Protein AF-0000000074213704 (afdb_homodimer)

InterPro domains:
  IPR000304 Pyrroline-5-carboxylate reductase-like [MF_01925] (1-265)
  IPR000304 Pyrroline-5-carboxylate reductase-like [PIRSF000193] (1-265)
  IPR000304 Pyrroline-5-carboxylate reductase-like [TIGR00112] (3-263)
  IPR008927 6-phosphogluconate dehydrogenase-like, C-terminal domain superfamily [SSF48179] (160-263)
  IPR028939 Pyrroline-5-carboxylate reductase, catalytic, N-terminal [PF03807] (3-98)
  IPR029036 Pyrroline-5-carboxylate reductase, dimerisation domain [PF14748] (161-263)
  IPR036291 NAD(P)-binding domain superfamily [SSF51735] (1-157)

Organism: Dermatophagoides pteronyssinus (NCBI:txid6956)

Secondary structure (DSSP, 8-state):
--EEEE--SHHHHHHHHHHHHHTSS-GGGEEEE--TT-HHHHHHHHHHT-EEES-HHHHHHT-SEEEE-S-GGGHHHHHHHHGGG--TT-EEEE--TT--HHHHHHTS-TT-EEEEEE--GGGGGT-EEEEEEE-TT--HHHHHHHHHHHHTTEEEEE--GGGHHHHIIIIISHHHHHHHHHHHHHHHHHHTT--HHHHHHHHHHHHHHHHHHHHHH---HHHHHHHH--TT-HHHHHHHHHHHTTHHHHHHHHHHHHHHHHHHTT-/--EEEE--SHHHHHHHHHHHHHTSS-GGGEEEE--TT-HHHHHHHHHHT-EEES-HHHHHHT-SEEEE-S-GGGHHHHHHHHGGG--TT-EEEE--TT--HHHHHHTS-TT-EEEEEE--GGGGGT-EEEEEEE-TT--HHHHHHHHHHHHTTEEEEE--GGGHHHHIIIIISHHHHHHHHHHHHHHHHHHTT--HHHHHHHHHHHHHHHHHHHHHH---HHHHHHHHPPTT-HHHHHHHHHHHTTHHHHHHHHHHHHHHHHHHTT-

Solvent-accessible surface area (backbone atoms only — not comparable to full-atom values): 25514 Å² total; per-residue (Å²): 126,31,39,12,27,40,26,40,44,71,64,38,45,23,45,52,49,9,37,41,73,55,62,79,37,58,51,87,37,31,34,32,13,38,56,78,87,44,48,67,38,52,48,54,43,41,70,75,57,32,47,71,42,65,45,62,58,59,30,60,74,65,26,42,34,38,34,39,36,42,58,52,88,50,44,66,59,52,38,65,69,36,26,90,71,60,46,77,73,32,40,37,34,35,55,30,69,32,60,51,43,67,64,52,48,71,52,36,47,89,64,44,24,30,32,37,36,44,55,26,68,28,16,44,74,43,29,14,30,29,38,32,19,72,22,92,51,35,49,72,68,54,49,51,52,51,39,54,61,43,42,54,14,22,49,52,44,81,46,63,69,88,49,49,37,40,43,34,25,45,26,35,29,25,34,35,58,42,26,50,51,43,48,23,46,16,50,28,26,35,74,60,70,41,53,65,67,59,18,44,52,34,37,34,41,18,43,32,16,35,32,46,44,37,70,73,68,66,48,55,41,69,59,58,29,51,71,62,38,48,92,93,30,27,39,43,53,16,50,47,49,35,60,75,68,41,49,47,59,51,49,24,49,21,34,49,50,8,22,53,44,26,52,47,63,56,111,125,31,38,12,27,40,25,41,42,71,65,37,45,23,46,52,50,9,37,42,73,56,64,80,37,59,49,87,36,31,33,31,14,38,54,79,88,43,50,67,38,52,48,56,41,40,71,77,56,32,47,71,44,66,44,61,57,59,31,59,78,64,25,41,33,37,34,39,38,42,58,54,88,49,46,66,59,52,36,66,70,36,26,90,70,61,46,76,73,33,40,38,34,35,55,29,68,31,60,52,43,67,64,53,47,70,55,35,49,86,66,42,23,29,32,36,37,44,55,26,69,30,17,44,75,43,28,13,30,28,36,32,23,73,22,93,50,35,50,71,68,55,50,50,52,52,41,54,60,43,42,56,14,22,47,53,44,82,47,63,69,88,48,49,38,39,44,36,23,44,26,35,29,25,33,35,59,42,26,52,52,44,48,22,48,15,50,27,27,34,75,59,69,41,51,64,68,59,17,44,53,35,36,34,40,18,42,32,15,37,34,45,45,36,70,73,68,67,48,55,42,70,59,57,29,50,72,62,39,45,92,93,31,29,39,44,53,16,49,47,49,35,59,75,69,40,49,49,60,50,50,24,48,23,34,49,50,10,22,52,44,26,51,46,65,57,109

pLDDT: mean 96.34, std 5.52, range [41.22, 98.88]

Sequence (534 aa):
MLIGFIGSGKIAQALIKGFISAGICRVESILASAPKDDYTNHYKTRDIGCRTTYENKDVLKHSDIVILAVKPPIVPYVLNDISNLVTPKHLMISIAAGITSKSIEKSLPEQSKVVRVMPNTPVLIKQGASVFALGRNAQKSDGDVVKKLFESVGICDQVPENLIDACTALSGSGPAYTYMFLEALADAGVLQGLSRELSYNLAAHTLIGAAKMVLETKKHPAGLKDDVCSPSGCTINAMYHLEKNGFRSLLMDAVGVATNVARKDEQMLIGFIGSGKIAQALIKGFISAGICRVESILASAPKDDYTNHYKTRDIGCRTTYENKDVLKHSDIVILAVKPPIVPYVLNDISNLVTPKHLMISIAAGITSKSIEKSLPEQSKVVRVMPNTPVLIKQGASVFALGRNAQKSDGDVVKKLFESVGICDQVPENLIDACTALSGSGPAYTYMFLEALADAGVLQGLSRELSYNLAAHTLIGAAKMVLETKKHPAGLKDDVCSPSGCTINAMYHLEKNGFRSLLMDAVGVATNVARKDEQ

Structure (mmCIF, N/CA/C/O backbone):
data_AF-0000000074213704-model_v1
#
loop_
_entity.id
_entity.type
_entity.pdbx_description
1 polymer 'Pyrroline-5-carboxylate reductase'
#
loop_
_atom_site.group_PDB
_atom_site.id
_atom_site.type_symbol
_atom_site.label_atom_id
_atom_site.label_alt_id
_atom_site.label_comp_id
_atom_site.label_asym_id
_atom_site.label_entity_id
_atom_site.label_seq_id
_atom_site.pdbx_PDB_ins_code
_atom_site.Cartn_x
_atom_site.Cartn_y
_atom_site.Cartn_z
_atom_site.occupancy
_atom_site.B_iso_or_equiv
_atom_site.auth_seq_id
_atom_site.auth_comp_id
_atom_site.auth_asym_id
_atom_site.auth_atom_id
_atom_site.pdbx_PDB_model_num
ATOM 1 N N . MET A 1 1 ? -2.771 15.148 29.281 1 84.75 1 MET A N 1
ATOM 2 C CA . MET A 1 1 ? -2.535 16.016 28.141 1 84.75 1 MET A CA 1
ATOM 3 C C . MET A 1 1 ? -3.854 16.5 27.531 1 84.75 1 MET A C 1
ATOM 5 O O . MET A 1 1 ? -4.734 15.688 27.234 1 84.75 1 MET A O 1
ATOM 9 N N . LEU A 1 2 ? -4.066 17.844 27.594 1 95.06 2 LEU A N 1
ATOM 10 C CA . LEU A 1 2 ? -5.289 18.438 27.062 1 95.06 2 LEU A CA 1
ATOM 11 C C . LEU A 1 2 ? -5.059 19.016 25.672 1 95.06 2 LEU A C 1
ATOM 13 O O . LEU A 1 2 ? -4.199 19.875 25.484 1 95.06 2 LEU A O 1
ATOM 17 N N . ILE A 1 3 ? -5.848 18.469 24.734 1 97.81 3 ILE A N 1
ATOM 18 C CA . ILE A 1 3 ? -5.652 18.859 23.328 1 97.81 3 ILE A CA 1
ATOM 19 C C . ILE A 1 3 ? -6.887 19.609 22.828 1 97.81 3 ILE A C 1
ATOM 21 O O . ILE A 1 3 ? -8.016 19.156 23.047 1 97.81 3 ILE A O 1
ATOM 25 N N . GLY A 1 4 ? -6.676 20.719 22.344 1 98.25 4 GLY A N 1
ATOM 26 C CA . GLY A 1 4 ? -7.727 21.5 21.703 1 98.25 4 GLY A CA 1
ATOM 27 C C . GLY A 1 4 ? -7.57 21.562 20.188 1 98.25 4 GLY A C 1
ATOM 28 O O . GLY A 1 4 ? -6.457 21.688 19.688 1 98.25 4 GLY A O 1
ATOM 29 N N . PHE A 1 5 ? -8.68 21.438 19.453 1 98.5 5 PHE A N 1
ATOM 30 C CA . PHE A 1 5 ? -8.703 21.609 18.016 1 98.5 5 PHE A CA 1
ATOM 31 C C . PHE A 1 5 ? -9.484 22.859 17.625 1 98.5 5 PHE A C 1
ATOM 33 O O . PHE A 1 5 ? -10.633 23.031 18.047 1 98.5 5 PHE A O 1
ATOM 40 N N . ILE A 1 6 ? -8.828 23.719 16.969 1 98.19 6 ILE A N 1
ATOM 41 C CA . ILE A 1 6 ? -9.555 24.781 16.297 1 98.19 6 ILE A CA 1
ATOM 42 C C . ILE A 1 6 ? -9.836 24.406 14.852 1 98.19 6 ILE A C 1
ATOM 44 O O . ILE A 1 6 ? -8.93 24.391 14.016 1 98.19 6 ILE A O 1
ATOM 48 N N . GLY A 1 7 ? -11.055 24.188 14.539 1 96.06 7 GLY A N 1
ATOM 49 C CA . GLY A 1 7 ? -11.469 23.5 13.328 1 96.06 7 GLY A CA 1
ATOM 50 C C . GLY A 1 7 ? -11.812 22.047 13.547 1 96.06 7 GLY A C 1
ATOM 51 O O . GLY A 1 7 ? -11.07 21.312 14.219 1 96.06 7 GLY A O 1
ATOM 52 N N . SER A 1 8 ? -12.961 21.641 13.047 1 94.75 8 SER A N 1
ATOM 53 C CA . SER A 1 8 ? -13.422 20.266 13.25 1 94.75 8 SER A CA 1
ATOM 54 C C . SER A 1 8 ? -13.711 19.578 11.922 1 94.75 8 SER A C 1
ATOM 56 O O . SER A 1 8 ? -14.664 18.812 11.812 1 94.75 8 SER A O 1
ATOM 58 N N . GLY A 1 9 ? -12.906 19.938 10.961 1 92.06 9 GLY A N 1
ATOM 59 C CA . GLY A 1 9 ? -13.094 19.328 9.648 1 92.06 9 GLY A CA 1
ATOM 60 C C . GLY A 1 9 ? -12.625 17.891 9.586 1 92.06 9 GLY A C 1
ATOM 61 O O . GLY A 1 9 ? -12.414 17.25 10.617 1 92.06 9 GLY A O 1
ATOM 62 N N . LYS A 1 10 ? -12.5 17.375 8.398 1 90.81 10 LYS A N 1
ATOM 63 C CA . LYS A 1 10 ? -12.227 15.953 8.156 1 90.81 10 LYS A CA 1
ATOM 64 C C . LYS A 1 10 ? -10.891 15.539 8.773 1 90.81 10 LYS A C 1
ATOM 66 O O . LYS A 1 10 ? -10.797 14.484 9.414 1 90.81 10 LYS A O 1
ATOM 71 N N . ILE A 1 11 ? -9.844 16.344 8.539 1 94.5 11 ILE A N 1
ATOM 72 C CA . ILE A 1 11 ? -8.531 15.984 9.047 1 94.5 11 ILE A CA 1
ATOM 73 C C . ILE A 1 11 ? -8.539 16.047 10.578 1 94.5 11 ILE A C 1
ATOM 75 O O . ILE A 1 11 ? -7.898 15.219 11.242 1 94.5 11 ILE A O 1
ATOM 79 N N . ALA A 1 12 ? -9.195 17.047 11.133 1 96.38 12 ALA A N 1
ATOM 80 C CA . ALA A 1 12 ? -9.32 17.125 12.586 1 96.38 12 ALA A CA 1
ATOM 81 C C . ALA A 1 12 ? -10.016 15.891 13.148 1 96.38 12 ALA A C 1
ATOM 83 O O . ALA A 1 12 ? -9.555 15.305 14.133 1 96.38 12 ALA A O 1
ATOM 84 N N . GLN A 1 13 ? -11.094 15.531 12.508 1 96.25 13 GLN A N 1
ATOM 85 C CA . GLN A 1 13 ? -11.828 14.344 12.938 1 96.25 13 GLN A CA 1
ATOM 86 C C . GLN A 1 13 ? -10.961 13.094 12.844 1 96.25 13 GLN A C 1
ATOM 88 O O . GLN A 1 13 ? -10.977 12.25 13.75 1 96.25 13 GLN A O 1
ATOM 93 N N . ALA A 1 14 ? -10.219 12.969 11.781 1 96.56 14 ALA A N 1
ATOM 94 C CA . ALA A 1 14 ? -9.328 11.828 11.594 1 96.56 14 ALA A CA 1
ATOM 95 C C . ALA A 1 14 ? -8.281 11.758 12.703 1 96.56 14 ALA A C 1
ATOM 97 O O . ALA A 1 14 ? -8 10.688 13.242 1 96.56 14 ALA A O 1
ATOM 98 N N . LEU A 1 15 ? -7.73 12.891 12.992 1 97.88 15 LEU A N 1
ATOM 99 C CA . LEU A 1 15 ? -6.719 12.953 14.039 1 97.88 15 LEU A CA 1
ATOM 100 C C . LEU A 1 15 ? -7.312 12.594 15.398 1 97.88 15 LEU A C 1
ATOM 102 O O . LEU A 1 15 ? -6.723 11.828 16.156 1 97.88 15 LEU A O 1
ATOM 106 N N . ILE A 1 16 ? -8.461 13.148 15.695 1 97.38 16 ILE A N 1
ATOM 107 C CA . ILE A 1 16 ? -9.133 12.883 16.953 1 97.38 16 ILE A CA 1
ATOM 108 C C . ILE A 1 16 ? -9.391 11.383 17.109 1 97.38 16 ILE A C 1
ATOM 110 O O . ILE A 1 16 ? -8.992 10.773 18.094 1 97.38 16 ILE A O 1
ATOM 114 N N . LYS A 1 17 ? -9.969 10.797 16.078 1 97.31 17 LYS A N 1
ATOM 115 C CA . LYS A 1 17 ? -10.25 9.367 16.109 1 97.31 17 LYS A CA 1
ATOM 116 C C . LYS A 1 17 ? -8.961 8.555 16.234 1 97.31 17 LYS A C 1
ATOM 118 O O . LYS A 1 17 ? -8.906 7.582 16.984 1 97.31 17 LYS A O 1
ATOM 123 N N . GLY A 1 18 ? -7.965 8.992 15.484 1 97.5 18 GLY A N 1
ATOM 124 C CA . GLY A 1 18 ? -6.676 8.32 15.547 1 97.5 18 GLY A CA 1
ATOM 125 C C . GLY A 1 18 ? -6.051 8.367 16.938 1 97.5 18 GLY A C 1
ATOM 126 O O . GLY A 1 18 ? -5.625 7.336 17.453 1 97.5 18 GLY A O 1
ATOM 127 N N . PHE A 1 19 ? -6.031 9.547 17.5 1 97.56 19 PHE A N 1
ATOM 128 C CA . PHE A 1 19 ? -5.414 9.734 18.812 1 97.56 19 PHE A CA 1
ATOM 129 C C . PHE A 1 19 ? -6.148 8.922 19.875 1 97.56 19 PHE A C 1
ATOM 131 O O . PHE A 1 19 ? -5.516 8.312 20.734 1 97.56 19 PHE A O 1
ATOM 138 N N . ILE A 1 20 ? -7.461 8.898 19.797 1 96.81 20 ILE A N 1
ATOM 139 C CA . ILE A 1 20 ? -8.258 8.141 20.75 1 96.81 20 ILE A CA 1
ATOM 140 C C . ILE A 1 20 ? -8 6.648 20.578 1 96.81 20 ILE A C 1
ATOM 142 O O . ILE A 1 20 ? -7.773 5.934 21.547 1 96.81 20 ILE A O 1
ATOM 146 N N . SER A 1 21 ? -8 6.215 19.375 1 96.69 21 SER A N 1
ATOM 147 C CA . SER A 1 21 ? -7.809 4.801 19.078 1 96.69 21 SER A CA 1
ATOM 148 C C . SER A 1 21 ? -6.41 4.336 19.469 1 96.69 21 SER A C 1
ATOM 150 O O . SER A 1 21 ? -6.223 3.184 19.875 1 96.69 21 SER A O 1
ATOM 152 N N . ALA A 1 22 ? -5.488 5.191 19.312 1 97.12 22 ALA A N 1
ATOM 153 C CA . ALA A 1 22 ? -4.105 4.863 19.656 1 97.12 22 ALA A CA 1
ATOM 154 C C . ALA A 1 22 ? -3.898 4.875 21.172 1 97.12 22 ALA A C 1
ATOM 156 O O . ALA A 1 22 ? -2.875 4.395 21.656 1 97.12 22 ALA A O 1
ATOM 157 N N . GLY A 1 23 ? -4.816 5.508 21.953 1 96.06 23 GLY A N 1
ATOM 158 C CA . GLY A 1 23 ? -4.746 5.543 23.406 1 96.06 23 GLY A CA 1
ATOM 159 C C . GLY A 1 23 ? -3.861 6.656 23.938 1 96.06 23 GLY A C 1
ATOM 160 O O . GLY A 1 23 ? -3.514 6.668 25.109 1 96.06 23 GLY A O 1
ATOM 161 N N . ILE A 1 24 ? -3.49 7.547 23.078 1 95.19 24 ILE A N 1
ATOM 162 C CA . ILE A 1 24 ? -2.555 8.586 23.484 1 95.19 24 ILE A CA 1
ATOM 163 C C . ILE A 1 24 ? -3.318 9.742 24.125 1 95.19 24 ILE A C 1
ATOM 165 O O . ILE A 1 24 ? -2.73 10.562 24.844 1 95.19 24 ILE A O 1
ATOM 169 N N . CYS A 1 25 ? -4.633 9.742 23.828 1 92.5 25 CYS A N 1
ATOM 170 C CA . CYS A 1 25 ? -5.492 10.766 24.422 1 92.5 25 CYS A CA 1
ATOM 171 C C . CYS A 1 25 ? -6.867 10.195 24.75 1 92.5 25 CYS A C 1
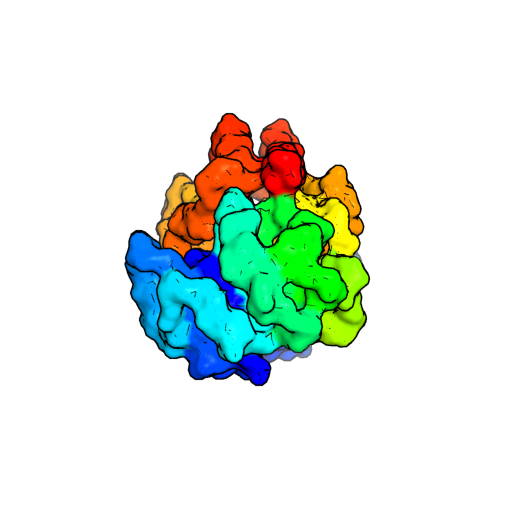ATOM 173 O O . CYS A 1 25 ? -7.348 9.281 24.078 1 92.5 25 CYS A O 1
ATOM 175 N N . ARG A 1 26 ? -7.414 10.695 25.875 1 94.88 26 ARG A N 1
ATOM 176 C CA . ARG A 1 26 ? -8.797 10.359 26.188 1 94.88 26 ARG A CA 1
ATOM 177 C C . ARG A 1 26 ? -9.766 11.352 25.547 1 94.88 26 ARG A C 1
ATOM 179 O O . ARG A 1 26 ? -9.438 12.531 25.391 1 94.88 26 ARG A O 1
ATOM 186 N N . VAL A 1 27 ? -10.898 10.953 25.172 1 95.44 27 VAL A N 1
ATOM 187 C CA . VAL A 1 27 ? -11.891 11.758 24.469 1 95.44 27 VAL A CA 1
ATOM 188 C C . VAL A 1 27 ? -12.258 12.984 25.297 1 95.44 27 VAL A C 1
ATOM 190 O O . VAL A 1 27 ? -12.508 14.062 24.766 1 95.44 27 VAL A O 1
ATOM 193 N N . GLU A 1 28 ? -12.25 12.875 26.641 1 94.75 28 GLU A N 1
ATOM 194 C CA . GLU A 1 28 ? -12.625 13.953 27.547 1 94.75 28 GLU A CA 1
ATOM 195 C C . GLU A 1 28 ? -11.578 15.062 27.562 1 94.75 28 GLU A C 1
ATOM 197 O O . GLU A 1 28 ? -11.859 16.188 27.969 1 94.75 28 GLU A O 1
ATOM 202 N N . SER A 1 29 ? -10.438 14.648 27.109 1 96 29 SER A N 1
ATOM 203 C CA . SER A 1 29 ? -9.336 15.602 27.141 1 96 29 SER A CA 1
ATOM 204 C C . SER A 1 29 ? -9.266 16.422 25.859 1 96 29 SER A C 1
ATOM 206 O O . SER A 1 29 ? -8.336 17.203 25.672 1 96 29 SER A O 1
ATOM 208 N N . ILE A 1 30 ? -10.258 16.266 24.969 1 97.5 30 ILE A N 1
ATOM 209 C CA . ILE A 1 30 ? -10.234 16.938 23.688 1 97.5 30 ILE A CA 1
ATOM 210 C C . ILE A 1 30 ? -11.398 17.922 23.594 1 97.5 30 ILE A C 1
ATOM 212 O O . ILE A 1 30 ? -12.531 17.594 23.953 1 97.5 30 ILE A O 1
ATOM 216 N N . LEU A 1 31 ? -11.133 19.109 23.281 1 97.94 31 LEU A N 1
ATOM 217 C CA . LEU A 1 31 ? -12.125 20.125 22.953 1 97.94 31 LEU A CA 1
ATOM 218 C C . LEU A 1 31 ? -11.914 20.672 21.547 1 97.94 31 LEU A C 1
ATOM 220 O O . LEU A 1 31 ? -10.805 21.062 21.188 1 97.94 31 LEU A O 1
ATOM 224 N N . ALA A 1 32 ? -12.961 20.641 20.766 1 98 32 ALA A N 1
ATOM 225 C CA . ALA A 1 32 ? -12.859 21.109 19.391 1 98 32 ALA A CA 1
ATOM 226 C C . ALA A 1 32 ? -13.836 22.25 19.125 1 98 32 ALA A C 1
ATOM 228 O O . ALA A 1 32 ? -14.969 22.234 19.609 1 98 32 ALA A O 1
ATOM 229 N N . SER A 1 33 ? -13.352 23.203 18.375 1 97.56 33 SER A N 1
ATOM 230 C CA . SER A 1 33 ? -14.227 24.328 18.031 1 97.56 33 SER A CA 1
ATOM 231 C C . SER A 1 33 ? -14.531 24.359 16.547 1 97.56 33 SER A C 1
ATOM 233 O O . SER A 1 33 ? -13.719 23.922 15.734 1 97.56 33 SER A O 1
ATOM 235 N N . ALA A 1 34 ? -15.719 24.844 16.172 1 94.94 34 ALA A N 1
ATOM 236 C CA . ALA A 1 34 ? -16.172 25.203 14.828 1 94.94 34 ALA A CA 1
ATOM 237 C C . ALA A 1 34 ? -17.234 26.297 14.875 1 94.94 34 ALA A C 1
ATOM 239 O O . ALA A 1 34 ? -17.891 26.484 15.906 1 94.94 34 ALA A O 1
ATOM 240 N N . PRO A 1 35 ? -17.297 27.047 13.758 1 93.25 35 PRO A N 1
ATOM 241 C CA . PRO A 1 35 ? -18.328 28.078 13.766 1 93.25 35 PRO A CA 1
ATOM 242 C C . PRO A 1 35 ? -19.75 27.484 13.797 1 93.25 35 PRO A C 1
ATOM 244 O O . PRO A 1 35 ? -19.938 26.328 13.43 1 93.25 35 PRO A O 1
ATOM 247 N N . LYS A 1 36 ? -20.703 28.281 14.156 1 91.69 36 LYS A N 1
ATOM 248 C CA . LYS A 1 36 ? -22.094 27.844 14.32 1 91.69 36 LYS A CA 1
ATOM 249 C C . LYS A 1 36 ? -22.656 27.328 13 1 91.69 36 LYS A C 1
ATOM 251 O O . LYS A 1 36 ? -23.469 26.406 12.992 1 91.69 36 LYS A O 1
ATOM 256 N N . ASP A 1 37 ? -22.219 27.875 11.938 1 91.69 37 ASP A N 1
ATOM 257 C CA . ASP A 1 37 ? -22.781 27.5 10.648 1 91.69 37 ASP A CA 1
ATOM 258 C C . ASP A 1 37 ? -22.203 26.156 10.172 1 91.69 37 ASP A C 1
ATOM 260 O O . ASP A 1 37 ? -22.75 25.547 9.25 1 91.69 37 ASP A O 1
ATOM 264 N N . ASP A 1 38 ? -21.203 25.703 10.82 1 91.88 38 ASP A N 1
ATOM 265 C CA . ASP A 1 38 ? -20.641 24.391 10.484 1 91.88 38 ASP A CA 1
ATOM 266 C C . ASP A 1 38 ? -21.234 23.297 11.352 1 91.88 38 ASP A C 1
ATOM 268 O O . ASP A 1 38 ? -20.516 22.531 11.992 1 91.88 38 ASP A O 1
ATOM 272 N N . TYR A 1 39 ? -22.469 23.125 11.273 1 89.75 39 TYR A N 1
ATOM 273 C CA . TYR A 1 39 ? -23.234 22.219 12.109 1 89.75 39 TYR A CA 1
ATOM 274 C C . TYR A 1 39 ? -22.828 20.766 11.852 1 89.75 39 TYR A C 1
ATOM 276 O O . TYR A 1 39 ? -22.734 19.969 12.781 1 89.75 39 TYR A O 1
ATOM 284 N N . THR A 1 40 ? -22.594 20.484 10.68 1 92.06 40 THR A N 1
ATOM 285 C CA . THR A 1 40 ? -22.25 19.109 10.289 1 92.06 40 THR A CA 1
ATOM 286 C C . THR A 1 40 ? -20.969 18.656 10.977 1 92.06 40 THR A C 1
ATOM 288 O O . THR A 1 40 ? -20.922 17.562 11.547 1 92.06 40 THR A O 1
ATOM 291 N N . ASN A 1 41 ? -19.969 19.438 10.969 1 91.94 41 ASN A N 1
ATOM 292 C CA . ASN A 1 41 ? -18.688 19.047 11.57 1 91.94 41 ASN A CA 1
ATOM 293 C C . ASN A 1 41 ? -18.781 19.016 13.094 1 91.94 41 ASN A C 1
ATOM 295 O O . ASN A 1 41 ? -18.141 18.203 13.742 1 91.94 41 ASN A O 1
ATOM 299 N N . HIS A 1 42 ? -19.562 19.984 13.633 1 92.31 42 HIS A N 1
ATOM 300 C CA . HIS A 1 42 ? -19.812 19.922 15.07 1 92.31 42 HIS A CA 1
ATOM 301 C C . HIS A 1 42 ? -20.453 18.594 15.469 1 92.31 42 HIS A C 1
ATOM 303 O O . HIS A 1 42 ? -20.031 17.953 16.422 1 92.31 42 HIS A O 1
ATOM 309 N N . TYR A 1 43 ? -21.422 18.266 14.703 1 93 43 TYR A N 1
ATOM 310 C CA . TYR A 1 43 ? -22.141 17.047 14.992 1 93 43 TYR A CA 1
ATOM 311 C C . TYR A 1 43 ? -21.234 15.828 14.875 1 93 43 TYR A C 1
ATOM 313 O O . TYR A 1 43 ? -21.219 14.969 15.766 1 93 43 TYR A O 1
ATOM 321 N N . LYS A 1 44 ? -20.531 15.719 13.852 1 94.19 44 LYS A N 1
ATOM 322 C CA . LYS A 1 44 ? -19.641 14.586 13.625 1 94.19 44 LYS A CA 1
ATOM 323 C C . LYS A 1 44 ? -18.609 14.469 14.734 1 94.19 44 LYS A C 1
ATOM 325 O O . LYS A 1 44 ? -18.266 13.367 15.172 1 94.19 44 LYS A O 1
ATOM 330 N N . THR A 1 45 ? -18.109 15.57 15.156 1 95.38 45 THR A N 1
ATOM 331 C CA . THR A 1 45 ? -17.109 15.586 16.219 1 95.38 45 THR A CA 1
ATOM 332 C C . THR A 1 45 ? -17.719 15.148 17.547 1 95.38 45 THR A C 1
ATOM 334 O O . THR A 1 45 ? -17.094 14.391 18.297 1 95.38 45 THR A O 1
ATOM 337 N N . ARG A 1 46 ? -18.891 15.594 17.781 1 93.94 46 ARG A N 1
ATOM 338 C CA . ARG A 1 46 ? -19.609 15.172 18.969 1 93.94 46 ARG A CA 1
ATOM 339 C C . ARG A 1 46 ? -19.922 13.68 18.938 1 93.94 46 ARG A C 1
ATOM 341 O O . ARG A 1 46 ? -19.906 13.016 19.969 1 93.94 46 ARG A O 1
ATOM 348 N N . ASP A 1 47 ? -20.156 13.234 17.781 1 94.75 47 ASP A N 1
ATOM 349 C CA . ASP A 1 47 ? -20.469 11.82 17.594 1 94.75 47 ASP A CA 1
ATOM 350 C C . ASP A 1 47 ? -19.266 10.945 17.938 1 94.75 47 ASP A C 1
ATOM 352 O O . ASP A 1 47 ? -19.422 9.773 18.281 1 94.75 47 ASP A O 1
ATOM 356 N N . ILE A 1 48 ? -18.078 11.477 17.75 1 94.81 48 ILE A N 1
ATOM 357 C CA . ILE A 1 48 ? -16.875 10.766 18.156 1 94.81 48 ILE A CA 1
ATOM 358 C C . ILE A 1 48 ? -16.812 10.672 19.688 1 94.81 48 ILE A C 1
ATOM 360 O O . ILE A 1 48 ? -16.188 9.766 20.234 1 94.81 48 ILE A O 1
ATOM 364 N N . GLY A 1 49 ? -17.469 11.648 20.359 1 94.12 49 GLY A N 1
ATOM 365 C CA . GLY A 1 49 ? -17.516 11.688 21.812 1 94.12 49 GLY A CA 1
ATOM 366 C C . GLY A 1 49 ? -16.797 12.891 22.406 1 94.12 49 GLY A C 1
ATOM 367 O O . GLY A 1 49 ? -16.703 13.023 23.625 1 94.12 49 GLY A O 1
ATOM 368 N N . CYS A 1 50 ? -16.281 13.75 21.594 1 94 50 CYS A N 1
ATOM 369 C CA . CYS A 1 50 ? -15.5 14.891 22.062 1 94 50 CYS A CA 1
ATOM 370 C C . CYS A 1 50 ? -16.406 16.047 22.438 1 94 50 CYS A C 1
ATOM 372 O O . CYS A 1 50 ? -17.547 16.141 21.953 1 94 50 CYS A O 1
ATOM 374 N N . ARG A 1 51 ? -15.875 16.891 23.297 1 95.38 51 ARG A N 1
ATOM 375 C CA . ARG A 1 51 ? -16.547 18.172 23.562 1 95.38 51 ARG A CA 1
ATOM 376 C C . ARG A 1 51 ? -16.328 19.156 22.422 1 95.38 51 ARG A C 1
ATOM 378 O O . ARG A 1 51 ? -15.266 19.172 21.797 1 95.38 51 ARG A O 1
ATOM 385 N N . THR A 1 52 ? -17.422 19.875 22.219 1 97.06 52 THR A N 1
ATOM 386 C CA . THR A 1 52 ? -17.328 20.875 21.156 1 97.06 52 THR A CA 1
ATOM 387 C C . THR A 1 52 ? -17.734 22.25 21.672 1 97.06 52 THR A C 1
ATOM 389 O O . THR A 1 52 ? -18.359 22.375 22.719 1 97.06 52 THR A O 1
ATOM 392 N N . THR A 1 53 ? -17.312 23.25 21.078 1 97.25 53 THR A N 1
ATOM 393 C CA . THR A 1 53 ? -17.641 24.641 21.375 1 97.25 53 THR A CA 1
ATOM 394 C C . THR A 1 53 ? -17.734 25.469 20.094 1 97.25 53 THR A C 1
ATOM 396 O O . THR A 1 53 ? -17.297 25.016 19.031 1 97.25 53 THR A O 1
ATOM 399 N N . TYR A 1 54 ? -18.391 26.625 20.188 1 96.38 54 TYR A N 1
ATOM 400 C CA . TYR A 1 54 ? -18.484 27.516 19.031 1 96.38 54 TYR A CA 1
ATOM 401 C C . TYR A 1 54 ? -17.438 28.625 19.125 1 96.38 54 TYR A C 1
ATOM 403 O O . TYR A 1 54 ? -17.297 29.422 18.188 1 96.38 54 TYR A O 1
ATOM 411 N N . GLU A 1 55 ? -16.734 28.594 20.203 1 96.12 55 GLU A N 1
ATOM 412 C CA . GLU A 1 55 ? -15.789 29.688 20.469 1 96.12 55 GLU A CA 1
ATOM 413 C C . GLU A 1 55 ? -14.359 29.172 20.5 1 96.12 55 GLU A C 1
ATOM 415 O O . GLU A 1 55 ? -14 28.359 21.359 1 96.12 55 GLU A O 1
ATOM 420 N N . ASN A 1 56 ? -13.516 29.734 19.641 1 97.75 56 ASN A N 1
ATOM 421 C CA . ASN A 1 56 ? -12.109 29.344 19.594 1 97.75 56 ASN A CA 1
ATOM 422 C C . ASN A 1 56 ? -11.414 29.609 20.922 1 97.75 56 ASN A C 1
ATOM 424 O O . ASN A 1 56 ? -10.547 28.844 21.344 1 97.75 56 ASN A O 1
ATOM 428 N N . LYS A 1 57 ? -11.797 30.688 21.578 1 97.75 57 LYS A N 1
ATOM 429 C CA . LYS A 1 57 ? -11.141 31.109 22.812 1 97.75 57 LYS A CA 1
ATOM 430 C C . LYS A 1 57 ? -11.305 30.062 23.906 1 97.75 57 LYS A C 1
ATOM 432 O O . LYS A 1 57 ? -10.43 29.906 24.75 1 97.75 57 LYS A O 1
ATOM 437 N N . ASP A 1 58 ? -12.414 29.359 23.859 1 97.31 58 ASP A N 1
ATOM 438 C CA . ASP A 1 58 ? -12.656 28.312 24.828 1 97.31 58 ASP A CA 1
ATOM 439 C C . ASP A 1 58 ? -11.602 27.203 24.719 1 97.31 58 ASP A C 1
ATOM 441 O O . ASP A 1 58 ? -11.203 26.625 25.734 1 97.31 58 ASP A O 1
ATOM 445 N N . VAL A 1 59 ? -11.164 26.922 23.531 1 97.81 59 VAL A N 1
ATOM 446 C CA . VAL A 1 59 ? -10.172 25.875 23.266 1 97.81 59 VAL A CA 1
ATOM 447 C C . VAL A 1 59 ? -8.852 26.234 23.938 1 97.81 59 VAL A C 1
ATOM 449 O O . VAL A 1 59 ? -8.219 25.391 24.562 1 97.81 59 VAL A O 1
ATOM 452 N N . LEU A 1 60 ? -8.461 27.469 23.891 1 97.12 60 LEU A N 1
ATOM 453 C CA . LEU A 1 60 ? -7.203 27.906 24.484 1 97.12 60 LEU A CA 1
ATOM 454 C C . LEU A 1 60 ? -7.25 27.812 26.016 1 97.12 60 LEU A C 1
ATOM 456 O O . LEU A 1 60 ? -6.246 27.484 26.641 1 97.12 60 LEU A O 1
ATOM 460 N N . LYS A 1 61 ? -8.414 28.094 26.531 1 95.81 61 LYS A N 1
ATOM 461 C CA . LYS A 1 61 ? -8.562 28.125 27.984 1 95.81 61 LYS A CA 1
ATOM 462 C C . LYS A 1 61 ? -8.469 26.719 28.562 1 95.81 61 LYS A C 1
ATOM 464 O O . LYS A 1 61 ? -8.086 26.547 29.719 1 95.81 61 LYS A O 1
ATOM 469 N N . HIS A 1 62 ? -8.656 25.734 27.719 1 93.94 62 HIS A N 1
ATOM 470 C CA . HIS A 1 62 ? -8.812 24.391 28.266 1 93.94 62 HIS A CA 1
ATOM 471 C C . HIS A 1 62 ? -7.758 23.453 27.719 1 93.94 62 HIS A C 1
ATOM 473 O O . HIS A 1 62 ? -7.859 22.234 27.891 1 93.94 62 HIS A O 1
ATOM 479 N N . SER A 1 63 ? -6.789 23.969 27.016 1 96.81 63 SER A N 1
ATOM 480 C CA . SER A 1 63 ? -5.859 23.062 26.344 1 96.81 63 SER A CA 1
ATOM 481 C C . SER A 1 63 ? -4.414 23.5 26.562 1 96.81 63 SER A C 1
ATOM 483 O O . SER A 1 63 ? -4.137 24.688 26.719 1 96.81 63 SER A O 1
ATOM 485 N N . ASP A 1 64 ? -3.555 22.516 26.594 1 96.69 64 ASP A N 1
ATOM 486 C CA . ASP A 1 64 ? -2.113 22.75 26.594 1 96.69 64 ASP A CA 1
ATOM 487 C C . ASP A 1 64 ? -1.561 22.719 25.156 1 96.69 64 ASP A C 1
ATOM 489 O O . ASP A 1 64 ? -0.616 23.438 24.844 1 96.69 64 ASP A O 1
ATOM 493 N N . ILE A 1 65 ? -2.104 21.859 24.406 1 98.25 65 ILE A N 1
ATOM 494 C CA . ILE A 1 65 ? -1.778 21.719 22.984 1 98.25 65 ILE A CA 1
ATOM 495 C C . ILE A 1 65 ? -2.965 22.172 22.141 1 98.25 65 ILE A C 1
ATOM 497 O O . ILE A 1 65 ? -4.094 21.719 22.344 1 98.25 65 ILE A O 1
ATOM 501 N N . VAL A 1 66 ? -2.717 23.078 21.297 1 98.62 66 VAL A N 1
ATOM 502 C CA . VAL A 1 66 ? -3.764 23.594 20.422 1 98.62 66 VAL A CA 1
ATOM 503 C C . VAL A 1 66 ? -3.412 23.312 18.953 1 98.62 66 VAL A C 1
ATOM 505 O O . VAL A 1 66 ? -2.393 23.781 18.453 1 98.62 66 VAL A O 1
ATOM 508 N N . ILE A 1 67 ? -4.277 22.562 18.281 1 98.69 67 ILE A N 1
ATOM 509 C CA . ILE A 1 67 ? -4.07 22.203 16.875 1 98.69 67 ILE A CA 1
ATOM 510 C C . ILE A 1 67 ? -4.941 23.094 15.992 1 98.69 67 ILE A C 1
ATOM 512 O O . ILE A 1 67 ? -6.172 23.062 16.078 1 98.69 67 ILE A O 1
ATOM 516 N N . LEU A 1 68 ? -4.297 23.891 15.219 1 98.31 68 LEU A N 1
ATOM 517 C CA . LEU A 1 68 ? -4.977 24.688 14.211 1 98.31 68 LEU A CA 1
ATOM 518 C C . LEU A 1 68 ? -5.32 23.844 12.992 1 98.31 68 LEU A C 1
ATOM 520 O O . LEU A 1 68 ? -4.477 23.641 12.117 1 98.31 68 LEU A O 1
ATOM 524 N N . ALA A 1 69 ? -6.547 23.438 12.883 1 97.19 69 ALA A N 1
ATOM 525 C CA . ALA A 1 69 ? -7.016 22.547 11.828 1 97.19 69 ALA A CA 1
ATOM 526 C C . ALA A 1 69 ? -8.07 23.219 10.961 1 97.19 69 ALA A C 1
ATOM 528 O O . ALA A 1 69 ? -9.133 22.641 10.695 1 97.19 69 ALA A O 1
ATOM 529 N N . VAL A 1 70 ? -7.828 24.438 10.547 1 95.06 70 VAL A N 1
ATOM 530 C CA . VAL A 1 70 ? -8.719 25.188 9.68 1 95.06 70 VAL A CA 1
ATOM 531 C C . VAL A 1 70 ? -8.07 25.391 8.312 1 95.06 70 VAL A C 1
ATOM 533 O O . VAL A 1 70 ? -6.859 25.219 8.164 1 95.06 70 VAL A O 1
ATOM 536 N N . LYS A 1 71 ? -8.898 25.75 7.367 1 90.75 71 LYS A N 1
ATOM 537 C CA . LYS A 1 71 ? -8.391 26.031 6.027 1 90.75 71 LYS A CA 1
ATOM 538 C C . LYS A 1 71 ? -7.434 27.219 6.031 1 90.75 71 LYS A C 1
ATOM 540 O O . LYS A 1 71 ? -7.602 28.156 6.824 1 90.75 71 LYS A O 1
ATOM 545 N N . PRO A 1 72 ? -6.516 27.203 5.113 1 92.88 72 PRO A N 1
ATOM 546 C CA . PRO A 1 72 ? -5.461 28.219 5.117 1 92.88 72 PRO A CA 1
ATOM 547 C C . PRO A 1 72 ? -6.008 29.656 5.09 1 92.88 72 PRO A C 1
ATOM 549 O O . PRO A 1 72 ? -5.574 30.5 5.871 1 92.88 72 PRO A O 1
ATOM 552 N N . PRO A 1 73 ? -7.027 29.984 4.324 1 91.44 73 PRO A N 1
ATOM 553 C CA . PRO A 1 73 ? -7.508 31.375 4.289 1 91.44 73 PRO A CA 1
ATOM 554 C C . PRO A 1 73 ? -8.141 31.812 5.609 1 91.44 73 PRO A C 1
ATOM 556 O O . PRO A 1 73 ? -8.258 33 5.875 1 91.44 73 PRO A O 1
ATOM 559 N N . ILE A 1 74 ? -8.484 30.875 6.445 1 93.69 74 ILE A N 1
ATOM 560 C CA . ILE A 1 74 ? -9.188 31.156 7.691 1 93.69 74 ILE A CA 1
ATOM 561 C C . ILE A 1 74 ? -8.18 31.375 8.82 1 93.69 74 ILE A C 1
ATOM 563 O O . ILE A 1 74 ? -8.508 32 9.836 1 93.69 74 ILE A O 1
ATOM 567 N N . VAL A 1 75 ? -6.945 30.969 8.648 1 96.31 75 VAL A N 1
ATOM 568 C CA . VAL A 1 75 ? -5.934 30.922 9.695 1 96.31 75 VAL A CA 1
ATOM 569 C C . VAL A 1 75 ? -5.691 32.312 10.258 1 96.31 75 VAL A C 1
ATOM 571 O O . VAL A 1 75 ? -5.699 32.531 11.469 1 96.31 75 VAL A O 1
ATOM 574 N N . PRO A 1 76 ? -5.574 33.375 9.391 1 95.81 76 PRO A N 1
ATOM 575 C CA . PRO A 1 76 ? -5.328 34.688 9.945 1 95.81 76 PRO A CA 1
ATOM 576 C C . PRO A 1 76 ? -6.473 35.188 10.828 1 95.81 76 PRO A C 1
ATOM 578 O O . PRO A 1 76 ? -6.234 35.844 11.852 1 95.81 76 PRO A O 1
ATOM 581 N N . TYR A 1 77 ? -7.648 34.844 10.477 1 96.19 77 TYR A N 1
ATOM 582 C CA . TYR A 1 77 ? -8.805 35.281 11.258 1 96.19 77 TYR A CA 1
ATOM 583 C C . TYR A 1 77 ? -8.836 34.594 12.609 1 96.19 77 TYR A C 1
ATOM 585 O O . TYR A 1 77 ? -9.133 35.219 13.633 1 96.19 77 TYR A O 1
ATOM 593 N N . VAL A 1 78 ? -8.523 33.312 12.617 1 97.62 78 VAL A N 1
ATOM 594 C CA . VAL A 1 78 ? -8.492 32.531 13.844 1 97.62 78 VAL A CA 1
ATOM 595 C C . VAL A 1 78 ? -7.391 33.031 14.766 1 97.62 78 VAL A C 1
ATOM 597 O O . VAL A 1 78 ? -7.605 33.188 15.969 1 97.62 78 VAL A O 1
ATOM 600 N N . LEU A 1 79 ? -6.234 33.25 14.188 1 98.06 79 LEU A N 1
ATOM 601 C CA . LEU A 1 79 ? -5.105 33.719 14.984 1 98.06 79 LEU A CA 1
ATOM 602 C C . LEU A 1 79 ? -5.418 35.094 15.625 1 98.06 79 LEU A C 1
ATOM 604 O O . LEU A 1 79 ? -5.074 35.312 16.781 1 98.06 79 LEU A O 1
ATOM 608 N N . ASN A 1 80 ? -6.062 35.938 14.852 1 97.12 80 ASN A N 1
ATOM 609 C CA . ASN A 1 80 ? -6.465 37.25 15.391 1 97.12 80 ASN A CA 1
ATOM 610 C C . ASN A 1 80 ? -7.457 37.094 16.547 1 97.12 80 ASN A C 1
ATOM 612 O O . ASN A 1 80 ? -7.441 37.875 17.5 1 97.12 80 ASN A O 1
ATOM 616 N N . ASP A 1 81 ? -8.258 36.156 16.391 1 97.25 81 ASP A N 1
ATOM 617 C CA . ASP A 1 81 ? -9.312 35.906 17.359 1 97.25 81 ASP A CA 1
ATOM 618 C C . ASP A 1 81 ? -8.727 35.406 18.688 1 97.25 81 ASP A C 1
ATOM 620 O O . ASP A 1 81 ? -9.273 35.656 19.75 1 97.25 81 ASP A O 1
ATOM 624 N N . ILE A 1 82 ? -7.625 34.656 18.672 1 97.88 82 ILE A N 1
ATOM 625 C CA . ILE A 1 82 ? -7.203 33.938 19.875 1 97.88 82 ILE A CA 1
ATOM 626 C C . ILE A 1 82 ? -5.902 34.531 20.406 1 97.88 82 ILE A C 1
ATOM 628 O O . ILE A 1 82 ? -5.445 34.188 21.5 1 97.88 82 ILE A O 1
ATOM 632 N N . SER A 1 83 ? -5.301 35.406 19.688 1 97.75 83 SER A N 1
ATOM 633 C CA . SER A 1 83 ? -3.932 35.875 19.938 1 97.75 83 SER A CA 1
ATOM 634 C C . SER A 1 83 ? -3.75 36.312 21.375 1 97.75 83 SER A C 1
ATOM 636 O O . SER A 1 83 ? -2.727 36.031 22 1 97.75 83 SER A O 1
ATOM 638 N N . ASN A 1 84 ? -4.715 37 21.953 1 96.19 84 ASN A N 1
ATOM 639 C CA . ASN A 1 84 ? -4.594 37.625 23.266 1 96.19 84 ASN A CA 1
ATOM 640 C C . ASN A 1 84 ? -4.617 36.562 24.375 1 96.19 84 ASN A C 1
ATOM 642 O O . ASN A 1 84 ? -4.262 36.875 25.516 1 96.19 84 ASN A O 1
ATOM 646 N N . LEU A 1 85 ? -4.957 35.375 24.047 1 97.38 85 LEU A N 1
ATOM 647 C CA . LEU A 1 85 ? -5.09 34.344 25.047 1 97.38 85 LEU A CA 1
ATOM 648 C C . LEU A 1 85 ? -3.936 33.344 24.969 1 97.38 85 LEU A C 1
ATOM 650 O O . LEU A 1 85 ? -3.754 32.5 25.859 1 97.38 85 LEU A O 1
ATOM 654 N N . VAL A 1 86 ? -3.145 33.406 23.953 1 97.94 86 VAL A N 1
ATOM 655 C CA . VAL A 1 86 ? -2.025 32.5 23.781 1 97.94 86 VAL A CA 1
ATOM 656 C C . VAL A 1 86 ? -0.924 32.844 24.781 1 97.94 86 VAL A C 1
ATOM 658 O O . VAL A 1 86 ? -0.541 34 24.922 1 97.94 86 VAL A O 1
ATOM 661 N N . THR A 1 87 ? -0.456 31.859 25.5 1 95.31 87 THR A N 1
ATOM 662 C CA . THR A 1 87 ? 0.627 32 26.469 1 95.31 87 THR A CA 1
ATOM 663 C C . THR A 1 87 ? 1.734 31 26.203 1 95.31 87 THR A C 1
ATOM 665 O O . THR A 1 87 ? 1.56 30.062 25.406 1 95.31 87 THR A O 1
ATOM 668 N N . PRO A 1 88 ? 2.871 31.094 26.875 1 93 88 PRO A N 1
ATOM 669 C CA . PRO A 1 88 ? 3.979 30.156 26.672 1 93 88 PRO A CA 1
ATOM 670 C C . PRO A 1 88 ? 3.639 28.734 27.109 1 93 88 PRO A C 1
ATOM 672 O O . PRO A 1 88 ? 4.379 27.797 26.812 1 93 88 PRO A O 1
ATOM 675 N N . LYS A 1 89 ? 2.545 28.656 27.781 1 92.88 89 LYS A N 1
ATOM 676 C CA . LYS A 1 89 ? 2.111 27.312 28.188 1 92.88 89 LYS A CA 1
ATOM 677 C C . LYS A 1 89 ? 1.527 26.547 27.016 1 92.88 89 LYS A C 1
ATOM 679 O O . LYS A 1 89 ? 1.478 25.312 27.047 1 92.88 89 LYS A O 1
ATOM 684 N N . HIS A 1 90 ? 1.065 27.234 26.062 1 97.75 90 HIS A N 1
ATOM 685 C CA . HIS A 1 90 ? 0.421 26.609 24.922 1 97.75 90 HIS A CA 1
ATOM 686 C C . HIS A 1 90 ? 1.45 26.156 23.891 1 97.75 90 HIS A C 1
ATOM 688 O O . HIS A 1 90 ? 2.389 26.891 23.578 1 97.75 90 HIS A O 1
ATOM 694 N N . LEU A 1 91 ? 1.381 24.984 23.438 1 98.56 91 LEU A N 1
ATOM 695 C CA . LEU A 1 91 ? 2.031 24.531 22.219 1 98.56 91 LEU A CA 1
ATOM 696 C C . LEU A 1 91 ? 1.071 24.609 21.031 1 98.56 91 LEU A C 1
ATOM 698 O O . LEU A 1 91 ? 0.079 23.875 20.984 1 98.56 91 LEU A O 1
ATOM 702 N N . MET A 1 92 ? 1.355 25.5 20.078 1 98.69 92 MET A N 1
ATOM 703 C CA . MET A 1 92 ? 0.525 25.688 18.891 1 98.69 92 MET A CA 1
ATOM 704 C C . MET A 1 92 ? 0.991 24.781 17.75 1 98.69 92 MET A C 1
ATOM 706 O O . MET A 1 92 ? 2.117 24.906 17.266 1 98.69 92 MET A O 1
ATOM 710 N N . ILE A 1 93 ? 0.137 23.844 17.359 1 98.81 93 ILE A N 1
ATOM 711 C CA . ILE A 1 93 ? 0.422 22.953 16.234 1 98.81 93 ILE A CA 1
ATOM 712 C C . ILE A 1 93 ? -0.447 23.344 15.039 1 98.81 93 ILE A C 1
ATOM 714 O O . ILE A 1 93 ? -1.676 23.359 15.141 1 98.81 93 ILE A O 1
ATOM 718 N N . SER A 1 94 ? 0.136 23.672 13.977 1 98.5 94 SER A N 1
ATOM 719 C CA . SER A 1 94 ? -0.63 23.984 12.773 1 98.5 94 SER A CA 1
ATOM 720 C C . SER A 1 94 ? -0.56 22.844 11.758 1 98.5 94 SER A C 1
ATOM 722 O O . SER A 1 94 ? 0.524 22.344 11.453 1 98.5 94 SER A O 1
ATOM 724 N N . ILE A 1 95 ? -1.693 22.469 11.242 1 97.38 95 ILE A N 1
ATOM 725 C CA . ILE A 1 95 ? -1.722 21.5 10.164 1 97.38 95 ILE A CA 1
ATOM 726 C C . ILE A 1 95 ? -2.32 22.125 8.906 1 97.38 95 ILE A C 1
ATOM 728 O O . ILE A 1 95 ? -2.828 21.422 8.031 1 97.38 95 ILE A O 1
ATOM 732 N N . ALA A 1 96 ? -2.371 23.484 8.883 1 94.12 96 ALA A N 1
ATOM 733 C CA . ALA A 1 96 ? -2.871 24.203 7.723 1 94.12 96 ALA A CA 1
ATOM 734 C C . ALA A 1 96 ? -1.827 24.25 6.609 1 94.12 96 ALA A C 1
ATOM 736 O O . ALA A 1 96 ? -0.728 24.766 6.797 1 94.12 96 ALA A O 1
ATOM 737 N N . ALA A 1 97 ? -2.248 23.766 5.449 1 91.38 97 ALA A N 1
ATOM 738 C CA . ALA A 1 97 ? -1.333 23.672 4.316 1 91.38 97 ALA A CA 1
ATOM 739 C C . ALA A 1 97 ? -0.923 25.062 3.838 1 91.38 97 ALA A C 1
ATOM 741 O O . ALA A 1 97 ? -1.757 25.969 3.754 1 91.38 97 ALA A O 1
ATOM 742 N N . GLY A 1 98 ? 0.387 25.266 3.645 1 91.69 98 GLY A N 1
ATOM 743 C CA . GLY A 1 98 ? 0.891 26.469 2.994 1 91.69 98 GLY A CA 1
ATOM 744 C C . GLY A 1 98 ? 1.084 27.641 3.951 1 91.69 98 GLY A C 1
ATOM 745 O O . GLY A 1 98 ? 1.507 28.719 3.545 1 91.69 98 GLY A O 1
ATOM 746 N N . ILE A 1 99 ? 0.754 27.5 5.203 1 94.75 99 ILE A N 1
ATOM 747 C CA . ILE A 1 99 ? 0.944 28.562 6.188 1 94.75 99 ILE A CA 1
ATOM 748 C C . ILE A 1 99 ? 2.203 28.297 7.008 1 94.75 99 ILE A C 1
ATOM 750 O O . ILE A 1 99 ? 2.268 27.312 7.746 1 94.75 99 ILE A O 1
ATOM 754 N N . THR A 1 100 ? 3.146 29.125 6.926 1 96 100 THR A N 1
ATOM 755 C CA . THR A 1 100 ? 4.438 28.906 7.566 1 96 100 THR A CA 1
ATOM 756 C C . THR A 1 100 ? 4.359 29.188 9.062 1 96 100 THR A C 1
ATOM 758 O O . THR A 1 100 ? 3.469 29.906 9.516 1 96 100 THR A O 1
ATOM 761 N N . SER A 1 101 ? 5.266 28.609 9.766 1 97.19 101 SER A N 1
ATOM 762 C CA . SER A 1 101 ? 5.352 28.891 11.195 1 97.19 101 SER A CA 1
ATOM 763 C C . SER A 1 101 ? 5.613 30.359 11.453 1 97.19 101 SER A C 1
ATOM 765 O O . SER A 1 101 ? 5.074 30.938 12.398 1 97.19 101 SER A O 1
ATOM 767 N N . LYS A 1 102 ? 6.445 30.938 10.617 1 96.25 102 LYS A N 1
ATOM 768 C CA . LYS A 1 102 ? 6.77 32.344 10.75 1 96.25 102 LYS A CA 1
ATOM 769 C C . LYS A 1 102 ? 5.512 33.219 10.648 1 96.25 102 LYS A C 1
ATOM 771 O O . LYS A 1 102 ? 5.332 34.156 11.43 1 96.25 102 LYS A O 1
ATOM 776 N N . SER A 1 103 ? 4.699 32.906 9.68 1 95.5 103 SER A N 1
ATOM 777 C CA . SER A 1 103 ? 3.453 33.625 9.5 1 95.5 103 SER A CA 1
ATOM 778 C C . SER A 1 103 ? 2.562 33.531 10.734 1 95.5 103 SER A C 1
ATOM 780 O O . SER A 1 103 ? 1.942 34.5 11.148 1 95.5 103 SER A O 1
ATOM 782 N N . ILE A 1 104 ? 2.504 32.375 11.336 1 97.62 104 ILE A N 1
ATOM 783 C CA . ILE A 1 104 ? 1.688 32.156 12.523 1 97.62 104 ILE A CA 1
ATOM 784 C C . ILE A 1 104 ? 2.275 32.906 13.711 1 97.62 104 ILE A C 1
ATOM 786 O O . ILE A 1 104 ? 1.552 33.594 14.445 1 97.62 104 ILE A O 1
ATOM 790 N N . GLU A 1 105 ? 3.543 32.844 13.828 1 97.25 105 GLU A N 1
ATOM 791 C CA . GLU A 1 105 ? 4.238 33.469 14.938 1 97.25 105 GLU A CA 1
ATOM 792 C C . GLU A 1 105 ? 4.074 35 14.891 1 97.25 105 GLU A C 1
ATOM 794 O O . GLU A 1 105 ? 4 35.656 15.938 1 97.25 105 GLU A O 1
ATOM 799 N N . LYS A 1 106 ? 3.98 35.531 13.727 1 96.44 106 LYS A N 1
ATOM 800 C CA . LYS A 1 106 ? 3.816 36.969 13.562 1 96.44 106 LYS A CA 1
ATOM 801 C C . LYS A 1 106 ? 2.49 37.438 14.148 1 96.44 106 LYS A C 1
ATOM 803 O O . LYS A 1 106 ? 2.373 38.594 14.594 1 96.44 106 LYS A O 1
ATOM 808 N N . SER A 1 107 ? 1.539 36.562 14.148 1 97 107 SER A N 1
ATOM 809 C CA . SER A 1 107 ? 0.194 36.938 14.586 1 97 107 SER A CA 1
ATOM 810 C C . SER A 1 107 ? -0.027 36.594 16.047 1 97 107 SER A C 1
ATOM 812 O O . SER A 1 107 ? -1.118 36.781 16.594 1 97 107 SER A O 1
ATOM 814 N N . LEU A 1 108 ? 0.963 36 16.688 1 97.88 108 LEU A N 1
ATOM 815 C CA . LEU A 1 108 ? 0.851 35.562 18.078 1 97.88 108 LEU A CA 1
ATOM 816 C C . LEU A 1 108 ? 1.831 36.312 18.969 1 97.88 108 LEU A C 1
ATOM 818 O O . LEU A 1 108 ? 2.729 37 18.484 1 97.88 108 LEU A O 1
ATOM 822 N N . PRO A 1 109 ? 1.566 36.281 20.297 1 96.88 109 PRO A N 1
ATOM 823 C CA . PRO A 1 109 ? 2.521 36.938 21.203 1 96.88 109 PRO A CA 1
ATOM 824 C C . PRO A 1 109 ? 3.951 36.438 21 1 96.88 109 PRO A C 1
ATOM 826 O O . PRO A 1 109 ? 4.16 35.312 20.547 1 96.88 109 PRO A O 1
ATOM 829 N N . GLU A 1 110 ? 4.828 37.25 21.516 1 93 110 GLU A N 1
ATOM 830 C CA . GLU A 1 110 ? 6.246 36.938 21.391 1 93 110 GLU A CA 1
ATOM 831 C C . GLU A 1 110 ? 6.574 35.625 22.125 1 93 110 GLU A C 1
ATOM 833 O O . GLU A 1 110 ? 6.02 35.344 23.188 1 93 110 GLU A O 1
ATOM 838 N N . GLN A 1 111 ? 7.277 34.781 21.594 1 92.81 111 GLN A N 1
ATOM 839 C CA . GLN A 1 111 ? 7.82 33.562 22.188 1 92.81 111 GLN A CA 1
ATOM 840 C C . GLN A 1 111 ? 6.828 32.406 22.062 1 92.81 111 GLN A C 1
ATOM 842 O O . GLN A 1 111 ? 6.992 31.375 22.703 1 92.81 111 GLN A O 1
ATOM 847 N N . SER A 1 112 ? 5.625 32.719 21.406 1 97.44 112 SER A N 1
ATOM 848 C CA . SER A 1 112 ? 4.691 31.625 21.172 1 97.44 112 SER A CA 1
ATOM 849 C C . SER A 1 112 ? 5.391 30.422 20.547 1 97.44 112 SER A C 1
ATOM 851 O O . SER A 1 112 ? 6.215 30.578 19.641 1 97.44 112 SER A O 1
ATOM 853 N N . LYS A 1 113 ? 5.16 29.234 21.109 1 98.31 113 LYS A N 1
ATOM 854 C CA . LYS A 1 113 ? 5.711 27.984 20.578 1 98.31 113 LYS A CA 1
ATOM 855 C C . LYS A 1 113 ? 4.832 27.438 19.453 1 98.31 113 LYS A C 1
ATOM 857 O O . LYS A 1 113 ? 3.699 27.016 19.688 1 98.31 113 LYS A O 1
ATOM 862 N N . VAL A 1 114 ? 5.398 27.438 18.234 1 98.62 114 VAL A N 1
ATOM 863 C CA . VAL A 1 114 ? 4.656 26.984 17.047 1 98.62 114 VAL A CA 1
ATOM 864 C C . VAL A 1 114 ? 5.375 25.812 16.406 1 98.62 114 VAL A C 1
ATOM 866 O O . VAL A 1 114 ? 6.598 25.812 16.266 1 98.62 114 VAL A O 1
ATOM 869 N N . VAL A 1 115 ? 4.664 24.75 16.125 1 98.81 115 VAL A N 1
ATOM 870 C CA . VAL A 1 115 ? 5.141 23.609 15.336 1 98.81 115 VAL A CA 1
ATOM 871 C C . VAL A 1 115 ? 4.215 23.391 14.141 1 98.81 115 VAL A C 1
ATOM 873 O O . VAL A 1 115 ? 2.992 23.359 14.297 1 98.81 115 VAL A O 1
ATOM 876 N N . ARG A 1 116 ? 4.785 23.312 12.977 1 98.5 116 ARG A N 1
ATOM 877 C CA . ARG A 1 116 ? 4.023 23 11.773 1 98.5 116 ARG A CA 1
ATOM 878 C C . ARG A 1 116 ? 4.066 21.5 11.469 1 98.5 116 ARG A C 1
ATOM 880 O O . ARG A 1 116 ? 5.141 20.906 11.461 1 98.5 116 ARG A O 1
ATOM 887 N N . VAL A 1 117 ? 2.891 20.891 11.289 1 98.69 117 VAL A N 1
ATOM 888 C CA . VAL A 1 117 ? 2.785 19.469 11.008 1 98.69 117 VAL A CA 1
ATOM 889 C C . VAL A 1 117 ? 1.984 19.25 9.727 1 98.69 117 VAL A C 1
ATOM 891 O O . VAL A 1 117 ? 0.993 19.953 9.484 1 98.69 117 VAL A O 1
ATOM 894 N N . MET A 1 118 ? 2.455 18.359 8.922 1 98.38 118 MET A N 1
ATOM 895 C CA . MET A 1 118 ? 1.681 17.922 7.762 1 98.38 118 MET A CA 1
ATOM 896 C C . MET A 1 118 ? 1.349 16.438 7.855 1 98.38 118 MET A C 1
ATOM 898 O O . MET A 1 118 ? 2.168 15.586 7.496 1 98.38 118 MET A O 1
ATOM 902 N N . PRO A 1 119 ? 0.18 16.125 8.289 1 98.38 119 PRO A N 1
ATOM 903 C CA . PRO A 1 119 ? -0.279 14.734 8.305 1 98.38 119 PRO A CA 1
ATOM 904 C C . PRO A 1 119 ? -1.042 14.352 7.035 1 98.38 119 PRO A C 1
ATOM 906 O O . PRO A 1 119 ? -1.063 15.117 6.07 1 98.38 119 PRO A O 1
ATOM 909 N N . ASN A 1 120 ? -1.503 13.117 6.996 1 98.06 120 ASN A N 1
ATOM 910 C CA . ASN A 1 120 ? -2.428 12.695 5.949 1 98.06 120 ASN A CA 1
ATOM 911 C C . ASN A 1 120 ? -3.568 11.852 6.512 1 98.06 120 ASN A C 1
ATOM 913 O O . ASN A 1 120 ? -3.541 11.469 7.68 1 98.06 120 ASN A O 1
ATOM 917 N N . THR A 1 121 ? -4.613 11.617 5.824 1 97.81 121 THR A N 1
ATOM 918 C CA . THR A 1 121 ? -5.902 11.141 6.305 1 97.81 121 THR A CA 1
ATOM 919 C C . THR A 1 121 ? -5.773 9.727 6.879 1 97.81 121 THR A C 1
ATOM 921 O O . THR A 1 121 ? -6.523 9.352 7.785 1 97.81 121 THR A O 1
ATOM 924 N N . PRO A 1 122 ? -4.836 8.93 6.512 1 98.81 122 PRO A N 1
ATOM 925 C CA . PRO A 1 122 ? -4.75 7.582 7.074 1 98.81 122 PRO A CA 1
ATOM 926 C C . PRO A 1 122 ? -4.395 7.582 8.562 1 98.81 122 PRO A C 1
ATOM 928 O O . PRO A 1 122 ? -4.395 6.527 9.195 1 98.81 122 PRO A O 1
ATOM 931 N N . VAL A 1 123 ? -4.137 8.758 9.141 1 98.56 123 VAL A N 1
ATOM 932 C CA . VAL A 1 123 ? -4.016 8.852 10.586 1 98.56 123 VAL A CA 1
ATOM 933 C C . VAL A 1 123 ? -5.27 8.289 11.25 1 98.56 123 VAL A C 1
ATOM 935 O O . VAL A 1 123 ? -5.219 7.809 12.383 1 98.56 123 VAL A O 1
ATOM 938 N N . LEU A 1 124 ? -6.348 8.289 10.531 1 97.69 124 LEU A N 1
ATOM 939 C CA . LEU A 1 124 ? -7.629 7.777 11 1 97.69 124 LEU A CA 1
ATOM 940 C C . LEU A 1 124 ? -7.5 6.336 11.484 1 97.69 124 LEU A C 1
ATOM 942 O O . LEU A 1 124 ? -8.141 5.945 12.461 1 97.69 124 LEU A O 1
ATOM 946 N N . ILE A 1 125 ? -6.617 5.543 10.797 1 98.31 125 ILE A N 1
ATOM 947 C CA . ILE A 1 125 ? -6.484 4.129 11.117 1 98.31 125 ILE A CA 1
ATOM 948 C C . ILE A 1 125 ? -5.055 3.83 11.562 1 98.31 125 ILE A C 1
ATOM 950 O O . ILE A 1 125 ? -4.535 2.74 11.312 1 98.31 125 ILE A O 1
ATOM 954 N N . LYS A 1 126 ? -4.402 4.844 12.07 1 98.31 126 LYS A N 1
ATOM 955 C CA . LYS A 1 126 ? -3.072 4.762 12.664 1 98.31 126 LYS A CA 1
ATOM 956 C C . LYS A 1 126 ? -2.031 4.344 11.625 1 98.31 126 LYS A C 1
ATOM 958 O O . LYS A 1 126 ? -1.111 3.584 11.938 1 98.31 126 LYS A O 1
ATOM 963 N N . GLN A 1 127 ? -2.277 4.715 10.383 1 98.75 127 GLN A N 1
ATOM 964 C CA . GLN A 1 127 ? -1.338 4.473 9.289 1 98.75 127 GLN A CA 1
ATOM 965 C C . GLN A 1 127 ? -0.954 5.773 8.594 1 98.75 127 GLN A C 1
ATOM 967 O O . GLN A 1 127 ? -0.838 5.82 7.371 1 98.75 127 GLN A O 1
ATOM 972 N N . GLY A 1 128 ? -0.874 6.785 9.344 1 98.69 128 GLY A N 1
ATOM 973 C CA . GLY A 1 128 ? -0.559 8.094 8.797 1 98.69 128 GLY A CA 1
ATOM 974 C C . GLY A 1 128 ? 0.911 8.258 8.461 1 98.69 128 GLY A C 1
ATOM 975 O O . GLY A 1 128 ? 1.759 7.527 8.969 1 98.69 128 GLY A O 1
ATOM 976 N N . ALA A 1 129 ? 1.202 9.125 7.559 1 98.81 129 ALA A N 1
ATOM 977 C CA . ALA A 1 129 ? 2.533 9.648 7.258 1 98.81 129 ALA A CA 1
ATOM 978 C C . ALA A 1 129 ? 2.596 11.156 7.5 1 98.81 129 ALA A C 1
ATOM 980 O O . ALA A 1 129 ? 1.995 11.938 6.754 1 98.81 129 ALA A O 1
ATOM 981 N N . SER A 1 130 ? 3.322 11.547 8.562 1 98.81 130 SER A N 1
ATOM 982 C CA . SER A 1 130 ? 3.367 12.945 8.953 1 98.81 130 SER A CA 1
ATOM 983 C C . SER A 1 130 ? 4.801 13.469 9 1 98.81 130 SER A C 1
ATOM 985 O O . SER A 1 130 ? 5.742 12.688 9.188 1 98.81 130 SER A O 1
ATOM 987 N N . VAL A 1 131 ? 4.965 14.719 8.773 1 98.88 131 VAL A N 1
ATOM 988 C CA . VAL A 1 131 ? 6.219 15.422 9.031 1 98.88 131 VAL A CA 1
ATOM 989 C C . VAL A 1 131 ? 5.945 16.672 9.867 1 98.88 131 VAL A C 1
ATOM 991 O O . VAL A 1 131 ? 4.816 17.156 9.922 1 98.88 131 VAL A O 1
ATOM 994 N N . PHE A 1 132 ? 7 17.156 10.547 1 98.81 132 PHE A N 1
ATOM 995 C CA . PHE A 1 132 ? 6.812 18.391 11.305 1 98.81 132 PHE A CA 1
ATOM 996 C C . PHE A 1 132 ? 8.086 19.234 11.312 1 98.81 132 PHE A C 1
ATOM 998 O O . PHE A 1 132 ? 9.18 18.703 11.078 1 98.81 132 PHE A O 1
ATOM 1005 N N . ALA A 1 133 ? 7.938 20.453 11.492 1 98.75 133 ALA A N 1
ATOM 1006 C CA . ALA A 1 133 ? 9.023 21.422 11.617 1 98.75 133 ALA A CA 1
ATOM 1007 C C . ALA A 1 133 ? 8.812 22.328 12.82 1 98.75 133 ALA A C 1
ATOM 1009 O O . ALA A 1 133 ? 7.688 22.75 13.102 1 98.75 133 ALA A O 1
ATOM 1010 N N . LEU A 1 134 ? 9.883 22.672 13.492 1 98.69 134 LEU A N 1
ATOM 1011 C CA . LEU A 1 134 ? 9.82 23.547 14.656 1 98.69 134 LEU A CA 1
ATOM 1012 C C . LEU A 1 134 ? 9.828 25.016 14.234 1 98.69 134 LEU A C 1
ATOM 1014 O O . LEU A 1 134 ? 10.602 25.406 13.352 1 98.69 134 LEU A O 1
ATOM 1018 N N . GLY A 1 135 ? 8.906 25.797 14.82 1 98 135 GLY A N 1
ATOM 1019 C CA . GLY A 1 135 ? 9.016 27.234 14.688 1 98 135 GLY A CA 1
ATOM 1020 C C . GLY A 1 135 ? 10.188 27.828 15.445 1 98 135 GLY A C 1
ATOM 1021 O O . GLY A 1 135 ? 10.977 27.094 16.047 1 98 135 GLY A O 1
ATOM 1022 N N . ARG A 1 136 ? 10.266 29.109 15.391 1 96.62 136 ARG A N 1
ATOM 1023 C CA . ARG A 1 136 ? 11.422 29.828 15.93 1 96.62 136 ARG A CA 1
ATOM 1024 C C . ARG A 1 136 ? 11.516 29.656 17.438 1 96.62 136 ARG A C 1
ATOM 1026 O O . ARG A 1 136 ? 12.609 29.562 18 1 96.62 136 ARG A O 1
ATOM 1033 N N . ASN A 1 137 ? 10.406 29.594 18.109 1 96.81 137 ASN A N 1
ATOM 1034 C CA . ASN A 1 137 ? 10.406 29.609 19.578 1 96.81 137 ASN A CA 1
ATOM 1035 C C . ASN A 1 137 ? 10.141 28.219 20.156 1 96.81 137 ASN A C 1
ATOM 1037 O O . ASN A 1 137 ? 10.102 28.047 21.375 1 96.81 137 ASN A O 1
ATOM 1041 N N . ALA A 1 138 ? 9.891 27.234 19.328 1 97.88 138 ALA A N 1
ATOM 1042 C CA . ALA A 1 138 ? 9.672 25.875 19.797 1 97.88 138 ALA A CA 1
ATOM 1043 C C . ALA A 1 138 ? 11 25.203 20.141 1 97.88 138 ALA A C 1
ATOM 1045 O O . ALA A 1 138 ? 11.992 25.375 19.438 1 97.88 138 ALA A O 1
ATOM 1046 N N . GLN A 1 139 ? 10.992 24.453 21.219 1 97.19 139 GLN A N 1
ATOM 1047 C CA . GLN A 1 139 ? 12.172 23.75 21.672 1 97.19 139 GLN A CA 1
ATOM 1048 C C . GLN A 1 139 ? 12.125 22.281 21.266 1 97.19 139 GLN A C 1
ATOM 1050 O O . GLN A 1 139 ? 11.086 21.781 20.812 1 97.19 139 GLN A O 1
ATOM 1055 N N . LYS A 1 140 ? 13.273 21.656 21.469 1 97.94 140 LYS A N 1
ATOM 1056 C CA . LYS A 1 140 ? 13.367 20.234 21.172 1 97.94 140 LYS A CA 1
ATOM 1057 C C . LYS A 1 140 ? 12.312 19.438 21.938 1 97.94 140 LYS A C 1
ATOM 1059 O O . LYS A 1 140 ? 11.734 18.484 21.406 1 97.94 140 LYS A O 1
ATOM 1064 N N . SER A 1 141 ? 12.078 19.844 23.109 1 98 141 SER A N 1
ATOM 1065 C CA . SER A 1 141 ? 11.094 19.156 23.922 1 98 141 SER A CA 1
ATOM 1066 C C . SER A 1 141 ? 9.703 19.266 23.328 1 98 141 SER A C 1
ATOM 1068 O O . SER A 1 141 ? 8.898 18.328 23.438 1 98 141 SER A O 1
ATOM 1070 N N . ASP A 1 142 ? 9.375 20.406 22.734 1 98 142 ASP A N 1
ATOM 1071 C CA . ASP A 1 142 ? 8.094 20.547 22.031 1 98 142 ASP A CA 1
ATOM 1072 C C . ASP A 1 142 ? 7.988 19.594 20.859 1 98 142 ASP A C 1
ATOM 1074 O O . ASP A 1 142 ? 6.945 18.984 20.641 1 98 142 ASP A O 1
ATOM 1078 N N . GLY A 1 143 ? 9.117 19.5 20.125 1 98.5 143 GLY A N 1
ATOM 1079 C CA . GLY A 1 143 ? 9.18 18.562 19.016 1 98.5 143 GLY A CA 1
ATOM 1080 C C . GLY A 1 143 ? 8.984 17.125 19.438 1 98.5 143 GLY A C 1
ATOM 1081 O O . GLY A 1 143 ? 8.32 16.344 18.734 1 98.5 143 GLY A O 1
ATOM 1082 N N . ASP A 1 144 ? 9.539 16.781 20.531 1 98.56 144 ASP A N 1
ATOM 1083 C CA . ASP A 1 144 ? 9.398 15.43 21.062 1 98.56 144 ASP A CA 1
ATOM 1084 C C . ASP A 1 144 ? 7.934 15.117 21.359 1 98.56 144 ASP A C 1
ATOM 1086 O O . ASP A 1 144 ? 7.477 13.992 21.141 1 98.56 144 ASP A O 1
ATOM 1090 N N . VAL A 1 145 ? 7.254 16.094 21.875 1 97.81 145 VAL A N 1
ATOM 1091 C CA . VAL A 1 145 ? 5.832 15.922 22.172 1 97.81 145 VAL A CA 1
ATOM 1092 C C . VAL A 1 145 ? 5.059 15.695 20.875 1 97.81 145 VAL A C 1
ATOM 1094 O O . VAL A 1 145 ? 4.227 14.789 20.797 1 97.81 145 VAL A O 1
ATOM 1097 N N . VAL A 1 146 ? 5.344 16.5 19.875 1 98.62 146 VAL A N 1
ATOM 1098 C CA . VAL A 1 146 ? 4.664 16.406 18.578 1 98.62 146 VAL A CA 1
ATOM 1099 C C . VAL A 1 146 ? 4.969 15.055 17.938 1 98.62 146 VAL A C 1
ATOM 1101 O O . VAL A 1 146 ? 4.07 14.383 17.438 1 98.62 146 VAL A O 1
ATOM 1104 N N . LYS A 1 147 ? 6.223 14.688 17.984 1 98.62 147 LYS A N 1
ATOM 1105 C CA . LYS A 1 147 ? 6.641 13.406 17.422 1 98.62 147 LYS A CA 1
ATOM 1106 C C . LYS A 1 147 ? 5.922 12.242 18.094 1 98.62 147 LYS A C 1
ATOM 1108 O O . LYS A 1 147 ? 5.43 11.336 17.422 1 98.62 147 LYS A O 1
ATOM 1113 N N . LYS A 1 148 ? 5.848 12.273 19.375 1 98 148 LYS A N 1
ATOM 1114 C CA . LYS A 1 148 ? 5.16 11.227 20.109 1 98 148 LYS A CA 1
ATOM 1115 C C . LYS A 1 148 ? 3.682 11.164 19.734 1 98 148 LYS A C 1
ATOM 1117 O O . LYS A 1 148 ? 3.131 10.078 19.531 1 98 148 LYS A O 1
ATOM 1122 N N . LEU A 1 149 ? 3.064 12.289 19.641 1 97.88 149 LEU A N 1
ATOM 1123 C CA . LEU A 1 149 ? 1.646 12.383 19.297 1 97.88 149 LEU A CA 1
ATOM 1124 C C . LEU A 1 149 ? 1.366 11.781 17.938 1 97.88 149 LEU A C 1
ATOM 1126 O O . LEU A 1 149 ? 0.496 10.922 17.797 1 97.88 149 LEU A O 1
ATOM 1130 N N . PHE A 1 150 ? 2.178 12.133 16.953 1 98.69 150 PHE A N 1
ATOM 1131 C CA . PHE A 1 150 ? 1.861 11.75 15.586 1 98.69 150 PHE A CA 1
ATOM 1132 C C . PHE A 1 150 ? 2.438 10.375 15.266 1 98.69 150 PHE A C 1
ATOM 1134 O O . PHE A 1 150 ? 1.94 9.688 14.375 1 98.69 150 PHE A O 1
ATOM 1141 N N . GLU A 1 151 ? 3.469 9.914 15.977 1 98.62 151 GLU A N 1
ATOM 1142 C CA . GLU A 1 151 ? 3.965 8.547 15.828 1 98.62 151 GLU A CA 1
ATOM 1143 C C . GLU A 1 151 ? 2.957 7.535 16.359 1 98.62 151 GLU A C 1
ATOM 1145 O O . GLU A 1 151 ? 2.998 6.359 15.984 1 98.62 151 GLU A O 1
ATOM 1150 N N . SER A 1 152 ? 2.066 8.039 17.234 1 98.38 152 SER A N 1
ATOM 1151 C CA . SER A 1 152 ? 1.037 7.148 17.75 1 98.38 152 SER A CA 1
ATOM 1152 C C . SER A 1 152 ? 0.04 6.762 16.672 1 98.38 152 SER A C 1
ATOM 1154 O O . SER A 1 152 ? -0.672 5.762 16.812 1 98.38 152 SER A O 1
ATOM 1156 N N . VAL A 1 153 ? -0.019 7.535 15.57 1 98.56 153 VAL A N 1
ATOM 1157 C CA . VAL A 1 153 ? -1.013 7.266 14.539 1 98.56 153 VAL A CA 1
ATOM 1158 C C . VAL A 1 153 ? -0.321 7.105 13.188 1 98.56 153 VAL A C 1
ATOM 1160 O O . VAL A 1 153 ? -0.931 7.336 12.133 1 98.56 153 VAL A O 1
ATOM 1163 N N . GLY A 1 154 ? 0.893 6.734 13.086 1 98.62 154 GLY A N 1
ATOM 1164 C CA . GLY A 1 154 ? 1.685 6.516 11.891 1 98.62 154 GLY A CA 1
ATOM 1165 C C . GLY A 1 154 ? 3.141 6.91 12.055 1 98.62 154 GLY A C 1
ATOM 1166 O O . GLY A 1 154 ? 3.654 6.953 13.172 1 98.62 154 GLY A O 1
ATOM 1167 N N . ILE A 1 155 ? 3.787 7.164 10.945 1 98.81 155 ILE A N 1
ATOM 1168 C CA . ILE A 1 155 ? 5.168 7.629 11.031 1 98.81 155 ILE A CA 1
ATOM 1169 C C . ILE A 1 155 ? 5.195 9.148 11.133 1 98.81 155 ILE A C 1
ATOM 1171 O O . ILE A 1 155 ? 4.246 9.828 10.719 1 98.81 155 ILE A O 1
ATOM 1175 N N . CYS A 1 156 ? 6.227 9.672 11.68 1 98.81 156 CYS A N 1
ATOM 1176 C CA . CYS A 1 156 ? 6.367 11.117 11.82 1 98.81 156 CYS A CA 1
ATOM 1177 C C . CYS A 1 156 ? 7.836 11.523 11.812 1 98.81 156 CYS A C 1
ATOM 1179 O O . CYS A 1 156 ? 8.594 11.125 12.703 1 98.81 156 CYS A O 1
ATOM 1181 N N . ASP A 1 157 ? 8.219 12.344 10.852 1 98.69 157 ASP A N 1
ATOM 1182 C CA . ASP A 1 157 ? 9.609 12.773 10.727 1 98.69 157 ASP A CA 1
ATOM 1183 C C . ASP A 1 157 ? 9.734 14.289 10.883 1 98.69 157 ASP A C 1
ATOM 1185 O O . ASP A 1 157 ? 8.883 15.039 10.406 1 98.69 157 ASP A O 1
ATOM 1189 N N . GLN A 1 158 ? 10.805 14.727 11.547 1 98.75 158 GLN A N 1
ATOM 1190 C CA . GLN A 1 158 ? 11.109 16.156 11.586 1 98.75 158 GLN A CA 1
ATOM 1191 C C . GLN A 1 158 ? 11.836 16.594 10.32 1 98.75 158 GLN A C 1
ATOM 1193 O O . GLN A 1 158 ? 12.734 15.898 9.844 1 98.75 158 GLN A O 1
ATOM 1198 N N . VAL A 1 159 ? 11.438 17.656 9.773 1 98.69 159 VAL A N 1
ATOM 1199 C CA . VAL A 1 159 ? 12.062 18.203 8.57 1 98.69 159 VAL A CA 1
ATOM 1200 C C . VAL A 1 159 ? 12.242 19.703 8.719 1 98.69 159 VAL A C 1
ATOM 1202 O O . VAL A 1 159 ? 11.617 20.328 9.57 1 98.69 159 VAL A O 1
ATOM 1205 N N . PRO A 1 160 ? 13.156 20.266 7.895 1 98.06 160 PRO A N 1
ATOM 1206 C CA . PRO A 1 160 ? 13.188 21.719 7.836 1 98.06 160 PRO A CA 1
ATOM 1207 C C . PRO A 1 160 ? 11.883 22.328 7.32 1 98.06 160 PRO A C 1
ATOM 1209 O O . PRO A 1 160 ? 11.219 21.719 6.473 1 98.06 160 PRO A O 1
ATOM 1212 N N . GLU A 1 161 ? 11.578 23.531 7.766 1 97.62 161 GLU A N 1
ATOM 1213 C CA . GLU A 1 161 ? 10.336 24.234 7.438 1 97.62 161 GLU A CA 1
ATOM 1214 C C . GLU A 1 161 ? 10.148 24.328 5.926 1 97.62 161 GLU A C 1
ATOM 1216 O O . GLU A 1 161 ? 9.023 24.203 5.43 1 97.62 161 GLU A O 1
ATOM 1221 N N . ASN A 1 162 ? 11.188 24.516 5.191 1 96.56 162 ASN A N 1
ATOM 1222 C CA . ASN A 1 162 ? 11.078 24.781 3.762 1 96.56 162 ASN A CA 1
ATOM 1223 C C . ASN A 1 162 ? 10.75 23.516 2.977 1 96.56 162 ASN A C 1
ATOM 1225 O O . ASN A 1 162 ? 10.5 23.578 1.771 1 96.56 162 ASN A O 1
ATOM 1229 N N . LEU A 1 163 ? 10.727 22.328 3.623 1 97.88 163 LEU A N 1
ATOM 1230 C CA . LEU A 1 163 ? 10.445 21.078 2.941 1 97.88 163 LEU A CA 1
ATOM 1231 C C . LEU A 1 163 ? 9.008 20.641 3.176 1 97.88 163 LEU A C 1
ATOM 1233 O O . LEU A 1 163 ? 8.539 19.672 2.568 1 97.88 163 LEU A O 1
ATOM 1237 N N . ILE A 1 164 ? 8.242 21.344 4 1 97.81 164 ILE A N 1
ATOM 1238 C CA . ILE A 1 164 ? 6.906 20.922 4.395 1 97.81 164 ILE A CA 1
ATOM 1239 C C . ILE A 1 164 ? 5.984 20.922 3.178 1 97.81 164 ILE A C 1
ATOM 1241 O O . ILE A 1 164 ? 5.141 20.031 3.027 1 97.81 164 ILE A O 1
ATOM 1245 N N . ASP A 1 165 ? 6.16 21.875 2.287 1 97.12 165 ASP A N 1
ATOM 1246 C CA . ASP A 1 165 ? 5.273 21.953 1.129 1 97.12 165 ASP A CA 1
ATOM 1247 C C . ASP A 1 165 ? 5.496 20.766 0.188 1 97.12 165 ASP A C 1
ATOM 1249 O O . ASP A 1 165 ? 4.539 20.219 -0.363 1 97.12 165 ASP A O 1
ATOM 1253 N N . ALA A 1 166 ? 6.766 20.422 -0.015 1 98.06 166 ALA A N 1
ATOM 1254 C CA . ALA A 1 166 ? 7.07 19.234 -0.816 1 98.06 166 ALA A CA 1
ATOM 1255 C C . ALA A 1 166 ? 6.484 17.984 -0.182 1 98.06 166 ALA A C 1
ATOM 1257 O O . ALA A 1 166 ? 5.961 17.109 -0.882 1 98.06 166 ALA A O 1
ATOM 1258 N N . CYS A 1 167 ? 6.52 17.891 1.146 1 98.62 167 CYS A N 1
ATOM 1259 C CA . CYS A 1 167 ? 5.938 16.75 1.86 1 98.62 167 CYS A CA 1
ATOM 1260 C C . CYS A 1 167 ? 4.418 16.75 1.734 1 98.62 167 CYS A C 1
ATOM 1262 O O . CYS A 1 167 ? 3.805 15.688 1.618 1 98.62 167 CYS A O 1
ATOM 1264 N N . THR A 1 168 ? 3.826 17.938 1.801 1 97.75 168 THR A N 1
ATOM 1265 C CA . THR A 1 168 ? 2.387 18.078 1.611 1 97.75 168 THR A CA 1
ATOM 1266 C C . THR A 1 168 ? 1.962 17.484 0.269 1 97.75 168 THR A C 1
ATOM 1268 O O . THR A 1 168 ? 0.998 16.719 0.197 1 97.75 168 THR A O 1
ATOM 1271 N N . ALA A 1 169 ? 2.74 17.797 -0.741 1 98.31 169 ALA A N 1
ATOM 1272 C CA . ALA A 1 169 ? 2.438 17.312 -2.086 1 98.31 169 ALA A CA 1
ATOM 1273 C C . ALA A 1 169 ? 2.643 15.805 -2.186 1 98.31 169 ALA A C 1
ATOM 1275 O O . ALA A 1 169 ? 1.88 15.109 -2.863 1 98.31 169 ALA A O 1
ATOM 1276 N N . LEU A 1 170 ? 3.648 15.273 -1.561 1 98.69 170 LEU A N 1
ATOM 1277 C CA . LEU A 1 170 ? 4.016 13.867 -1.695 1 98.69 170 LEU A CA 1
ATOM 1278 C C . LEU A 1 170 ? 3.133 12.992 -0.812 1 98.69 170 LEU A C 1
ATOM 1280 O O . LEU A 1 170 ? 2.453 12.094 -1.309 1 98.69 170 LEU A O 1
ATOM 1284 N N . SER A 1 171 ? 3.076 13.297 0.486 1 98.69 171 SER A N 1
ATOM 1285 C CA . SER A 1 171 ? 2.406 12.391 1.415 1 98.69 171 SER A CA 1
ATOM 1286 C C . SER A 1 171 ? 1.075 12.969 1.884 1 98.69 171 SER A C 1
ATOM 1288 O O . SER A 1 171 ? 0.169 12.219 2.264 1 98.69 171 SER A O 1
ATOM 1290 N N . GLY A 1 172 ? 0.964 14.266 1.915 1 97.94 172 GLY A N 1
ATOM 1291 C CA . GLY A 1 172 ? -0.332 14.852 2.215 1 97.94 172 GLY A CA 1
ATOM 1292 C C . GLY A 1 172 ? -1.384 14.547 1.166 1 97.94 172 GLY A C 1
ATOM 1293 O O . GLY A 1 172 ? -2.486 14.102 1.495 1 97.94 172 GLY A O 1
ATOM 1294 N N . SER A 1 173 ? -0.997 14.758 -0.077 1 98.19 173 SER A N 1
ATOM 1295 C CA . SER A 1 173 ? -1.878 14.492 -1.209 1 98.19 173 SER A CA 1
ATOM 1296 C C . SER A 1 173 ? -1.767 13.039 -1.665 1 98.19 173 SER A C 1
ATOM 1298 O O . SER A 1 173 ? -2.623 12.547 -2.402 1 98.19 173 SER A O 1
ATOM 1300 N N . GLY A 1 174 ? -0.729 12.359 -1.227 1 98.69 174 GLY A N 1
ATOM 1301 C CA . GLY A 1 174 ? -0.333 11.039 -1.673 1 98.69 174 GLY A CA 1
ATOM 1302 C C . GLY A 1 174 ? -1.463 10.023 -1.616 1 98.69 174 GLY A C 1
ATOM 1303 O O . GLY A 1 174 ? -1.629 9.219 -2.535 1 98.69 174 GLY A O 1
ATOM 1304 N N . PRO A 1 175 ? -2.236 10.031 -0.52 1 98.88 175 PRO A N 1
ATOM 1305 C CA . PRO A 1 175 ? -3.365 9.094 -0.468 1 98.88 175 PRO A CA 1
ATOM 1306 C C . PRO A 1 175 ? -4.293 9.227 -1.672 1 98.88 175 PRO A C 1
ATOM 1308 O O . PRO A 1 175 ? -4.785 8.227 -2.191 1 98.88 175 PRO A O 1
ATOM 1311 N N . ALA A 1 176 ? -4.516 10.422 -2.129 1 98.81 176 ALA A N 1
ATOM 1312 C CA . ALA A 1 176 ? -5.41 10.633 -3.266 1 98.81 176 ALA A CA 1
ATOM 1313 C C . ALA A 1 176 ? -4.852 9.992 -4.531 1 98.81 176 ALA A C 1
ATOM 1315 O O . ALA A 1 176 ? -5.59 9.367 -5.297 1 98.81 176 ALA A O 1
ATOM 1316 N N . TYR A 1 177 ? -3.461 10.164 -4.785 1 98.75 177 TYR A N 1
ATOM 1317 C CA . TYR A 1 177 ? -2.826 9.469 -5.898 1 98.75 177 TYR A CA 1
ATOM 1318 C C . TYR A 1 177 ? -3.072 7.965 -5.812 1 98.75 177 TYR A C 1
ATOM 1320 O O . TYR A 1 177 ? -3.381 7.324 -6.82 1 98.75 177 TYR A O 1
ATOM 1328 N N . THR A 1 178 ? -2.926 7.484 -4.633 1 98.88 178 THR A N 1
ATOM 1329 C CA . THR A 1 178 ? -3.008 6.051 -4.379 1 98.88 178 THR A CA 1
ATOM 1330 C C . THR A 1 178 ? -4.434 5.547 -4.586 1 98.88 178 THR A C 1
ATOM 1332 O O . THR A 1 178 ? -4.641 4.469 -5.148 1 98.88 178 THR A O 1
ATOM 1335 N N . TYR A 1 179 ? -5.449 6.301 -4.082 1 98.88 179 TYR A N 1
ATOM 1336 C CA . TYR A 1 179 ? -6.84 5.914 -4.297 1 98.88 179 TYR A CA 1
ATOM 1337 C C . TYR A 1 179 ? -7.16 5.828 -5.785 1 98.88 179 TYR A C 1
ATOM 1339 O O . TYR A 1 179 ? -7.828 4.891 -6.23 1 98.88 179 TYR A O 1
ATOM 1347 N N . MET A 1 180 ? -6.727 6.797 -6.539 1 98.81 180 MET A N 1
ATOM 1348 C CA . MET A 1 180 ? -6.973 6.777 -7.977 1 98.81 180 MET A CA 1
ATOM 1349 C C . MET A 1 180 ? -6.27 5.594 -8.633 1 98.81 180 MET A C 1
ATOM 1351 O O . MET A 1 180 ? -6.828 4.945 -9.516 1 98.81 180 MET A O 1
ATOM 1355 N N . PHE A 1 181 ? -4.996 5.355 -8.234 1 98.88 181 PHE A N 1
ATOM 1356 C CA . PHE A 1 181 ? -4.219 4.215 -8.711 1 98.88 181 PHE A CA 1
ATOM 1357 C C . PHE A 1 181 ? -4.949 2.908 -8.438 1 98.88 181 PHE A C 1
ATOM 1359 O O . PHE A 1 181 ? -5.133 2.09 -9.344 1 98.88 181 PHE A O 1
ATOM 1366 N N . LEU A 1 182 ? -5.41 2.74 -7.215 1 98.75 182 LEU A N 1
ATOM 1367 C CA . LEU A 1 182 ? -6.098 1.536 -6.766 1 98.75 182 LEU A CA 1
ATOM 1368 C C . LEU A 1 182 ? -7.418 1.355 -7.508 1 98.75 182 LEU A C 1
ATOM 1370 O O . LEU A 1 182 ? -7.746 0.25 -7.945 1 98.75 182 LEU A O 1
ATOM 1374 N N . GLU A 1 183 ? -8.148 2.424 -7.613 1 98.69 183 GLU A N 1
ATOM 1375 C CA . GLU A 1 183 ? -9.422 2.389 -8.328 1 98.69 183 GLU A CA 1
ATOM 1376 C C . GLU A 1 183 ? -9.219 2.01 -9.797 1 98.69 183 GLU A C 1
ATOM 1378 O O . GLU A 1 183 ? -9.984 1.217 -10.344 1 98.69 183 GLU A O 1
ATOM 1383 N N . ALA A 1 184 ? -8.234 2.572 -10.43 1 98.81 184 ALA A N 1
ATOM 1384 C CA . ALA A 1 184 ? -7.941 2.277 -11.828 1 98.81 184 ALA A CA 1
ATOM 1385 C C . ALA A 1 184 ? -7.57 0.81 -12.016 1 98.81 184 ALA A C 1
ATOM 1387 O O . ALA A 1 184 ? -8 0.169 -12.977 1 98.81 184 ALA A O 1
ATOM 1388 N N . LEU A 1 185 ? -6.738 0.256 -11.156 1 98.81 185 LEU A N 1
ATOM 1389 C CA . LEU A 1 185 ? -6.375 -1.155 -11.219 1 98.81 185 LEU A CA 1
ATOM 1390 C C . LEU A 1 185 ? -7.605 -2.041 -11.047 1 98.81 185 LEU A C 1
ATOM 1392 O O . LEU A 1 185 ? -7.762 -3.031 -11.766 1 98.81 185 LEU A O 1
ATOM 1396 N N . ALA A 1 186 ? -8.445 -1.655 -10.055 1 98.75 186 ALA A N 1
ATOM 1397 C CA . ALA A 1 186 ? -9.664 -2.432 -9.844 1 98.75 186 ALA A CA 1
ATOM 1398 C C . ALA A 1 186 ? -10.555 -2.389 -11.086 1 98.75 186 ALA A C 1
ATOM 1400 O O . ALA A 1 186 ? -11.102 -3.412 -11.5 1 98.75 186 ALA A O 1
ATOM 1401 N N . ASP A 1 187 ? -10.727 -1.198 -11.688 1 98.75 187 ASP A N 1
ATOM 1402 C CA . ASP A 1 187 ? -11.492 -1.074 -12.93 1 98.75 187 ASP A CA 1
ATOM 1403 C C . ASP A 1 187 ? -10.891 -1.935 -14.039 1 98.75 187 ASP A C 1
ATOM 1405 O O . ASP A 1 187 ? -11.617 -2.514 -14.844 1 98.75 187 ASP A O 1
ATOM 1409 N N . ALA A 1 188 ? -9.602 -1.944 -14.117 1 98.81 188 ALA A N 1
ATOM 1410 C CA . ALA A 1 188 ? -8.922 -2.791 -15.102 1 98.81 188 ALA A CA 1
ATOM 1411 C C . ALA A 1 188 ? -9.273 -4.262 -14.891 1 98.81 188 ALA A C 1
ATOM 1413 O O . ALA A 1 188 ? -9.492 -4.996 -15.859 1 98.81 188 ALA A O 1
ATOM 1414 N N . GLY A 1 189 ? -9.258 -4.723 -13.602 1 98.75 189 GLY A N 1
ATOM 1415 C CA . GLY A 1 189 ? -9.695 -6.078 -13.312 1 98.75 189 GLY A CA 1
ATOM 1416 C C . GLY A 1 189 ? -11.109 -6.367 -13.789 1 98.75 189 GLY A C 1
ATOM 1417 O O . GLY A 1 189 ? -11.359 -7.395 -14.422 1 98.75 189 GLY A O 1
ATOM 1418 N N . VAL A 1 190 ? -12.008 -5.441 -13.508 1 98.75 190 VAL A N 1
ATOM 1419 C CA . VAL A 1 190 ? -13.398 -5.59 -13.922 1 98.75 190 VAL A CA 1
ATOM 1420 C C . VAL A 1 190 ? -13.484 -5.645 -15.445 1 98.75 190 VAL A C 1
ATOM 1422 O O . VAL A 1 190 ? -14.227 -6.457 -16 1 98.75 190 VAL A O 1
ATOM 1425 N N . LEU A 1 191 ? -12.727 -4.77 -16.078 1 98.56 191 LEU A N 1
ATOM 1426 C CA . LEU A 1 191 ? -12.688 -4.742 -17.531 1 98.56 191 LEU A CA 1
ATOM 1427 C C . LEU A 1 191 ? -12.25 -6.094 -18.094 1 98.56 191 LEU A C 1
ATOM 1429 O O . LEU A 1 191 ? -12.703 -6.5 -19.156 1 98.56 191 LEU A O 1
ATOM 1433 N N . GLN A 1 192 ? -11.453 -6.844 -17.344 1 98.06 192 GLN A N 1
ATOM 1434 C CA . GLN A 1 192 ? -10.93 -8.133 -17.781 1 98.06 192 GLN A CA 1
ATOM 1435 C C . GLN A 1 192 ? -11.812 -9.281 -17.297 1 98.06 192 GLN A C 1
ATOM 1437 O O . GLN A 1 192 ? -11.453 -10.453 -17.422 1 98.06 192 GLN A O 1
ATOM 1442 N N . GLY A 1 193 ? -12.922 -8.992 -16.594 1 98.06 193 GLY A N 1
ATOM 1443 C CA . GLY A 1 193 ? -13.914 -10.008 -16.281 1 98.06 193 GLY A CA 1
ATOM 1444 C C . GLY A 1 193 ? -13.977 -10.352 -14.805 1 98.06 193 GLY A C 1
ATOM 1445 O O . GLY A 1 193 ? -14.789 -11.172 -14.383 1 98.06 193 GLY A O 1
ATOM 1446 N N . LEU A 1 194 ? -13.195 -9.75 -13.977 1 98.69 194 LEU A N 1
ATOM 1447 C CA . LEU A 1 194 ? -13.227 -10.008 -12.539 1 98.69 194 LEU A CA 1
ATOM 1448 C C . LEU A 1 194 ? -14.375 -9.25 -11.875 1 98.69 194 LEU A C 1
ATOM 1450 O O . LEU A 1 194 ? -14.781 -8.188 -12.352 1 98.69 194 LEU A O 1
ATOM 1454 N N . SER A 1 195 ? -14.852 -9.82 -10.789 1 98.62 195 SER A N 1
ATOM 1455 C CA . SER A 1 195 ? -15.836 -9.078 -10.008 1 98.62 195 SER A CA 1
ATOM 1456 C C . SER A 1 195 ? -15.203 -7.844 -9.367 1 98.62 195 SER A C 1
ATOM 1458 O O . SER A 1 195 ? -14 -7.812 -9.109 1 98.62 195 SER A O 1
ATOM 1460 N N . ARG A 1 196 ? -16.062 -6.879 -9.156 1 97.88 196 ARG A N 1
ATOM 1461 C CA . ARG A 1 196 ? -15.609 -5.645 -8.523 1 97.88 196 ARG A CA 1
ATOM 1462 C C . ARG A 1 196 ? -14.992 -5.922 -7.156 1 97.88 196 ARG A C 1
ATOM 1464 O O . ARG A 1 196 ? -13.93 -5.398 -6.832 1 97.88 196 ARG A O 1
ATOM 1471 N N . GLU A 1 197 ? -15.57 -6.75 -6.363 1 98 197 GLU A N 1
ATOM 1472 C CA . GLU A 1 197 ? -15.109 -7.078 -5.02 1 98 197 GLU A CA 1
ATOM 1473 C C . GLU A 1 197 ? -13.742 -7.758 -5.062 1 98 197 GLU A C 1
ATOM 1475 O O . GLU A 1 197 ? -12.828 -7.367 -4.332 1 98 197 GLU A O 1
ATOM 1480 N N . LEU A 1 198 ? -13.57 -8.734 -5.918 1 98.5 198 LEU A N 1
ATOM 1481 C CA . LEU A 1 198 ? -12.297 -9.438 -6.059 1 98.5 198 LEU A CA 1
ATOM 1482 C C . LEU A 1 198 ? -11.203 -8.484 -6.555 1 98.5 198 LEU A C 1
ATOM 1484 O O . LEU A 1 198 ? -10.07 -8.539 -6.082 1 98.5 198 LEU A O 1
ATOM 1488 N N . SER A 1 199 ? -11.602 -7.582 -7.496 1 98.75 199 SER A N 1
ATOM 1489 C CA . SER A 1 199 ? -10.648 -6.637 -8.062 1 98.75 199 SER A CA 1
ATOM 1490 C C . SER A 1 199 ? -10.102 -5.695 -6.996 1 98.75 199 SER A C 1
ATOM 1492 O O . SER A 1 199 ? -8.891 -5.477 -6.918 1 98.75 199 SER A O 1
ATOM 1494 N N . TYR A 1 200 ? -10.984 -5.137 -6.172 1 98.62 200 TYR A N 1
ATOM 1495 C CA . TYR A 1 200 ? -10.555 -4.246 -5.098 1 98.62 200 TYR A CA 1
ATOM 1496 C C . TYR A 1 200 ? -9.695 -4.992 -4.086 1 98.62 200 TYR A C 1
ATOM 1498 O O . TYR A 1 200 ? -8.664 -4.477 -3.635 1 98.62 200 TYR A O 1
ATOM 1506 N N . ASN A 1 201 ? -10.109 -6.184 -3.734 1 98.62 201 ASN A N 1
ATOM 1507 C CA . ASN A 1 201 ? -9.383 -6.969 -2.742 1 98.62 201 ASN A CA 1
ATOM 1508 C C . ASN A 1 201 ? -7.973 -7.297 -3.211 1 98.62 201 ASN A C 1
ATOM 1510 O O . ASN A 1 201 ? -7.004 -7.074 -2.48 1 98.62 201 ASN A O 1
ATOM 1514 N N . LEU A 1 202 ? -7.852 -7.758 -4.426 1 98.81 202 LEU A N 1
ATOM 1515 C CA . LEU A 1 202 ? -6.547 -8.102 -4.984 1 98.81 202 LEU A CA 1
ATOM 1516 C C . LEU A 1 202 ? -5.68 -6.863 -5.145 1 98.81 202 LEU A C 1
ATOM 1518 O O . LEU A 1 202 ? -4.496 -6.875 -4.789 1 98.81 202 LEU A O 1
ATOM 1522 N N . ALA A 1 203 ? -6.281 -5.781 -5.668 1 98.81 203 ALA A N 1
ATOM 1523 C CA . ALA A 1 203 ? -5.516 -4.559 -5.902 1 98.81 203 ALA A CA 1
ATOM 1524 C C . ALA A 1 203 ? -4.992 -3.979 -4.594 1 98.81 203 ALA A C 1
ATOM 1526 O O . ALA A 1 203 ? -3.811 -3.645 -4.484 1 98.81 203 ALA A O 1
ATOM 1527 N N . ALA A 1 204 ? -5.852 -3.875 -3.58 1 98.88 204 ALA A N 1
ATOM 1528 C CA . ALA A 1 204 ? -5.477 -3.268 -2.305 1 98.88 204 ALA A CA 1
ATOM 1529 C C . ALA A 1 204 ? -4.383 -4.074 -1.613 1 98.88 204 ALA A C 1
ATOM 1531 O O . ALA A 1 204 ? -3.375 -3.52 -1.176 1 98.88 204 ALA A O 1
ATOM 1532 N N . HIS A 1 205 ? -4.52 -5.398 -1.557 1 98.88 205 HIS A N 1
ATOM 1533 C CA . HIS A 1 205 ? -3.533 -6.242 -0.893 1 98.88 205 HIS A CA 1
ATOM 1534 C C . HIS A 1 205 ? -2.219 -6.27 -1.664 1 98.88 205 HIS A C 1
ATOM 1536 O O . HIS A 1 205 ? -1.145 -6.363 -1.066 1 98.88 205 HIS A O 1
ATOM 1542 N N . THR A 1 206 ? -2.33 -6.199 -2.984 1 98.88 206 THR A N 1
ATOM 1543 C CA . THR A 1 206 ? -1.128 -6.145 -3.809 1 98.88 206 THR A CA 1
ATOM 1544 C C . THR A 1 206 ? -0.342 -4.867 -3.533 1 98.88 206 THR A C 1
ATOM 1546 O O . THR A 1 206 ? 0.882 -4.902 -3.398 1 98.88 206 THR A O 1
ATOM 1549 N N . LEU A 1 207 ? -1.05 -3.723 -3.447 1 98.81 207 LEU A N 1
ATOM 1550 C CA . LEU A 1 207 ? -0.403 -2.451 -3.143 1 98.81 207 LEU A CA 1
ATOM 1551 C C . LEU A 1 207 ? 0.275 -2.502 -1.776 1 98.81 207 LEU A C 1
ATOM 1553 O O . LEU A 1 207 ? 1.428 -2.086 -1.636 1 98.81 207 LEU A O 1
ATOM 1557 N N . ILE A 1 208 ? -0.411 -2.994 -0.77 1 98.88 208 ILE A N 1
ATOM 1558 C CA . ILE A 1 208 ? 0.114 -3.092 0.587 1 98.88 208 ILE A CA 1
ATOM 1559 C C . ILE A 1 208 ? 1.349 -3.99 0.601 1 98.88 208 ILE A C 1
ATOM 1561 O O . ILE A 1 208 ? 2.396 -3.607 1.126 1 98.88 208 ILE A O 1
ATOM 1565 N N . GLY A 1 209 ? 1.235 -5.16 0.004 1 98.88 209 GLY A N 1
ATOM 1566 C CA . GLY A 1 209 ? 2.344 -6.102 -0.014 1 98.88 209 GLY A CA 1
ATOM 1567 C C . GLY A 1 209 ? 3.582 -5.551 -0.695 1 98.88 209 GLY A C 1
ATOM 1568 O O . GLY A 1 209 ? 4.695 -5.695 -0.183 1 98.88 209 GLY A O 1
ATOM 1569 N N . ALA A 1 210 ? 3.396 -4.922 -1.845 1 98.88 210 ALA A N 1
ATOM 1570 C CA . ALA A 1 210 ? 4.523 -4.371 -2.594 1 98.88 210 ALA A CA 1
ATOM 1571 C C . ALA A 1 210 ? 5.211 -3.254 -1.812 1 98.88 210 ALA A C 1
ATOM 1573 O O . ALA A 1 210 ? 6.441 -3.203 -1.742 1 98.88 210 ALA A O 1
ATOM 1574 N N . ALA A 1 211 ? 4.402 -2.348 -1.236 1 98.88 211 ALA A N 1
ATOM 1575 C CA . ALA A 1 211 ? 4.988 -1.259 -0.458 1 98.88 211 ALA A CA 1
ATOM 1576 C C . ALA A 1 211 ? 5.75 -1.797 0.75 1 98.88 211 ALA A C 1
ATOM 1578 O O . ALA A 1 211 ? 6.844 -1.319 1.065 1 98.88 211 ALA A O 1
ATOM 1579 N N . LYS A 1 212 ? 5.211 -2.779 1.397 1 98.81 212 LYS A N 1
ATOM 1580 C CA . LYS A 1 212 ? 5.879 -3.383 2.549 1 98.81 212 LYS A CA 1
ATOM 1581 C C . LYS A 1 212 ? 7.156 -4.105 2.129 1 98.81 212 LYS A C 1
ATOM 1583 O O . LYS A 1 212 ? 8.133 -4.133 2.879 1 98.81 212 LYS A O 1
ATOM 1588 N N . MET A 1 213 ? 7.141 -4.734 0.956 1 98.69 213 MET A N 1
ATOM 1589 C CA . MET A 1 213 ? 8.359 -5.352 0.437 1 98.69 213 MET A CA 1
ATOM 1590 C C . MET A 1 213 ? 9.508 -4.352 0.407 1 98.69 213 MET A C 1
ATOM 1592 O O . MET A 1 213 ? 10.633 -4.68 0.789 1 98.69 213 MET A O 1
ATOM 1596 N N . VAL A 1 214 ? 9.203 -3.129 -0.045 1 98.62 214 VAL A N 1
ATOM 1597 C CA . VAL A 1 214 ? 10.219 -2.088 -0.124 1 98.62 214 VAL A CA 1
ATOM 1598 C C . VAL A 1 214 ? 10.742 -1.765 1.275 1 98.62 214 VAL A C 1
ATOM 1600 O O . VAL A 1 214 ? 11.953 -1.704 1.497 1 98.62 214 VAL A O 1
ATOM 1603 N N . LEU A 1 215 ? 9.844 -1.592 2.205 1 98.44 215 LEU A N 1
ATOM 1604 C CA . LEU A 1 215 ? 10.195 -1.171 3.555 1 98.44 215 LEU A CA 1
ATOM 1605 C C . LEU A 1 215 ? 10.938 -2.279 4.293 1 98.44 215 LEU A C 1
ATOM 1607 O O . LEU A 1 215 ? 11.883 -2.012 5.039 1 98.44 215 LEU A O 1
ATOM 1611 N N . GLU A 1 216 ? 10.562 -3.57 4.121 1 97.88 216 GLU A N 1
ATOM 1612 C CA . GLU A 1 216 ? 11.07 -4.668 4.941 1 97.88 216 GLU A CA 1
ATOM 1613 C C . GLU A 1 216 ? 12.336 -5.27 4.34 1 97.88 216 GLU A C 1
ATOM 1615 O O . GLU A 1 216 ? 13.242 -5.676 5.066 1 97.88 216 GLU A O 1
ATOM 1620 N N . THR A 1 217 ? 12.359 -5.371 3.012 1 96.75 217 THR A N 1
ATOM 1621 C CA . THR A 1 217 ? 13.523 -5.984 2.385 1 96.75 217 THR A CA 1
ATOM 1622 C C . THR A 1 217 ? 14.641 -4.961 2.197 1 96.75 217 THR A C 1
ATOM 1624 O O . THR A 1 217 ? 15.797 -5.332 1.992 1 96.75 217 THR A O 1
ATOM 1627 N N . LYS A 1 218 ? 14.305 -3.629 2.143 1 96.56 218 LYS A N 1
ATOM 1628 C CA . LYS A 1 218 ? 15.219 -2.514 1.929 1 96.56 218 LYS A CA 1
ATOM 1629 C C . LYS A 1 218 ? 15.852 -2.578 0.541 1 96.56 218 LYS A C 1
ATOM 1631 O O . LYS A 1 218 ? 16.859 -1.916 0.28 1 96.56 218 LYS A O 1
ATOM 1636 N N . LYS A 1 219 ? 15.289 -3.467 -0.276 1 96.69 219 LYS A N 1
ATOM 1637 C CA . LYS A 1 219 ? 15.734 -3.506 -1.666 1 96.69 219 LYS A CA 1
ATOM 1638 C C . LYS A 1 219 ? 15.18 -2.32 -2.453 1 96.69 219 LYS A C 1
ATOM 1640 O O . LYS A 1 219 ? 14.102 -1.808 -2.141 1 96.69 219 LYS A O 1
ATOM 1645 N N . HIS A 1 220 ? 15.953 -1.929 -3.441 1 97.81 220 HIS A N 1
ATOM 1646 C CA . HIS A 1 220 ? 15.484 -0.871 -4.332 1 97.81 220 HIS A CA 1
ATOM 1647 C C . HIS A 1 220 ? 14.258 -1.313 -5.113 1 97.81 220 HIS A C 1
ATOM 1649 O O . HIS A 1 220 ? 14.203 -2.441 -5.605 1 97.81 220 HIS A O 1
ATOM 1655 N N . PRO A 1 221 ? 13.227 -0.412 -5.277 1 98 221 PRO A N 1
ATOM 1656 C CA . PRO A 1 221 ? 12 -0.778 -5.984 1 98 221 PRO A CA 1
ATOM 1657 C C . PRO A 1 221 ? 12.266 -1.291 -7.398 1 98 221 PRO A C 1
ATOM 1659 O O . PRO A 1 221 ? 11.578 -2.203 -7.867 1 98 221 PRO A O 1
ATOM 1662 N N . ALA A 1 222 ? 13.211 -0.715 -8.086 1 97.44 222 ALA A N 1
ATOM 1663 C CA . ALA A 1 222 ? 13.531 -1.162 -9.438 1 97.44 222 ALA A CA 1
ATOM 1664 C C . ALA A 1 222 ? 13.984 -2.621 -9.438 1 97.44 222 ALA A C 1
ATOM 1666 O O . ALA A 1 222 ? 13.664 -3.375 -10.359 1 97.44 222 ALA A O 1
ATOM 1667 N N . GLY A 1 223 ? 14.781 -2.969 -8.43 1 97.75 223 GLY A N 1
ATOM 1668 C CA . GLY A 1 223 ? 15.188 -4.359 -8.297 1 97.75 223 GLY A CA 1
ATOM 1669 C C . GLY A 1 223 ? 14.031 -5.293 -7.996 1 97.75 223 GLY A C 1
ATOM 1670 O O . GLY A 1 223 ? 13.945 -6.387 -8.562 1 97.75 223 GLY A O 1
ATOM 1671 N N . LEU A 1 224 ? 13.133 -4.926 -7.121 1 98.06 224 LEU A N 1
ATOM 1672 C CA . LEU A 1 224 ? 11.945 -5.707 -6.805 1 98.06 224 LEU A CA 1
ATOM 1673 C C . LEU A 1 224 ? 11.055 -5.875 -8.039 1 98.06 224 LEU A C 1
ATOM 1675 O O . LEU A 1 224 ? 10.484 -6.945 -8.258 1 98.06 224 LEU A O 1
ATOM 1679 N N . LYS A 1 225 ? 10.93 -4.742 -8.805 1 98 225 LYS A N 1
ATOM 1680 C CA . LYS A 1 225 ? 10.195 -4.789 -10.07 1 98 225 LYS A CA 1
ATOM 1681 C C . LYS A 1 225 ? 10.781 -5.832 -11.008 1 98 225 LYS A C 1
ATOM 1683 O O . LYS A 1 225 ? 10.047 -6.602 -11.633 1 98 225 LYS A O 1
ATOM 1688 N N . ASP A 1 226 ? 12.133 -5.891 -11.117 1 96.38 226 ASP A N 1
ATOM 1689 C CA . ASP A 1 226 ? 12.812 -6.863 -11.969 1 96.38 226 ASP A CA 1
ATOM 1690 C C . ASP A 1 226 ? 12.5 -8.289 -11.523 1 96.38 226 ASP A C 1
ATOM 1692 O O . ASP A 1 226 ? 12.383 -9.195 -12.359 1 96.38 226 ASP A O 1
ATOM 1696 N N . ASP A 1 227 ? 12.367 -8.484 -10.266 1 94.44 227 ASP A N 1
ATOM 1697 C CA . ASP A 1 227 ? 12.102 -9.812 -9.711 1 94.44 227 ASP A CA 1
ATOM 1698 C C . ASP A 1 227 ? 10.734 -10.32 -10.141 1 94.44 227 ASP A C 1
ATOM 1700 O O . ASP A 1 227 ? 10.492 -11.531 -10.148 1 94.44 227 ASP A O 1
ATOM 1704 N N . VAL A 1 228 ? 9.82 -9.438 -10.492 1 96.31 228 VAL A N 1
ATOM 1705 C CA . VAL A 1 228 ? 8.469 -9.797 -10.891 1 96.31 228 VAL A CA 1
ATOM 1706 C C . VAL A 1 228 ? 8.422 -10.055 -12.391 1 96.31 228 VAL A C 1
ATOM 1708 O O . VAL A 1 228 ? 7.562 -10.797 -12.875 1 96.31 228 VAL A O 1
ATOM 1711 N N . CYS A 1 229 ? 9.328 -9.438 -13.133 1 95.19 229 CYS A N 1
ATOM 1712 C CA . CYS A 1 229 ? 9.336 -9.508 -14.594 1 95.19 229 CYS A CA 1
ATOM 1713 C C . CYS A 1 229 ? 10.086 -10.742 -15.07 1 95.19 229 CYS A C 1
ATOM 1715 O O . CYS A 1 229 ? 11.25 -10.953 -14.711 1 95.19 229 CYS A O 1
ATOM 1717 N N . SER A 1 230 ? 9.477 -11.578 -15.875 1 90.81 230 SER A N 1
ATOM 1718 C CA . SER A 1 230 ? 10.109 -12.703 -16.547 1 90.81 230 SER A CA 1
ATOM 1719 C C . SER A 1 230 ? 10.336 -12.406 -18.031 1 90.81 230 SER A C 1
ATOM 1721 O O . SER A 1 230 ? 9.68 -11.531 -18.594 1 90.81 230 SER A O 1
ATOM 1723 N N . PRO A 1 231 ? 11.305 -13.086 -18.656 1 90.94 231 PRO A N 1
ATOM 1724 C CA . PRO A 1 231 ? 11.555 -12.859 -20.078 1 90.94 231 PRO A CA 1
ATOM 1725 C C . PRO A 1 231 ? 10.305 -13.047 -20.938 1 90.94 231 PRO A C 1
ATOM 1727 O O . PRO A 1 231 ? 9.688 -14.117 -20.906 1 90.94 231 PRO A O 1
ATOM 1730 N N . SER A 1 232 ? 9.891 -11.984 -21.641 1 91.5 232 SER A N 1
ATOM 1731 C CA . SER A 1 232 ? 8.766 -11.953 -22.578 1 91.5 232 SER A CA 1
ATOM 1732 C C . SER A 1 232 ? 7.445 -12.211 -21.859 1 91.5 232 SER A C 1
ATOM 1734 O O . SER A 1 232 ? 6.453 -12.594 -22.484 1 91.5 232 SER A O 1
ATOM 1736 N N . GLY A 1 233 ? 7.438 -12.047 -20.547 1 92.62 233 GLY A N 1
ATOM 1737 C CA . GLY A 1 233 ? 6.25 -12.328 -19.766 1 92.62 233 GLY A CA 1
ATOM 1738 C C . GLY A 1 233 ? 5.234 -11.203 -19.797 1 92.62 233 GLY A C 1
ATOM 1739 O O . GLY A 1 233 ? 5.445 -10.18 -20.453 1 92.62 233 GLY A O 1
ATOM 1740 N N . CYS A 1 234 ? 4.094 -11.445 -19.109 1 94.88 234 CYS A N 1
ATOM 1741 C CA . CYS A 1 234 ? 3.01 -10.469 -19.125 1 94.88 234 CYS A CA 1
ATOM 1742 C C . CYS A 1 234 ? 3.416 -9.188 -18.406 1 94.88 234 CYS A C 1
ATOM 1744 O O . CYS A 1 234 ? 3.125 -8.086 -18.875 1 94.88 234 CYS A O 1
ATOM 1746 N N . THR A 1 235 ? 4.184 -9.258 -17.297 1 96.88 235 THR A N 1
ATOM 1747 C CA . THR A 1 235 ? 4.543 -8.109 -16.484 1 96.88 235 THR A CA 1
ATOM 1748 C C . THR A 1 235 ? 5.43 -7.141 -17.25 1 96.88 235 THR A C 1
ATOM 1750 O O . THR A 1 235 ? 5.191 -5.934 -17.266 1 96.88 235 THR A O 1
ATOM 1753 N N . ILE A 1 236 ? 6.492 -7.664 -17.953 1 97.56 236 ILE A N 1
ATOM 1754 C CA . ILE A 1 236 ? 7.438 -6.793 -18.641 1 97.56 236 ILE A CA 1
ATOM 1755 C C . ILE A 1 236 ? 6.742 -6.082 -19.797 1 97.56 236 ILE A C 1
ATOM 1757 O O . ILE A 1 236 ? 7.062 -4.934 -20.109 1 97.56 236 ILE A O 1
ATOM 1761 N N . ASN A 1 237 ? 5.852 -6.73 -20.406 1 97.62 237 ASN A N 1
ATOM 1762 C CA . ASN A 1 237 ? 5.102 -6.094 -21.484 1 97.62 237 ASN A CA 1
ATOM 1763 C C . ASN A 1 237 ? 4.227 -4.957 -20.969 1 97.62 237 ASN A C 1
ATOM 1765 O O . ASN A 1 237 ? 4.133 -3.898 -21.594 1 97.62 237 ASN A O 1
ATOM 1769 N N . ALA A 1 238 ? 3.561 -5.172 -19.859 1 98.5 238 ALA A N 1
ATOM 1770 C CA . ALA A 1 238 ? 2.781 -4.113 -19.219 1 98.5 238 ALA A CA 1
ATOM 1771 C C . ALA A 1 238 ? 3.678 -2.955 -18.797 1 98.5 238 ALA A C 1
ATOM 1773 O O . ALA A 1 238 ? 3.314 -1.788 -18.953 1 98.5 238 ALA A O 1
ATOM 1774 N N . MET A 1 239 ? 4.867 -3.275 -18.219 1 98.56 239 MET A N 1
ATOM 1775 C CA . MET A 1 239 ? 5.812 -2.246 -17.781 1 98.56 239 MET A CA 1
ATOM 1776 C C . MET A 1 239 ? 6.273 -1.405 -18.969 1 98.56 239 MET A C 1
ATOM 1778 O O . MET A 1 239 ? 6.43 -0.19 -18.859 1 98.56 239 MET A O 1
ATOM 1782 N N . TYR A 1 240 ? 6.523 -2.092 -20.078 1 98.31 240 TYR A N 1
ATOM 1783 C CA . TYR A 1 240 ? 6.898 -1.382 -21.297 1 98.31 240 TYR A CA 1
ATOM 1784 C C . TYR A 1 240 ? 5.809 -0.399 -21.703 1 98.31 240 TYR A C 1
ATOM 1786 O O . TYR A 1 240 ? 6.102 0.742 -22.078 1 98.31 240 TYR A O 1
ATOM 1794 N N . HIS A 1 241 ? 4.586 -0.861 -21.672 1 98.25 241 HIS A N 1
ATOM 1795 C CA . HIS A 1 241 ? 3.473 0.018 -22.016 1 98.25 241 HIS A CA 1
ATOM 1796 C C . HIS A 1 241 ? 3.461 1.259 -21.141 1 98.25 241 HIS A C 1
ATOM 1798 O O . HIS A 1 241 ? 3.264 2.375 -21.625 1 98.25 241 HIS A O 1
ATOM 1804 N N . LEU A 1 242 ? 3.635 1.122 -19.828 1 98.44 242 LEU A N 1
ATOM 1805 C CA . LEU A 1 242 ? 3.643 2.232 -18.875 1 98.44 242 LEU A CA 1
ATOM 1806 C C . LEU A 1 242 ? 4.801 3.184 -19.156 1 98.44 242 LEU A C 1
ATOM 1808 O O . LEU A 1 242 ? 4.625 4.402 -19.141 1 98.44 242 LEU A O 1
ATOM 1812 N N . GLU A 1 243 ? 5.98 2.574 -19.438 1 97.69 243 GLU A N 1
ATOM 1813 C CA . GLU A 1 243 ? 7.148 3.393 -19.75 1 97.69 243 GLU A CA 1
ATOM 1814 C C . GLU A 1 243 ? 6.941 4.184 -21.031 1 97.69 243 GLU A C 1
ATOM 1816 O O . GLU A 1 243 ? 7.23 5.383 -21.094 1 97.69 243 GLU A O 1
ATOM 1821 N N . LYS A 1 244 ? 6.441 3.531 -21.984 1 97.81 244 LYS A N 1
ATOM 1822 C CA . LYS A 1 244 ? 6.254 4.121 -23.312 1 97.81 244 LYS A CA 1
ATOM 1823 C C . LYS A 1 244 ? 5.289 5.305 -23.25 1 97.81 244 LYS A C 1
ATOM 1825 O O . LYS A 1 244 ? 5.445 6.277 -24 1 97.81 244 LYS A O 1
ATOM 1830 N N . ASN A 1 245 ? 4.371 5.281 -22.312 1 97.62 245 ASN A N 1
ATOM 1831 C CA . ASN A 1 245 ? 3.322 6.297 -22.266 1 97.62 245 ASN A CA 1
ATOM 1832 C C . ASN A 1 245 ? 3.521 7.254 -21.094 1 97.62 245 ASN A C 1
ATOM 1834 O O . ASN A 1 245 ? 2.584 7.938 -20.672 1 97.62 245 ASN A O 1
ATOM 1838 N N . GLY A 1 246 ? 4.688 7.332 -20.5 1 97.5 246 GLY A N 1
ATOM 1839 C CA . GLY A 1 246 ? 5.117 8.391 -19.609 1 97.5 246 GLY A CA 1
ATOM 1840 C C . GLY A 1 246 ? 4.512 8.281 -18.219 1 97.5 246 GLY A C 1
ATOM 1841 O O . GLY A 1 246 ? 4.172 9.297 -17.594 1 97.5 246 GLY A O 1
ATOM 1842 N N . PHE A 1 247 ? 4.344 7.074 -17.734 1 98.31 247 PHE A N 1
ATOM 1843 C CA . PHE A 1 247 ? 3.715 6.832 -16.438 1 98.31 247 PHE A CA 1
ATOM 1844 C C . PHE A 1 247 ? 4.461 7.562 -15.336 1 98.31 247 PHE A C 1
ATOM 1846 O O . PHE A 1 247 ? 3.855 8.289 -14.539 1 98.31 247 PHE A O 1
ATOM 1853 N N . ARG A 1 248 ? 5.77 7.457 -15.234 1 97.81 248 ARG A N 1
ATOM 1854 C CA . ARG A 1 248 ? 6.57 8.047 -14.164 1 97.81 248 ARG A CA 1
ATOM 1855 C C . ARG A 1 248 ? 6.535 9.57 -14.234 1 97.81 248 ARG A C 1
ATOM 1857 O O . ARG A 1 248 ? 6.332 10.234 -13.219 1 97.81 248 ARG A O 1
ATOM 1864 N N . SER A 1 249 ? 6.715 10.109 -15.438 1 97.94 249 SER A N 1
ATOM 1865 C CA . SER A 1 249 ? 6.734 11.562 -15.586 1 97.94 249 SER A CA 1
ATOM 1866 C C . SER A 1 249 ? 5.383 12.172 -15.242 1 97.94 249 SER A C 1
ATOM 1868 O O . SER A 1 249 ? 5.316 13.266 -14.68 1 97.94 249 SER A O 1
ATOM 1870 N N . LEU A 1 250 ? 4.336 11.445 -15.594 1 98.06 250 LEU A N 1
ATOM 1871 C CA . LEU A 1 250 ? 2.982 11.891 -15.273 1 98.06 250 LEU A CA 1
ATOM 1872 C C . LEU A 1 250 ? 2.82 12.094 -13.766 1 98.06 250 LEU A C 1
ATOM 1874 O O . LEU A 1 250 ? 2.279 13.109 -13.328 1 98.06 250 LEU A O 1
ATOM 1878 N N . LEU A 1 251 ? 3.293 11.172 -12.992 1 98.44 251 LEU A N 1
ATOM 1879 C CA . LEU A 1 251 ? 3.207 11.227 -11.539 1 98.44 251 LEU A CA 1
ATOM 1880 C C . LEU A 1 251 ? 4.098 12.328 -10.977 1 98.44 251 LEU A C 1
ATOM 1882 O O . LEU A 1 251 ? 3.689 13.07 -10.086 1 98.44 251 LEU A O 1
ATOM 1886 N N . MET A 1 252 ? 5.297 12.438 -11.469 1 98.5 252 MET A N 1
ATOM 1887 C CA . MET A 1 252 ? 6.23 13.453 -11 1 98.5 252 MET A CA 1
ATOM 1888 C C . MET A 1 252 ? 5.691 14.852 -11.281 1 98.5 252 MET A C 1
ATOM 1890 O O . MET A 1 252 ? 5.801 15.75 -10.438 1 98.5 252 MET A O 1
ATOM 1894 N N . ASP A 1 253 ? 5.066 15.016 -12.453 1 98.38 253 ASP A N 1
ATOM 1895 C CA . ASP A 1 253 ? 4.438 16.297 -12.789 1 98.38 253 ASP A CA 1
ATOM 1896 C C . ASP A 1 253 ? 3.307 16.625 -11.82 1 98.38 253 ASP A C 1
ATOM 1898 O O . ASP A 1 253 ? 3.158 17.766 -11.398 1 98.38 253 ASP A O 1
ATOM 1902 N N . ALA A 1 254 ? 2.463 15.625 -11.516 1 98.56 254 ALA A N 1
ATOM 1903 C CA . ALA A 1 254 ? 1.347 15.836 -10.602 1 98.56 254 ALA A CA 1
ATOM 1904 C C . ALA A 1 254 ? 1.839 16.312 -9.234 1 98.56 254 ALA A C 1
ATOM 1906 O O . ALA A 1 254 ? 1.273 17.234 -8.648 1 98.56 254 ALA A O 1
ATOM 1907 N N . VAL A 1 255 ? 2.881 15.68 -8.711 1 98.5 255 VAL A N 1
ATOM 1908 C CA . VAL A 1 255 ? 3.455 16.078 -7.43 1 98.5 255 VAL A CA 1
ATOM 1909 C C . VAL A 1 255 ? 4.016 17.5 -7.535 1 98.5 255 VAL A C 1
ATOM 1911 O O . VAL A 1 255 ? 3.9 18.297 -6.598 1 98.5 255 VAL A O 1
ATOM 1914 N N . GLY A 1 256 ? 4.652 17.781 -8.688 1 98.12 256 GLY A N 1
ATOM 1915 C CA . GLY A 1 256 ? 5.129 19.141 -8.922 1 98.12 256 GLY A CA 1
ATOM 1916 C C . GLY A 1 256 ? 4.027 20.172 -8.891 1 98.12 256 GLY A C 1
ATOM 1917 O O . GLY A 1 256 ? 4.18 21.234 -8.281 1 98.12 256 GLY A O 1
ATOM 1918 N N . VAL A 1 257 ? 2.918 19.938 -9.555 1 97.81 257 VAL A N 1
ATOM 1919 C CA . VAL A 1 257 ? 1.755 20.812 -9.555 1 97.81 257 VAL A CA 1
ATOM 1920 C C . VAL A 1 257 ? 1.273 21.047 -8.125 1 97.81 257 VAL A C 1
ATOM 1922 O O . VAL A 1 257 ? 1.036 22.172 -7.711 1 97.81 257 VAL A O 1
ATOM 1925 N N . ALA A 1 258 ? 1.122 19.953 -7.371 1 97.56 258 ALA A N 1
ATOM 1926 C CA . ALA A 1 258 ? 0.664 20.031 -5.988 1 97.56 258 ALA A CA 1
ATOM 1927 C C . ALA A 1 258 ? 1.623 20.859 -5.141 1 97.56 258 ALA A C 1
ATOM 1929 O O . ALA A 1 258 ? 1.19 21.672 -4.316 1 97.56 258 ALA A O 1
ATOM 1930 N N . THR A 1 259 ? 2.904 20.625 -5.324 1 96.75 259 THR A N 1
ATOM 1931 C CA . THR A 1 259 ? 3.906 21.375 -4.566 1 96.75 259 THR A CA 1
ATOM 1932 C C . THR A 1 259 ? 3.795 22.875 -4.84 1 96.75 259 THR A C 1
ATOM 1934 O O . THR A 1 259 ? 3.859 23.688 -3.914 1 96.75 259 THR A O 1
ATOM 1937 N N . ASN A 1 260 ? 3.668 23.234 -6.086 1 96.06 260 ASN A N 1
ATOM 1938 C CA . ASN A 1 260 ? 3.559 24.641 -6.477 1 96.06 260 ASN A CA 1
ATOM 1939 C C . ASN A 1 260 ? 2.33 25.297 -5.855 1 96.06 260 ASN A C 1
ATOM 1941 O O . ASN A 1 260 ? 2.398 26.438 -5.395 1 96.06 260 ASN A O 1
ATOM 1945 N N . VAL A 1 261 ? 1.244 24.641 -5.84 1 94.5 261 VAL A N 1
ATOM 1946 C CA . VAL A 1 261 ? 0.022 25.156 -5.242 1 94.5 261 VAL A CA 1
ATOM 1947 C C . VAL A 1 261 ? 0.206 25.297 -3.732 1 94.5 261 VAL A C 1
ATOM 1949 O O . VAL A 1 261 ? -0.2 26.312 -3.143 1 94.5 261 VAL A O 1
ATOM 1952 N N . ALA A 1 262 ? 0.797 24.297 -3.086 1 92.19 262 ALA A N 1
ATOM 1953 C CA . ALA A 1 262 ? 1.033 24.328 -1.645 1 92.19 262 ALA A CA 1
ATOM 1954 C C . ALA A 1 262 ? 1.909 25.516 -1.262 1 92.19 262 ALA A C 1
ATOM 1956 O O . ALA A 1 262 ? 1.711 26.141 -0.21 1 92.19 262 ALA A O 1
ATOM 1957 N N . ARG A 1 263 ? 2.865 25.859 -2.129 1 90.19 263 ARG A N 1
ATOM 1958 C CA . ARG A 1 263 ? 3.779 26.969 -1.883 1 90.19 263 ARG A CA 1
ATOM 1959 C C . ARG A 1 263 ? 3.078 28.312 -2.076 1 90.19 263 ARG A C 1
ATOM 1961 O O . ARG A 1 263 ? 3.402 29.297 -1.402 1 90.19 263 ARG A O 1
ATOM 1968 N N . LYS A 1 264 ? 2.215 28.406 -3.094 1 77.81 264 LYS A N 1
ATOM 1969 C CA . LYS A 1 264 ? 1.529 29.656 -3.416 1 77.81 264 LYS A CA 1
ATOM 1970 C C . LYS A 1 264 ? 0.544 30.047 -2.316 1 77.81 264 LYS A C 1
ATOM 1972 O O . LYS A 1 264 ? 0.283 31.234 -2.096 1 77.81 264 LYS A O 1
ATOM 1977 N N . ASP A 1 265 ? -0.036 29.109 -1.739 1 61.22 265 ASP A N 1
ATOM 1978 C CA . ASP A 1 265 ? -0.966 29.469 -0.673 1 61.22 265 ASP A CA 1
ATOM 1979 C C . ASP A 1 265 ? -0.253 30.219 0.445 1 61.22 265 ASP A C 1
ATOM 1981 O O . ASP A 1 265 ? -0.898 30.766 1.342 1 61.22 265 ASP A O 1
ATOM 1985 N N . GLU A 1 266 ? 1.142 30.25 0.488 1 50.94 266 GLU A N 1
ATOM 1986 C CA . GLU A 1 266 ? 1.948 31.062 1.391 1 50.94 266 GLU A CA 1
ATOM 1987 C C . GLU A 1 266 ? 1.859 32.531 1.025 1 50.94 266 GLU A C 1
ATOM 1989 O O . GLU A 1 266 ? 2.016 33.406 1.887 1 50.94 266 GLU A O 1
ATOM 1994 N N . GLN A 1 267 ? 1.646 32.906 -0.373 1 41.22 267 GLN A N 1
ATOM 1995 C CA . GLN A 1 267 ? 1.723 34.312 -0.812 1 41.22 267 GLN A CA 1
ATOM 1996 C C . GLN A 1 267 ? 0.369 35 -0.683 1 41.22 267 GLN A C 1
ATOM 1998 O O . GLN A 1 267 ? -0.647 34.469 -1.151 1 41.22 267 GLN A O 1
ATOM 2003 N N . MET B 1 1 ? 3.156 -32.438 6.613 1 84.69 1 MET B N 1
ATOM 2004 C CA . MET B 1 1 ? 2.91 -32.094 5.215 1 84.69 1 MET B CA 1
ATOM 2005 C C . MET B 1 1 ? 4.223 -31.922 4.457 1 84.69 1 MET B C 1
ATOM 2007 O O . MET B 1 1 ? 5.105 -31.172 4.887 1 84.69 1 MET B O 1
ATOM 2011 N N . LEU B 1 2 ? 4.438 -32.812 3.438 1 94.88 2 LEU B N 1
ATOM 2012 C CA . LEU B 1 2 ? 5.656 -32.781 2.639 1 94.88 2 LEU B CA 1
ATOM 2013 C C . LEU B 1 2 ? 5.414 -32.062 1.316 1 94.88 2 LEU B C 1
ATOM 2015 O O . LEU B 1 2 ? 4.559 -32.469 0.53 1 94.88 2 LEU B O 1
ATOM 2019 N N . ILE B 1 3 ? 6.199 -30.969 1.14 1 97.75 3 ILE B N 1
ATOM 2020 C CA . ILE B 1 3 ? 5.996 -30.141 -0.04 1 97.75 3 ILE B CA 1
ATOM 2021 C C . ILE B 1 3 ? 7.227 -30.219 -0.945 1 97.75 3 ILE B C 1
ATOM 2023 O O . ILE B 1 3 ? 8.359 -30.094 -0.475 1 97.75 3 ILE B O 1
ATOM 2027 N N . GLY B 1 4 ? 7 -30.547 -2.125 1 98.25 4 GLY B N 1
ATOM 2028 C CA . GLY B 1 4 ? 8.047 -30.516 -3.135 1 98.25 4 GLY B CA 1
ATOM 2029 C C . GLY B 1 4 ? 7.879 -29.406 -4.141 1 98.25 4 GLY B C 1
ATOM 2030 O O . GLY B 1 4 ? 6.762 -29.078 -4.551 1 98.25 4 GLY B O 1
ATOM 2031 N N . PHE B 1 5 ? 8.977 -28.75 -4.504 1 98.44 5 PHE B N 1
ATOM 2032 C CA . PHE B 1 5 ? 9 -27.734 -5.547 1 98.44 5 PHE B CA 1
ATOM 2033 C C . PHE B 1 5 ? 9.773 -28.219 -6.766 1 98.44 5 PHE B C 1
ATOM 2035 O O . PHE B 1 5 ? 10.922 -28.641 -6.648 1 98.44 5 PHE B O 1
ATOM 2042 N N . ILE B 1 6 ? 9.109 -28.25 -7.848 1 98.19 6 ILE B N 1
ATOM 2043 C CA . ILE B 1 6 ? 9.828 -28.406 -9.102 1 98.19 6 ILE B CA 1
ATOM 2044 C C . ILE B 1 6 ? 10.102 -27.031 -9.719 1 98.19 6 ILE B C 1
ATOM 2046 O O . ILE B 1 6 ? 9.188 -26.391 -10.227 1 98.19 6 ILE B O 1
ATOM 2050 N N . GLY B 1 7 ? 11.312 -26.656 -9.758 1 96.06 7 GLY B N 1
ATOM 2051 C CA . GLY B 1 7 ? 11.719 -25.281 -10 1 96.06 7 GLY B CA 1
ATOM 2052 C C . GLY B 1 7 ? 12.07 -24.531 -8.727 1 96.06 7 GLY B C 1
ATOM 2053 O O . GLY B 1 7 ? 11.336 -24.609 -7.734 1 96.06 7 GLY B O 1
ATOM 2054 N N . SER B 1 8 ? 13.227 -23.906 -8.734 1 94.75 8 SER B N 1
ATOM 2055 C CA . SER B 1 8 ? 13.703 -23.203 -7.551 1 94.75 8 SER B CA 1
ATOM 2056 C C . SER B 1 8 ? 13.977 -21.734 -7.855 1 94.75 8 SER B C 1
ATOM 2058 O O . SER B 1 8 ? 14.938 -21.156 -7.336 1 94.75 8 SER B O 1
ATOM 2060 N N . GLY B 1 9 ? 13.156 -21.203 -8.727 1 92.06 9 GLY B N 1
ATOM 2061 C CA . GLY B 1 9 ? 13.336 -19.797 -9.094 1 92.06 9 GLY B CA 1
ATOM 2062 C C . GLY B 1 9 ? 12.875 -18.844 -8.008 1 92.06 9 GLY B C 1
ATOM 2063 O O . GLY B 1 9 ? 12.68 -19.25 -6.863 1 92.06 9 GLY B O 1
ATOM 2064 N N . LY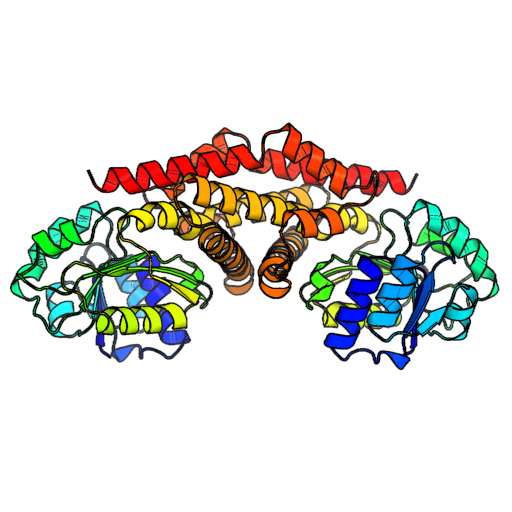S B 1 10 ? 12.742 -17.594 -8.344 1 90.88 10 LYS B N 1
ATOM 2065 C CA . LYS B 1 10 ? 12.469 -16.516 -7.395 1 90.88 10 LYS B CA 1
ATOM 2066 C C . LYS B 1 10 ? 11.141 -16.734 -6.676 1 90.88 10 LYS B C 1
ATOM 2068 O O . LYS B 1 10 ? 11.062 -16.562 -5.457 1 90.88 10 LYS B O 1
ATOM 2073 N N . ILE B 1 11 ? 10.094 -17.062 -7.453 1 94.44 11 ILE B N 1
ATOM 2074 C CA . ILE B 1 11 ? 8.781 -17.234 -6.84 1 94.44 11 ILE B CA 1
ATOM 2075 C C . ILE B 1 11 ? 8.805 -18.453 -5.922 1 94.44 11 ILE B C 1
ATOM 2077 O O . ILE B 1 11 ? 8.172 -18.453 -4.859 1 94.44 11 ILE B O 1
ATOM 2081 N N . ALA B 1 12 ? 9.469 -19.516 -6.34 1 96.31 12 ALA B N 1
ATOM 2082 C CA . ALA B 1 12 ? 9.602 -20.703 -5.484 1 96.31 12 ALA B CA 1
ATOM 2083 C C . ALA B 1 12 ? 10.305 -20.344 -4.176 1 96.31 12 ALA B C 1
ATOM 2085 O O . ALA B 1 12 ? 9.852 -20.734 -3.098 1 96.31 12 ALA B O 1
ATOM 2086 N N . GLN B 1 13 ? 11.383 -19.625 -4.316 1 96.25 13 GLN B N 1
ATOM 2087 C CA . GLN B 1 13 ? 12.125 -19.203 -3.133 1 96.25 13 GLN B CA 1
ATOM 2088 C C . GLN B 1 13 ? 11.25 -18.344 -2.213 1 96.25 13 GLN B C 1
ATOM 2090 O O . GLN B 1 13 ? 11.281 -18.516 -0.993 1 96.25 13 GLN B O 1
ATOM 2095 N N . ALA B 1 14 ? 10.508 -17.453 -2.783 1 96.5 14 ALA B N 1
ATOM 2096 C CA . ALA B 1 14 ? 9.617 -16.578 -2.01 1 96.5 14 ALA B CA 1
ATOM 2097 C C . ALA B 1 14 ? 8.578 -17.406 -1.256 1 96.5 14 ALA B C 1
ATOM 2099 O O . ALA B 1 14 ? 8.305 -17.141 -0.079 1 96.5 14 ALA B O 1
ATOM 2100 N N . LEU B 1 15 ? 8.031 -18.344 -1.938 1 97.81 15 LEU B N 1
ATOM 2101 C CA . LEU B 1 15 ? 7.02 -19.203 -1.319 1 97.81 15 LEU B CA 1
ATOM 2102 C C . LEU B 1 15 ? 7.625 -20.031 -0.191 1 97.81 15 LEU B C 1
ATOM 2104 O O . LEU B 1 15 ? 7.043 -20.125 0.89 1 97.81 15 LEU B O 1
ATOM 2108 N N . ILE B 1 16 ? 8.781 -20.609 -0.454 1 97.31 16 ILE B N 1
ATOM 2109 C CA . ILE B 1 16 ? 9.461 -21.422 0.549 1 97.31 16 ILE B CA 1
ATOM 2110 C C . ILE B 1 16 ? 9.719 -20.578 1.8 1 97.31 16 ILE B C 1
ATOM 2112 O O . ILE B 1 16 ? 9.328 -20.969 2.904 1 97.31 16 ILE B O 1
ATOM 2116 N N . LYS B 1 17 ? 10.289 -19.406 1.608 1 97.31 17 LYS B N 1
ATOM 2117 C CA . LYS B 1 17 ? 10.578 -18.531 2.74 1 97.31 17 LYS B CA 1
ATOM 2118 C C . LYS B 1 17 ? 9.289 -18.109 3.451 1 97.31 17 LYS B C 1
ATOM 2120 O O . LYS B 1 17 ? 9.234 -18.094 4.684 1 97.31 17 LYS B O 1
ATOM 2125 N N . GLY B 1 18 ? 8.289 -17.812 2.648 1 97.44 18 GLY B N 1
ATOM 2126 C CA . GLY B 1 18 ? 7.004 -17.453 3.217 1 97.44 18 GLY B CA 1
ATOM 2127 C C . GLY B 1 18 ? 6.387 -18.547 4.059 1 97.44 18 GLY B C 1
ATOM 2128 O O . GLY B 1 18 ? 5.969 -18.312 5.191 1 97.44 18 GLY B O 1
ATOM 2129 N N . PHE B 1 19 ? 6.375 -19.734 3.504 1 97.5 19 PHE B N 1
ATOM 2130 C CA . PHE B 1 19 ? 5.766 -20.875 4.191 1 97.5 19 PHE B CA 1
ATOM 2131 C C . PHE B 1 19 ? 6.508 -21.172 5.488 1 97.5 19 PHE B C 1
ATOM 2133 O O . PHE B 1 19 ? 5.883 -21.453 6.512 1 97.5 19 PHE B O 1
ATOM 2140 N N . ILE B 1 20 ? 7.816 -21.094 5.445 1 96.75 20 ILE B N 1
ATOM 2141 C CA . ILE B 1 20 ? 8.625 -21.359 6.629 1 96.75 20 ILE B CA 1
ATOM 2142 C C . ILE B 1 20 ? 8.375 -20.281 7.68 1 96.75 20 ILE B C 1
ATOM 2144 O O . ILE B 1 20 ? 8.156 -20.578 8.852 1 96.75 20 ILE B O 1
ATOM 2148 N N . SER B 1 21 ? 8.359 -19.078 7.254 1 96.62 21 SER B N 1
ATOM 2149 C CA . SER B 1 21 ? 8.164 -17.953 8.164 1 96.62 21 SER B CA 1
ATOM 2150 C C . SER B 1 21 ? 6.777 -17.969 8.789 1 96.62 21 SER B C 1
ATOM 2152 O O . SER B 1 21 ? 6.598 -17.562 9.938 1 96.62 21 SER B O 1
ATOM 2154 N N . ALA B 1 22 ? 5.855 -18.391 8.031 1 97.06 22 ALA B N 1
ATOM 2155 C CA . ALA B 1 22 ? 4.48 -18.453 8.508 1 97.06 22 ALA B CA 1
ATOM 2156 C C . ALA B 1 22 ? 4.285 -19.625 9.453 1 97.06 22 ALA B C 1
ATOM 2158 O O . ALA B 1 22 ? 3.27 -19.719 10.148 1 97.06 22 ALA B O 1
ATOM 2159 N N . GLY B 1 23 ? 5.199 -20.641 9.453 1 95.94 23 GLY B N 1
ATOM 2160 C CA . GLY B 1 23 ? 5.145 -21.797 10.352 1 95.94 23 GLY B CA 1
ATOM 2161 C C . GLY B 1 23 ? 4.258 -22.906 9.828 1 95.94 23 GLY B C 1
ATOM 2162 O O . GLY B 1 23 ? 3.918 -23.828 10.57 1 95.94 23 GLY B O 1
ATOM 2163 N N . ILE B 1 24 ? 3.877 -22.812 8.602 1 95 24 ILE B N 1
ATOM 2164 C CA . ILE B 1 24 ? 2.941 -23.797 8.07 1 95 24 ILE B CA 1
ATOM 2165 C C . ILE B 1 24 ? 3.709 -25.016 7.566 1 95 24 ILE B C 1
ATOM 2167 O O . ILE B 1 24 ? 3.127 -26.078 7.379 1 95 24 ILE B O 1
ATOM 2171 N N . CYS B 1 25 ? 5.016 -24.781 7.352 1 92.19 25 CYS B N 1
ATOM 2172 C CA . CYS B 1 25 ? 5.875 -25.875 6.914 1 92.19 25 CYS B CA 1
ATOM 2173 C C . CYS B 1 25 ? 7.254 -25.766 7.555 1 92.19 25 CYS B C 1
ATOM 2175 O O . CYS B 1 25 ? 7.738 -24.656 7.816 1 92.19 25 CYS B O 1
ATOM 2177 N N . ARG B 1 26 ? 7.816 -26.938 7.867 1 94.75 26 ARG B N 1
ATOM 2178 C CA . ARG B 1 26 ? 9.203 -26.969 8.32 1 94.75 26 ARG B CA 1
ATOM 2179 C C . ARG B 1 26 ? 10.164 -27.109 7.145 1 94.75 26 ARG B C 1
ATOM 2181 O O . ARG B 1 26 ? 9.828 -27.719 6.125 1 94.75 26 ARG B O 1
ATOM 2188 N N . VAL B 1 27 ? 11.297 -26.562 7.207 1 95.25 27 VAL B N 1
ATOM 2189 C CA . VAL B 1 27 ? 12.273 -26.516 6.125 1 95.25 27 VAL B CA 1
ATOM 2190 C C . VAL B 1 27 ? 12.641 -27.938 5.703 1 95.25 27 VAL B C 1
ATOM 2192 O O . VAL B 1 27 ? 12.883 -28.203 4.523 1 95.25 27 VAL B O 1
ATOM 2195 N N . GLU B 1 28 ? 12.633 -28.906 6.629 1 94.62 28 GLU B N 1
ATOM 2196 C CA . GLU B 1 28 ? 13.008 -30.297 6.367 1 94.62 28 GLU B CA 1
ATOM 2197 C C . GLU B 1 28 ? 11.953 -31 5.527 1 94.62 28 GLU B C 1
ATOM 2199 O O . GLU B 1 28 ? 12.227 -32.031 4.906 1 94.62 28 GLU B O 1
ATOM 2204 N N . SER B 1 29 ? 10.812 -30.391 5.562 1 95.94 29 SER B N 1
ATOM 2205 C CA . SER B 1 29 ? 9.703 -31.016 4.855 1 95.94 29 SER B CA 1
ATOM 2206 C C . SER B 1 29 ? 9.625 -30.547 3.41 1 95.94 29 SER B C 1
ATOM 2208 O O . SER B 1 29 ? 8.68 -30.875 2.691 1 95.94 29 SER B O 1
ATOM 2210 N N . ILE B 1 30 ? 10.609 -29.75 2.975 1 97.44 30 ILE B N 1
ATOM 2211 C CA . ILE B 1 30 ? 10.578 -29.172 1.638 1 97.44 30 ILE B CA 1
ATOM 2212 C C . ILE B 1 30 ? 11.734 -29.734 0.808 1 97.44 30 ILE B C 1
ATOM 2214 O O . ILE B 1 30 ? 12.875 -29.781 1.279 1 97.44 30 ILE B O 1
ATOM 2218 N N . LEU B 1 31 ? 11.477 -30.219 -0.316 1 97.94 31 LEU B N 1
ATOM 2219 C CA . LEU B 1 31 ? 12.461 -30.609 -1.315 1 97.94 31 LEU B CA 1
ATOM 2220 C C . LEU B 1 31 ? 12.234 -29.859 -2.625 1 97.94 31 LEU B C 1
ATOM 2222 O O . LEU B 1 31 ? 11.125 -29.844 -3.15 1 97.94 31 LEU B O 1
ATOM 2226 N N . ALA B 1 32 ? 13.281 -29.234 -3.098 1 98 32 ALA B N 1
ATOM 2227 C CA . ALA B 1 32 ? 13.164 -28.469 -4.336 1 98 32 ALA B CA 1
ATOM 2228 C C . ALA B 1 32 ? 14.133 -28.984 -5.395 1 98 32 ALA B C 1
ATOM 2230 O O . ALA B 1 32 ? 15.273 -29.344 -5.082 1 98 32 ALA B O 1
ATOM 2231 N N . SER B 1 33 ? 13.648 -29 -6.602 1 97.5 33 SER B N 1
ATOM 2232 C CA . SER B 1 33 ? 14.516 -29.438 -7.688 1 97.5 33 SER B CA 1
ATOM 2233 C C . SER B 1 33 ? 14.812 -28.297 -8.656 1 97.5 33 SER B C 1
ATOM 2235 O O . SER B 1 33 ? 14 -27.391 -8.82 1 97.5 33 SER B O 1
ATOM 2237 N N . ALA B 1 34 ? 15.992 -28.328 -9.281 1 94.88 34 ALA B N 1
ATOM 2238 C CA . ALA B 1 34 ? 16.438 -27.5 -10.406 1 94.88 34 ALA B CA 1
ATOM 2239 C C . ALA B 1 34 ? 17.5 -28.219 -11.234 1 94.88 34 ALA B C 1
ATOM 2241 O O . ALA B 1 34 ? 18.156 -29.141 -10.742 1 94.88 34 ALA B O 1
ATOM 2242 N N . PRO B 1 35 ? 17.547 -27.828 -12.508 1 93.19 35 PRO B N 1
ATOM 2243 C CA . PRO B 1 35 ? 18.594 -28.484 -13.305 1 93.19 35 PRO B CA 1
ATOM 2244 C C . PRO B 1 35 ? 20 -28.125 -12.852 1 93.19 35 PRO B C 1
ATOM 2246 O O . PRO B 1 35 ? 20.188 -27.109 -12.18 1 93.19 35 PRO B O 1
ATOM 2249 N N . LYS B 1 36 ? 20.953 -28.891 -13.25 1 91.62 36 LYS B N 1
ATOM 2250 C CA . LYS B 1 36 ? 22.344 -28.734 -12.82 1 91.62 36 LYS B CA 1
ATOM 2251 C C . LYS B 1 36 ? 22.906 -27.391 -13.266 1 91.62 36 LYS B C 1
ATOM 2253 O O . LYS B 1 36 ? 23.719 -26.781 -12.562 1 91.62 36 LYS B O 1
ATOM 2258 N N . ASP B 1 37 ? 22.438 -26.906 -14.359 1 91.69 37 ASP B N 1
ATOM 2259 C CA . ASP B 1 37 ? 22.984 -25.656 -14.898 1 91.69 37 ASP B CA 1
ATOM 2260 C C . ASP B 1 37 ? 22.422 -24.453 -14.148 1 91.69 37 ASP B C 1
ATOM 2262 O O . ASP B 1 37 ? 22.938 -23.344 -14.266 1 91.69 37 ASP B O 1
ATOM 2266 N N . ASP B 1 38 ? 21.422 -24.672 -13.375 1 91.88 38 ASP B N 1
ATOM 2267 C CA . ASP B 1 38 ? 20.859 -23.594 -12.57 1 91.88 38 ASP B CA 1
ATOM 2268 C C . ASP B 1 38 ? 21.469 -23.578 -11.172 1 91.88 38 ASP B C 1
ATOM 2270 O O . ASP B 1 38 ? 20.75 -23.594 -10.172 1 91.88 38 ASP B O 1
ATOM 2274 N N . TYR B 1 39 ? 22.688 -23.406 -11.102 1 89.69 39 TYR B N 1
ATOM 2275 C CA . TYR B 1 39 ? 23.469 -23.469 -9.859 1 89.69 39 TYR B CA 1
ATOM 2276 C C . TYR B 1 39 ? 23.047 -22.359 -8.906 1 89.69 39 TYR B C 1
ATOM 2278 O O . TYR B 1 39 ? 22.969 -22.578 -7.691 1 89.69 39 TYR B O 1
ATOM 2286 N N . THR B 1 40 ? 22.812 -21.266 -9.414 1 91.94 40 THR B N 1
ATOM 2287 C CA . THR B 1 40 ? 22.484 -20.094 -8.602 1 91.94 40 THR B CA 1
ATOM 2288 C C . THR B 1 40 ? 21.203 -20.344 -7.801 1 91.94 40 THR B C 1
ATOM 2290 O O . THR B 1 40 ? 21.172 -20.109 -6.594 1 91.94 40 THR B O 1
ATOM 2293 N N . ASN B 1 41 ? 20.203 -20.828 -8.406 1 91.94 41 ASN B N 1
ATOM 2294 C CA . ASN B 1 41 ? 18.938 -21.062 -7.715 1 91.94 41 ASN B CA 1
ATOM 2295 C C . ASN B 1 41 ? 19.031 -22.219 -6.738 1 91.94 41 ASN B C 1
ATOM 2297 O O . ASN B 1 41 ? 18.391 -22.219 -5.684 1 91.94 41 ASN B O 1
ATOM 2301 N N . HIS B 1 42 ? 19.812 -23.25 -7.152 1 92.31 42 HIS B N 1
ATOM 2302 C CA . HIS B 1 42 ? 20.078 -24.328 -6.211 1 92.31 42 HIS B CA 1
ATOM 2303 C C . HIS B 1 42 ? 20.734 -23.797 -4.934 1 92.31 42 HIS B C 1
ATOM 2305 O O . HIS B 1 42 ? 20.297 -24.141 -3.828 1 92.31 42 HIS B O 1
ATOM 2311 N N . TYR B 1 43 ? 21.688 -23 -5.168 1 92.94 43 TYR B N 1
ATOM 2312 C CA . TYR B 1 43 ? 22.422 -22.453 -4.035 1 92.94 43 TYR B CA 1
ATOM 2313 C C . TYR B 1 43 ? 21.516 -21.609 -3.156 1 92.94 43 TYR B C 1
ATOM 2315 O O . TYR B 1 43 ? 21.516 -21.75 -1.931 1 92.94 43 TYR B O 1
ATOM 2323 N N . LYS B 1 44 ? 20.812 -20.734 -3.707 1 94.12 44 LYS B N 1
ATOM 2324 C CA . LYS B 1 44 ? 19.922 -19.844 -2.959 1 94.12 44 LYS B CA 1
ATOM 2325 C C . LYS B 1 44 ? 18.891 -20.641 -2.162 1 94.12 44 LYS B C 1
ATOM 2327 O O . LYS B 1 44 ? 18.562 -20.281 -1.029 1 94.12 44 LYS B O 1
ATOM 2332 N N . THR B 1 45 ? 18.391 -21.656 -2.754 1 95.38 45 THR B N 1
ATOM 2333 C CA . THR B 1 45 ? 17.391 -22.5 -2.086 1 95.38 45 THR B CA 1
ATOM 2334 C C . THR B 1 45 ? 18.016 -23.25 -0.916 1 95.38 45 THR B C 1
ATOM 2336 O O . THR B 1 45 ? 17.422 -23.359 0.153 1 95.38 45 THR B O 1
ATOM 2339 N N . ARG B 1 46 ? 19.188 -23.703 -1.125 1 93.88 46 ARG B N 1
ATOM 2340 C CA . ARG B 1 46 ? 19.922 -24.375 -0.051 1 93.88 46 ARG B CA 1
ATOM 2341 C C . ARG B 1 46 ? 20.234 -23.406 1.081 1 93.88 46 ARG B C 1
ATOM 2343 O O . ARG B 1 46 ? 20.25 -23.781 2.252 1 93.88 46 ARG B O 1
ATOM 2350 N N . ASP B 1 47 ? 20.469 -22.219 0.703 1 94.69 47 ASP B N 1
ATOM 2351 C CA . ASP B 1 47 ? 20.781 -21.188 1.683 1 94.69 47 ASP B CA 1
ATOM 2352 C C . ASP B 1 47 ? 19.594 -20.906 2.588 1 94.69 47 ASP B C 1
ATOM 2354 O O . ASP B 1 47 ? 19.766 -20.438 3.721 1 94.69 47 ASP B O 1
ATOM 2358 N N . ILE B 1 48 ? 18.406 -21.094 2.064 1 94.69 48 ILE B N 1
ATOM 2359 C CA . ILE B 1 48 ? 17.203 -20.969 2.887 1 94.69 48 ILE B CA 1
ATOM 2360 C C . ILE B 1 48 ? 17.156 -22.094 3.922 1 94.69 48 ILE B C 1
ATOM 2362 O O . ILE B 1 48 ? 16.531 -21.953 4.977 1 94.69 48 ILE B O 1
ATOM 2366 N N . GLY B 1 49 ? 17.812 -23.234 3.578 1 94 49 GLY B N 1
ATOM 2367 C CA . GLY B 1 49 ? 17.859 -24.391 4.465 1 94 49 GLY B CA 1
ATOM 2368 C C . GLY B 1 49 ? 17.156 -25.594 3.91 1 94 49 GLY B C 1
ATOM 2369 O O . GLY B 1 49 ? 17.078 -26.641 4.57 1 94 49 GLY B O 1
ATOM 2370 N N . CYS B 1 50 ? 16.625 -25.531 2.742 1 93.88 50 CYS B N 1
ATOM 2371 C CA . CYS B 1 50 ? 15.844 -26.609 2.15 1 93.88 50 CYS B CA 1
ATOM 2372 C C . CYS B 1 50 ? 16.75 -27.641 1.486 1 93.88 50 CYS B C 1
ATOM 2374 O O . CYS B 1 50 ? 17.875 -27.312 1.107 1 93.88 50 CYS B O 1
ATOM 2376 N N . ARG B 1 51 ? 16.219 -28.828 1.381 1 95.25 51 ARG B N 1
ATOM 2377 C CA . ARG B 1 51 ? 16.891 -29.844 0.559 1 95.25 51 ARG B CA 1
ATOM 2378 C C . ARG B 1 51 ? 16.656 -29.562 -0.925 1 95.25 51 ARG B C 1
ATOM 2380 O O . ARG B 1 51 ? 15.594 -29.109 -1.32 1 95.25 51 ARG B O 1
ATOM 2387 N N . THR B 1 52 ? 17.75 -29.875 -1.63 1 97 52 THR B N 1
ATOM 2388 C CA . THR B 1 52 ? 17.641 -29.688 -3.07 1 97 52 THR B CA 1
ATOM 2389 C C . THR B 1 52 ? 18.062 -30.953 -3.822 1 97 52 THR B C 1
ATOM 2391 O O . THR B 1 52 ? 18.688 -31.828 -3.25 1 97 52 THR B O 1
ATOM 2394 N N . THR B 1 53 ? 17.609 -31.109 -4.969 1 97.19 53 THR B N 1
ATOM 2395 C CA . THR B 1 53 ? 17.953 -32.219 -5.859 1 97.19 53 THR B CA 1
ATOM 2396 C C . THR B 1 53 ? 18.031 -31.75 -7.309 1 97.19 53 THR B C 1
ATOM 2398 O O . THR B 1 53 ? 17.578 -30.641 -7.629 1 97.19 53 THR B O 1
ATOM 2401 N N . TYR B 1 54 ? 18.672 -32.562 -8.148 1 96.38 54 TYR B N 1
ATOM 2402 C CA . TYR B 1 54 ? 18.75 -32.219 -9.57 1 96.38 54 TYR B CA 1
ATOM 2403 C C . TYR B 1 54 ? 17.703 -33 -10.367 1 96.38 54 TYR B C 1
ATOM 2405 O O . TYR B 1 54 ? 17.547 -32.781 -11.57 1 96.38 54 TYR B O 1
ATOM 2413 N N . GLU B 1 55 ? 17.016 -33.812 -9.664 1 96.12 55 GLU B N 1
ATOM 2414 C CA . GLU B 1 55 ? 16.078 -34.719 -10.336 1 96.12 55 GLU B CA 1
ATOM 2415 C C . GLU B 1 55 ? 14.641 -34.406 -9.898 1 96.12 55 GLU B C 1
ATOM 2417 O O . GLU B 1 55 ? 14.297 -34.562 -8.727 1 96.12 55 GLU B O 1
ATOM 2422 N N . ASN B 1 56 ? 13.789 -34.125 -10.867 1 97.75 56 ASN B N 1
ATOM 2423 C CA . ASN B 1 56 ? 12.391 -33.844 -10.578 1 97.75 56 ASN B CA 1
ATOM 2424 C C . ASN B 1 56 ? 11.695 -35.031 -9.945 1 97.75 56 ASN B C 1
ATOM 2426 O O . ASN B 1 56 ? 10.844 -34.875 -9.07 1 97.75 56 ASN B O 1
ATOM 2430 N N . LYS B 1 57 ? 12.094 -36.219 -10.375 1 97.75 57 LYS B N 1
ATOM 2431 C CA . LYS B 1 57 ? 11.445 -37.438 -9.922 1 97.75 57 LYS B CA 1
ATOM 2432 C C . LYS B 1 57 ? 11.625 -37.625 -8.422 1 97.75 57 LYS B C 1
ATOM 2434 O O . LYS B 1 57 ? 10.75 -38.188 -7.754 1 97.75 57 LYS B O 1
ATOM 2439 N N . ASP B 1 58 ? 12.727 -37.156 -7.914 1 97.31 58 ASP B N 1
ATOM 2440 C CA . ASP B 1 58 ? 12.984 -37.25 -6.48 1 97.31 58 ASP B CA 1
ATOM 2441 C C . ASP B 1 58 ? 11.938 -36.469 -5.688 1 97.31 58 ASP B C 1
ATOM 2443 O O . ASP B 1 58 ? 11.539 -36.875 -4.598 1 97.31 58 ASP B O 1
ATOM 2447 N N . VAL B 1 59 ? 11.484 -35.344 -6.223 1 97.75 59 VAL B N 1
ATOM 2448 C CA . VAL B 1 59 ? 10.5 -34.5 -5.57 1 97.75 59 VAL B CA 1
ATOM 2449 C C . VAL B 1 59 ? 9.188 -35.25 -5.41 1 97.75 59 VAL B C 1
ATOM 2451 O O . VAL B 1 59 ? 8.555 -35.219 -4.352 1 97.75 59 VAL B O 1
ATOM 2454 N N . LEU B 1 60 ? 8.781 -36 -6.383 1 97.06 60 LEU B N 1
ATOM 2455 C CA . LEU B 1 60 ? 7.527 -36.719 -6.348 1 97.06 60 LEU B CA 1
ATOM 2456 C C . LEU B 1 60 ? 7.586 -37.844 -5.312 1 97.06 60 LEU B C 1
ATOM 2458 O O . LEU B 1 60 ? 6.59 -38.125 -4.645 1 97.06 60 LEU B O 1
ATOM 2462 N N . LYS B 1 61 ? 8.758 -38.438 -5.219 1 95.81 61 LYS B N 1
ATOM 2463 C CA . LYS B 1 61 ? 8.914 -39.562 -4.32 1 95.81 61 LYS B CA 1
ATOM 2464 C C . LYS B 1 61 ? 8.836 -39.156 -2.861 1 95.81 61 LYS B C 1
ATOM 2466 O O . LYS B 1 61 ? 8.461 -39.938 -1.992 1 95.81 61 LYS B O 1
ATOM 2471 N N . HIS B 1 62 ? 9.016 -37.875 -2.641 1 93.94 62 HIS B N 1
ATOM 2472 C CA . HIS B 1 62 ? 9.18 -37.438 -1.254 1 93.94 62 HIS B CA 1
ATOM 2473 C C . HIS B 1 62 ? 8.117 -36.438 -0.857 1 93.94 62 HIS B C 1
ATOM 2475 O O . HIS B 1 62 ? 8.227 -35.781 0.193 1 93.94 62 HIS B O 1
ATOM 2481 N N . SER B 1 63 ? 7.141 -36.219 -1.704 1 96.81 63 SER B N 1
ATOM 2482 C CA . SER B 1 63 ? 6.207 -35.125 -1.418 1 96.81 63 SER B CA 1
ATOM 2483 C C . SER B 1 63 ? 4.762 -35.594 -1.604 1 96.81 63 SER B C 1
ATOM 2485 O O . SER B 1 63 ? 4.48 -36.438 -2.432 1 96.81 63 SER B O 1
ATOM 2487 N N . ASP B 1 64 ? 3.904 -34.969 -0.807 1 96.62 64 ASP B N 1
ATOM 2488 C CA . ASP B 1 64 ? 2.463 -35.125 -0.985 1 96.62 64 ASP B CA 1
ATOM 2489 C C . ASP B 1 64 ? 1.898 -34 -1.853 1 96.62 64 ASP B C 1
ATOM 2491 O O . ASP B 1 64 ? 0.95 -34.219 -2.611 1 96.62 64 ASP B O 1
ATOM 2495 N N . ILE B 1 65 ? 2.439 -32.875 -1.67 1 98.25 65 ILE B N 1
ATOM 2496 C CA . ILE B 1 65 ? 2.104 -31.688 -2.461 1 98.25 65 ILE B CA 1
ATOM 2497 C C . ILE B 1 65 ? 3.281 -31.328 -3.357 1 98.25 65 ILE B C 1
ATOM 2499 O O . ILE B 1 65 ? 4.414 -31.203 -2.885 1 98.25 65 ILE B O 1
ATOM 2503 N N . VAL B 1 66 ? 3.025 -31.234 -4.594 1 98.62 66 VAL B N 1
ATOM 2504 C CA . VAL B 1 66 ? 4.066 -30.875 -5.551 1 98.62 66 VAL B CA 1
ATOM 2505 C C . VAL B 1 66 ? 3.705 -29.562 -6.246 1 98.62 66 VAL B C 1
ATOM 2507 O O . VAL B 1 66 ? 2.68 -29.484 -6.926 1 98.62 66 VAL B O 1
ATOM 2510 N N . ILE B 1 67 ? 4.57 -28.562 -6.09 1 98.69 67 ILE B N 1
ATOM 2511 C CA . ILE B 1 67 ? 4.352 -27.266 -6.699 1 98.69 67 ILE B CA 1
ATOM 2512 C C . ILE B 1 67 ? 5.215 -27.125 -7.953 1 98.69 67 ILE B C 1
ATOM 2514 O O . ILE B 1 67 ? 6.445 -27.172 -7.875 1 98.69 67 ILE B O 1
ATOM 2518 N N . LEU B 1 68 ? 4.562 -27.016 -9.047 1 98.31 68 LEU B N 1
ATOM 2519 C CA . LEU B 1 68 ? 5.234 -26.734 -10.305 1 98.31 68 LEU B CA 1
ATOM 2520 C C . LEU B 1 68 ? 5.57 -25.25 -10.422 1 98.31 68 LEU B C 1
ATOM 2522 O O . LEU B 1 68 ? 4.723 -24.453 -10.812 1 98.31 68 LEU B O 1
ATOM 2526 N N . ALA B 1 69 ? 6.801 -24.906 -10.188 1 97.12 69 ALA B N 1
ATOM 2527 C CA . ALA B 1 69 ? 7.262 -23.531 -10.156 1 97.12 69 ALA B CA 1
ATOM 2528 C C . ALA B 1 69 ? 8.312 -23.281 -11.242 1 97.12 69 ALA B C 1
ATOM 2530 O O . ALA B 1 69 ? 9.367 -22.703 -10.969 1 97.12 69 ALA B O 1
ATOM 2531 N N . VAL B 1 70 ? 8.055 -23.734 -12.453 1 95 70 VAL B N 1
ATOM 2532 C CA . VAL B 1 70 ? 8.938 -23.531 -13.594 1 95 70 VAL B CA 1
ATOM 2533 C C . VAL B 1 70 ? 8.273 -22.609 -14.602 1 95 70 VAL B C 1
ATOM 2535 O O . VAL B 1 70 ? 7.062 -22.391 -14.562 1 95 70 VAL B O 1
ATOM 2538 N N . LYS B 1 71 ? 9.094 -22.094 -15.484 1 90.69 71 LYS B N 1
ATOM 2539 C CA . LYS B 1 71 ? 8.57 -21.219 -16.531 1 90.69 71 LYS B CA 1
ATOM 2540 C C . LYS B 1 71 ? 7.613 -21.984 -17.453 1 90.69 71 LYS B C 1
ATOM 2542 O O . LYS B 1 71 ? 7.785 -23.188 -17.672 1 90.69 71 LYS B O 1
ATOM 2547 N N . PRO B 1 72 ? 6.691 -21.281 -18.016 1 92.81 72 PRO B N 1
ATOM 2548 C CA . PRO B 1 72 ? 5.629 -21.922 -18.781 1 92.81 72 PRO B CA 1
ATOM 2549 C C . PRO B 1 72 ? 6.172 -22.797 -19.906 1 92.81 72 PRO B C 1
ATOM 2551 O O . PRO B 1 72 ? 5.738 -23.938 -20.078 1 92.81 72 PRO B O 1
ATOM 2554 N N . PRO B 1 73 ? 7.191 -22.422 -20.672 1 91.44 73 PRO B N 1
ATOM 2555 C CA . PRO B 1 73 ? 7.66 -23.266 -21.766 1 91.44 73 PRO B CA 1
ATOM 2556 C C . PRO B 1 73 ? 8.305 -24.562 -21.281 1 91.44 73 PRO B C 1
ATOM 2558 O O . PRO B 1 73 ? 8.414 -25.531 -22.047 1 91.44 73 PRO B O 1
ATOM 2561 N N . ILE B 1 74 ? 8.656 -24.625 -20.047 1 93.69 74 ILE B N 1
ATOM 2562 C CA . ILE B 1 74 ? 9.367 -25.766 -19.469 1 93.69 74 ILE B CA 1
ATOM 2563 C C . ILE B 1 74 ? 8.367 -26.781 -18.938 1 93.69 74 ILE B C 1
ATOM 2565 O O . ILE B 1 74 ? 8.695 -27.969 -18.781 1 93.69 74 ILE B O 1
ATOM 2569 N N . VAL B 1 75 ? 7.133 -26.406 -18.719 1 96.31 75 VAL B N 1
ATOM 2570 C CA . VAL B 1 75 ? 6.129 -27.188 -18 1 96.31 75 VAL B CA 1
ATOM 2571 C C . VAL B 1 75 ? 5.883 -28.5 -18.734 1 96.31 75 VAL B C 1
ATOM 2573 O O . VAL B 1 75 ? 5.906 -29.578 -18.125 1 96.31 75 VAL B O 1
ATOM 2576 N N . PRO B 1 76 ? 5.758 -28.484 -20.094 1 95.75 76 PRO B N 1
ATOM 2577 C CA . PRO B 1 76 ? 5.512 -29.766 -20.781 1 95.75 76 PRO B CA 1
ATOM 2578 C C . PRO B 1 76 ? 6.656 -30.75 -20.609 1 95.75 76 PRO B C 1
ATOM 2580 O O . PRO B 1 76 ? 6.422 -31.953 -20.453 1 95.75 76 PRO B O 1
ATOM 2583 N N . TYR B 1 77 ? 7.836 -30.281 -20.578 1 96.12 77 TYR B N 1
ATOM 2584 C CA . TYR B 1 77 ? 9 -31.156 -20.422 1 96.12 77 TYR B CA 1
ATOM 2585 C C . TYR B 1 77 ? 9.047 -31.75 -19.031 1 96.12 77 TYR B C 1
ATOM 2587 O O . TYR B 1 77 ? 9.344 -32.938 -18.875 1 96.12 77 TYR B O 1
ATOM 2595 N N . VAL B 1 78 ? 8.734 -30.953 -18.031 1 97.56 78 VAL B N 1
ATOM 2596 C CA . VAL B 1 78 ? 8.719 -31.406 -16.641 1 97.56 78 VAL B CA 1
ATOM 2597 C C . VAL B 1 78 ? 7.621 -32.438 -16.453 1 97.56 78 VAL B C 1
ATOM 2599 O O . VAL B 1 78 ? 7.844 -33.5 -15.828 1 97.56 78 VAL B O 1
ATOM 2602 N N . LEU B 1 79 ? 6.453 -32.156 -16.984 1 98.06 79 LEU B N 1
ATOM 2603 C CA . LEU B 1 79 ? 5.328 -33.062 -16.828 1 98.06 79 LEU B CA 1
ATOM 2604 C C . LEU B 1 79 ? 5.641 -34.406 -17.469 1 98.06 79 LEU B C 1
ATOM 2606 O O . LEU B 1 79 ? 5.309 -35.469 -16.922 1 98.06 79 LEU B O 1
ATOM 2610 N N . ASN B 1 80 ? 6.273 -34.344 -18.641 1 97.06 80 ASN B N 1
ATOM 2611 C CA . ASN B 1 80 ? 6.672 -35.594 -19.312 1 97.06 80 ASN B CA 1
ATOM 2612 C C . ASN B 1 80 ? 7.676 -36.375 -18.484 1 97.06 80 ASN B C 1
ATOM 2614 O O . ASN B 1 80 ? 7.652 -37.625 -18.469 1 97.06 80 ASN B O 1
ATOM 2618 N N . ASP B 1 81 ? 8.477 -35.656 -17.859 1 97.25 81 ASP B N 1
ATOM 2619 C CA . ASP B 1 81 ? 9.539 -36.25 -17.047 1 97.25 81 ASP B CA 1
ATOM 2620 C C . ASP B 1 81 ? 8.969 -36.969 -15.82 1 97.25 81 ASP B C 1
ATOM 2622 O O . ASP B 1 81 ? 9.523 -37.969 -15.367 1 97.25 81 ASP B O 1
ATOM 2626 N N . ILE B 1 82 ? 7.871 -36.5 -15.25 1 97.88 82 ILE B N 1
ATOM 2627 C CA . ILE B 1 82 ? 7.465 -37 -13.93 1 97.88 82 ILE B CA 1
ATOM 2628 C C . ILE B 1 82 ? 6.164 -37.781 -14.047 1 97.88 82 ILE B C 1
ATOM 2630 O O . ILE B 1 82 ? 5.715 -38.406 -13.086 1 97.88 82 ILE B O 1
ATOM 2634 N N . SER B 1 83 ? 5.555 -37.781 -15.164 1 97.69 83 SER B N 1
ATOM 2635 C CA . SER B 1 83 ? 4.188 -38.25 -15.344 1 97.69 83 SER B CA 1
ATOM 2636 C C . SER B 1 83 ? 4.016 -39.656 -14.797 1 97.69 83 SER B C 1
ATOM 2638 O O . SER B 1 83 ? 3 -39.969 -14.164 1 97.69 83 SER B O 1
ATOM 2640 N N . ASN B 1 84 ? 4.98 -40.531 -14.969 1 96.12 84 ASN B N 1
ATOM 2641 C CA . ASN B 1 84 ? 4.867 -41.938 -14.609 1 96.12 84 ASN B CA 1
ATOM 2642 C C . ASN B 1 84 ? 4.906 -42.156 -13.102 1 96.12 84 ASN B C 1
ATOM 2644 O O . ASN B 1 84 ? 4.562 -43.219 -12.602 1 96.12 84 ASN B O 1
ATOM 2648 N N . LEU B 1 85 ? 5.25 -41.125 -12.398 1 97.38 85 LEU B N 1
ATOM 2649 C CA . LEU B 1 85 ? 5.395 -41.25 -10.945 1 97.38 85 LEU B CA 1
ATOM 2650 C C . LEU B 1 85 ? 4.242 -40.562 -10.227 1 97.38 85 LEU B C 1
ATOM 2652 O O . LEU B 1 85 ? 4.074 -40.719 -9.016 1 97.38 85 LEU B O 1
ATOM 2656 N N . VAL B 1 86 ? 3.436 -39.844 -10.914 1 97.88 86 VAL B N 1
ATOM 2657 C CA . VAL B 1 86 ? 2.318 -39.125 -10.297 1 97.88 86 VAL B CA 1
ATOM 2658 C C . VAL B 1 86 ? 1.224 -40.125 -9.914 1 97.88 86 VAL B C 1
ATOM 2660 O O . VAL B 1 86 ? 0.837 -40.969 -10.727 1 97.88 86 VAL B O 1
ATOM 2663 N N . THR B 1 87 ? 0.77 -40.062 -8.711 1 95.25 87 THR B N 1
ATOM 2664 C CA . THR B 1 87 ? -0.306 -40.906 -8.211 1 95.25 87 THR B CA 1
ATOM 2665 C C . THR B 1 87 ? -1.413 -40.062 -7.582 1 95.25 87 THR B C 1
ATOM 2667 O O . THR B 1 87 ? -1.244 -38.844 -7.379 1 95.25 87 THR B O 1
ATOM 2670 N N . 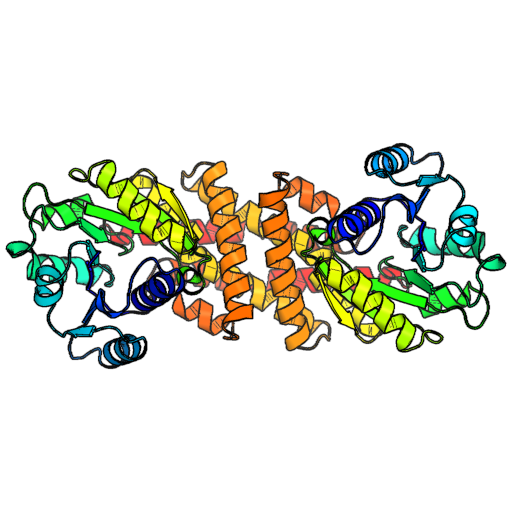PRO B 1 88 ? -2.543 -40.625 -7.23 1 92.94 88 PRO B N 1
ATOM 2671 C CA . PRO B 1 88 ? -3.652 -39.906 -6.625 1 92.94 88 PRO B CA 1
ATOM 2672 C C . PRO B 1 88 ? -3.309 -39.344 -5.246 1 92.94 88 PRO B C 1
ATOM 2674 O O . PRO B 1 88 ? -4.051 -38.5 -4.707 1 92.94 88 PRO B O 1
ATOM 2677 N N . LYS B 1 89 ? -2.207 -39.781 -4.77 1 92.81 89 LYS B N 1
ATOM 2678 C CA . LYS B 1 89 ? -1.771 -39.25 -3.479 1 92.81 89 LYS B CA 1
ATOM 2679 C C . LYS B 1 89 ? -1.191 -37.875 -3.623 1 92.81 89 LYS B C 1
ATOM 2681 O O . LYS B 1 89 ? -1.135 -37.094 -2.65 1 92.81 89 LYS B O 1
ATOM 2686 N N . HIS B 1 90 ? -0.729 -37.562 -4.773 1 97.69 90 HIS B N 1
ATOM 2687 C CA . HIS B 1 90 ? -0.092 -36.281 -5.012 1 97.69 90 HIS B CA 1
ATOM 2688 C C . HIS B 1 90 ? -1.127 -35.188 -5.305 1 97.69 90 HIS B C 1
ATOM 2690 O O . HIS B 1 90 ? -2.072 -35.438 -6.062 1 97.69 90 HIS B O 1
ATOM 2696 N N . LEU B 1 91 ? -1.054 -34.125 -4.676 1 98.56 91 LEU B N 1
ATOM 2697 C CA . LEU B 1 91 ? -1.714 -32.875 -5.102 1 98.56 91 LEU B CA 1
ATOM 2698 C C . LEU B 1 91 ? -0.764 -32 -5.914 1 98.56 91 LEU B C 1
ATOM 2700 O O . LEU B 1 91 ? 0.229 -31.5 -5.387 1 98.56 91 LEU B O 1
ATOM 2704 N N . MET B 1 92 ? -1.059 -31.828 -7.207 1 98.69 92 MET B N 1
ATOM 2705 C CA . MET B 1 92 ? -0.239 -31.031 -8.102 1 98.69 92 MET B CA 1
ATOM 2706 C C . MET B 1 92 ? -0.711 -29.578 -8.117 1 98.69 92 MET B C 1
ATOM 2708 O O . MET B 1 92 ? -1.844 -29.297 -8.508 1 98.69 92 MET B O 1
ATOM 2712 N N . ILE B 1 93 ? 0.146 -28.672 -7.645 1 98.81 93 ILE B N 1
ATOM 2713 C CA . ILE B 1 93 ? -0.146 -27.234 -7.664 1 98.81 93 ILE B CA 1
ATOM 2714 C C . ILE B 1 93 ? 0.714 -26.547 -8.719 1 98.81 93 ILE B C 1
ATOM 2716 O O . ILE B 1 93 ? 1.943 -26.641 -8.68 1 98.81 93 ILE B O 1
ATOM 2720 N N . SER B 1 94 ? 0.122 -25.938 -9.648 1 98.5 94 SER B N 1
ATOM 2721 C CA . SER B 1 94 ? 0.878 -25.203 -10.648 1 98.5 94 SER B CA 1
ATOM 2722 C C . SER B 1 94 ? 0.802 -23.703 -10.406 1 98.5 94 SER B C 1
ATOM 2724 O O . SER B 1 94 ? -0.283 -23.156 -10.203 1 98.5 94 SER B O 1
ATOM 2726 N N . ILE B 1 95 ? 1.938 -23.062 -10.453 1 97.38 95 ILE B N 1
ATOM 2727 C CA . ILE B 1 95 ? 1.958 -21.609 -10.367 1 97.38 95 ILE B CA 1
ATOM 2728 C C . ILE B 1 95 ? 2.541 -21.016 -11.656 1 97.38 95 ILE B C 1
ATOM 2730 O O . ILE B 1 95 ? 3.041 -19.891 -11.664 1 97.38 95 ILE B O 1
ATOM 2734 N N . ALA B 1 96 ? 2.584 -21.859 -12.719 1 94.06 96 ALA B N 1
ATOM 2735 C CA . ALA B 1 96 ? 3.07 -21.406 -14.016 1 94.06 96 ALA B CA 1
ATOM 2736 C C . ALA B 1 96 ? 2.018 -20.562 -14.742 1 94.06 96 ALA B C 1
ATOM 2738 O O . ALA B 1 96 ? 0.915 -21.047 -15.016 1 94.06 96 ALA B O 1
ATOM 2739 N N . ALA B 1 97 ? 2.434 -19.375 -15.094 1 91.25 97 ALA B N 1
ATOM 2740 C CA . ALA B 1 97 ? 1.511 -18.453 -15.75 1 91.25 97 ALA B CA 1
ATOM 2741 C C . ALA B 1 97 ? 1.095 -18.953 -17.125 1 91.25 97 ALA B C 1
ATOM 2743 O O . ALA B 1 97 ? 1.926 -19.469 -17.875 1 91.25 97 ALA B O 1
ATOM 2744 N N . GLY B 1 98 ? -0.212 -18.938 -17.391 1 91.5 98 GLY B N 1
ATOM 2745 C CA . GLY B 1 98 ? -0.725 -19.203 -18.734 1 91.5 98 GLY B CA 1
ATOM 2746 C C . GLY B 1 98 ? -0.908 -20.672 -19.016 1 91.5 98 GLY B C 1
ATOM 2747 O O . GLY B 1 98 ? -1.327 -21.047 -20.109 1 91.5 98 GLY B O 1
ATOM 2748 N N . ILE B 1 99 ? -0.572 -21.562 -18.125 1 94.75 99 ILE B N 1
ATOM 2749 C CA . ILE B 1 99 ? -0.755 -23 -18.328 1 94.75 99 ILE B CA 1
ATOM 2750 C C . ILE B 1 99 ? -2.01 -23.469 -17.594 1 94.75 99 ILE B C 1
ATOM 2752 O O . ILE B 1 99 ? -2.068 -23.422 -16.359 1 94.75 99 ILE B O 1
ATOM 2756 N N . THR B 1 100 ? -2.953 -23.938 -18.297 1 96 100 THR B N 1
ATOM 2757 C CA . THR B 1 100 ? -4.238 -24.297 -17.703 1 96 100 THR B CA 1
ATOM 2758 C C . THR B 1 100 ? -4.152 -25.641 -16.984 1 96 100 THR B C 1
ATOM 2760 O O . THR B 1 100 ? -3.26 -26.438 -17.266 1 96 100 THR B O 1
ATOM 2763 N N . SER B 1 101 ? -5.055 -25.812 -16.078 1 97.19 101 SER B N 1
ATOM 2764 C CA . SER B 1 101 ? -5.137 -27.109 -15.398 1 97.19 101 SER B CA 1
ATOM 2765 C C . SER B 1 101 ? -5.402 -28.234 -16.391 1 97.19 101 SER B C 1
ATOM 2767 O O . SER B 1 101 ? -4.855 -29.328 -16.234 1 97.19 101 SER B O 1
ATOM 2769 N N . LYS B 1 102 ? -6.238 -27.953 -17.344 1 96.25 102 LYS B N 1
ATOM 2770 C CA . LYS B 1 102 ? -6.562 -28.938 -18.375 1 96.25 102 LYS B CA 1
ATOM 2771 C C . LYS B 1 102 ? -5.309 -29.406 -19.109 1 96.25 102 LYS B C 1
ATOM 2773 O O . LYS B 1 102 ? -5.129 -30.609 -19.344 1 96.25 102 LYS B O 1
ATOM 2778 N N . SER B 1 103 ? -4.504 -28.453 -19.469 1 95.5 103 SER B N 1
ATOM 2779 C CA . SER B 1 103 ? -3.262 -28.781 -20.156 1 95.5 103 SER B CA 1
ATOM 2780 C C . SER B 1 103 ? -2.365 -29.672 -19.297 1 95.5 103 SER B C 1
ATOM 2782 O O . SER B 1 103 ? -1.744 -30.609 -19.812 1 95.5 103 SER B O 1
ATOM 2784 N N . ILE B 1 104 ? -2.291 -29.406 -18.031 1 97.56 104 ILE B N 1
ATOM 2785 C CA . ILE B 1 104 ? -1.468 -30.188 -17.109 1 97.56 104 ILE B CA 1
ATOM 2786 C C . ILE B 1 104 ? -2.051 -31.578 -16.953 1 97.56 104 ILE B C 1
ATOM 2788 O O . ILE B 1 104 ? -1.323 -32.562 -17.016 1 97.56 104 ILE B O 1
ATOM 2792 N N . GLU B 1 105 ? -3.314 -31.625 -16.812 1 97.25 105 GLU B N 1
ATOM 2793 C CA . GLU B 1 105 ? -4.008 -32.906 -16.594 1 97.25 105 GLU B CA 1
ATOM 2794 C C . GLU B 1 105 ? -3.844 -33.812 -17.812 1 97.25 105 GLU B C 1
ATOM 2796 O O . GLU B 1 105 ? -3.766 -35.031 -17.656 1 97.25 105 GLU B O 1
ATOM 2801 N N . LYS B 1 106 ? -3.756 -33.25 -18.969 1 96.38 106 LYS B N 1
ATOM 2802 C CA . LYS B 1 106 ? -3.6 -34.031 -20.188 1 96.38 106 LYS B CA 1
ATOM 2803 C C . LYS B 1 106 ? -2.271 -34.781 -20.188 1 96.38 106 LYS B C 1
ATOM 2805 O O . LYS B 1 106 ? -2.158 -35.844 -20.797 1 96.38 106 LYS B O 1
ATOM 2810 N N . SER B 1 107 ? -1.314 -34.25 -19.516 1 96.94 107 SER B N 1
ATOM 2811 C CA . SER B 1 107 ? 0.031 -34.812 -19.531 1 96.94 107 SER B CA 1
ATOM 2812 C C . SER B 1 107 ? 0.26 -35.719 -18.328 1 96.94 107 SER B C 1
ATOM 2814 O O . SER B 1 107 ? 1.35 -36.281 -18.172 1 96.94 107 SER B O 1
ATOM 2816 N N . LEU B 1 108 ? -0.736 -35.875 -17.484 1 97.81 108 LEU B N 1
ATOM 2817 C CA . LEU B 1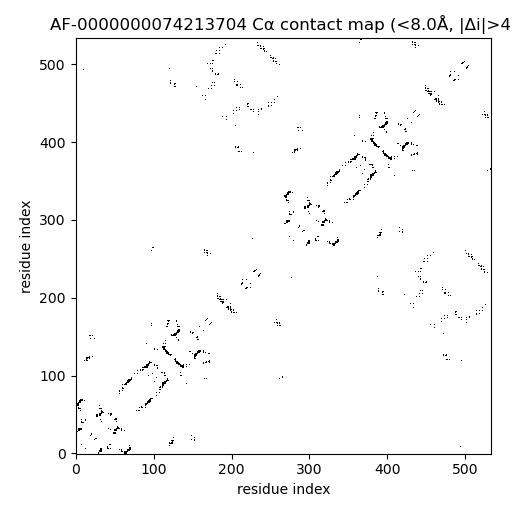 108 ? -0.614 -36.656 -16.266 1 97.81 108 LEU B CA 1
ATOM 2818 C C . LEU B 1 108 ? -1.59 -37.812 -16.266 1 97.81 108 LEU B C 1
ATOM 2820 O O . LEU B 1 108 ? -2.494 -37.875 -17.109 1 97.81 108 LEU B O 1
ATOM 2824 N N . PRO B 1 109 ? -1.308 -38.844 -15.422 1 96.81 109 PRO B N 1
ATOM 2825 C CA . PRO B 1 109 ? -2.26 -39.938 -15.352 1 96.81 109 PRO B CA 1
ATOM 2826 C C . PRO B 1 109 ? -3.689 -39.469 -15.078 1 96.81 109 PRO B C 1
ATOM 2828 O O . PRO B 1 109 ? -3.896 -38.406 -14.492 1 96.81 109 PRO B O 1
ATOM 2831 N N . GLU B 1 110 ? -4.57 -40.375 -15.391 1 93.06 110 GLU B N 1
ATOM 2832 C CA . GLU B 1 110 ? -5.988 -40.094 -15.195 1 93.06 110 GLU B CA 1
ATOM 2833 C C . GLU B 1 110 ? -6.305 -39.812 -13.727 1 93.06 110 GLU B C 1
ATOM 2835 O O . GLU B 1 110 ? -5.75 -40.469 -12.844 1 93.06 110 GLU B O 1
ATOM 2840 N N . GLN B 1 111 ? -7.012 -38.906 -13.406 1 92.94 111 GLN B N 1
ATOM 2841 C CA . GLN B 1 111 ? -7.547 -38.562 -12.086 1 92.94 111 GLN B CA 1
ATOM 2842 C C . GLN B 1 111 ? -6.547 -37.75 -11.273 1 92.94 111 GLN B C 1
ATOM 2844 O O . GLN B 1 111 ? -6.699 -37.625 -10.055 1 92.94 111 GLN B O 1
ATOM 2849 N N . SER B 1 112 ? -5.359 -37.438 -11.922 1 97.44 112 SER B N 1
ATOM 2850 C CA . SER B 1 112 ? -4.422 -36.562 -11.227 1 97.44 112 SER B CA 1
ATOM 2851 C C . SER B 1 112 ? -5.117 -35.312 -10.688 1 97.44 112 SER B C 1
ATOM 2853 O O . SER B 1 112 ? -5.953 -34.719 -11.375 1 97.44 112 SER B O 1
ATOM 2855 N N . LYS B 1 113 ? -4.879 -35 -9.414 1 98.31 113 LYS B N 1
ATOM 2856 C CA . LYS B 1 113 ? -5.426 -33.812 -8.789 1 98.31 113 LYS B CA 1
ATOM 2857 C C . LYS B 1 113 ? -4.559 -32.594 -9.078 1 98.31 113 LYS B C 1
ATOM 2859 O O . LYS B 1 113 ? -3.416 -32.5 -8.617 1 98.31 113 LYS B O 1
ATOM 2864 N N . VAL B 1 114 ? -5.125 -31.625 -9.836 1 98.62 114 VAL B N 1
ATOM 2865 C CA . VAL B 1 114 ? -4.391 -30.438 -10.242 1 98.62 114 VAL B CA 1
ATOM 2866 C C . VAL B 1 114 ? -5.105 -29.188 -9.727 1 98.62 114 VAL B C 1
ATOM 2868 O O . VAL B 1 114 ? -6.332 -29.094 -9.812 1 98.62 114 VAL B O 1
ATOM 2871 N N . VAL B 1 115 ? -4.398 -28.312 -9.086 1 98.81 115 VAL B N 1
ATOM 2872 C CA . VAL B 1 115 ? -4.875 -26.984 -8.703 1 98.81 115 VAL B CA 1
ATOM 2873 C C . VAL B 1 115 ? -3.957 -25.906 -9.289 1 98.81 115 VAL B C 1
ATOM 2875 O O . VAL B 1 115 ? -2.732 -26.016 -9.18 1 98.81 115 VAL B O 1
ATOM 2878 N N . ARG B 1 116 ? -4.531 -24.969 -9.961 1 98.5 116 ARG B N 1
ATOM 2879 C CA . ARG B 1 116 ? -3.779 -23.828 -10.477 1 98.5 116 ARG B CA 1
ATOM 2880 C C . ARG B 1 116 ? -3.818 -22.656 -9.508 1 98.5 116 ARG B C 1
ATOM 2882 O O . ARG B 1 116 ? -4.891 -22.266 -9.031 1 98.5 116 ARG B O 1
ATOM 2889 N N . VAL B 1 117 ? -2.643 -22.109 -9.156 1 98.69 117 VAL B N 1
ATOM 2890 C CA . VAL B 1 117 ? -2.535 -21 -8.234 1 98.69 117 VAL B CA 1
ATOM 2891 C C . VAL B 1 117 ? -1.746 -19.859 -8.883 1 98.69 117 VAL B C 1
ATOM 2893 O O . VAL B 1 117 ? -0.758 -20.094 -9.578 1 98.69 117 VAL B O 1
ATOM 2896 N N . MET B 1 118 ? -2.215 -18.672 -8.688 1 98.38 118 MET B N 1
ATOM 2897 C CA . MET B 1 118 ? -1.448 -17.484 -9.086 1 98.38 118 MET B CA 1
ATOM 2898 C C . MET B 1 118 ? -1.114 -16.625 -7.875 1 98.38 118 MET B C 1
ATOM 2900 O O . MET B 1 118 ? -1.939 -15.82 -7.434 1 98.38 118 MET B O 1
ATOM 2904 N N . PRO B 1 119 ? 0.057 -16.75 -7.375 1 98.38 119 PRO B N 1
ATOM 2905 C CA . PRO B 1 119 ? 0.519 -15.891 -6.285 1 98.38 119 PRO B CA 1
ATOM 2906 C C . PRO B 1 119 ? 1.276 -14.664 -6.793 1 98.38 119 PRO B C 1
ATOM 2908 O O . PRO B 1 119 ? 1.286 -14.391 -7.996 1 98.38 119 PRO B O 1
ATOM 2911 N N . ASN B 1 120 ? 1.751 -13.852 -5.863 1 98.06 120 ASN B N 1
ATOM 2912 C CA . ASN B 1 120 ? 2.67 -12.773 -6.203 1 98.06 120 ASN B CA 1
ATOM 2913 C C . ASN B 1 120 ? 3.816 -12.68 -5.203 1 98.06 120 ASN B C 1
ATOM 2915 O O . ASN B 1 120 ? 3.801 -13.344 -4.168 1 98.06 120 ASN B O 1
ATOM 2919 N N . THR B 1 121 ? 4.852 -11.984 -5.461 1 97.75 121 THR B N 1
ATOM 2920 C CA . THR B 1 121 ? 6.148 -12.047 -4.793 1 97.75 121 THR B CA 1
ATOM 2921 C C . THR B 1 121 ? 6.031 -11.609 -3.336 1 97.75 121 THR B C 1
ATOM 2923 O O . THR B 1 121 ? 6.785 -12.07 -2.479 1 97.75 121 THR B O 1
ATOM 2926 N N . PRO B 1 122 ? 5.09 -10.828 -2.945 1 98.81 122 PRO B N 1
ATOM 2927 C CA . PRO B 1 122 ? 5.016 -10.414 -1.542 1 98.81 122 PRO B CA 1
ATOM 2928 C C . PRO B 1 122 ? 4.668 -11.57 -0.603 1 98.81 122 PRO B C 1
ATOM 2930 O O . PRO B 1 122 ? 4.672 -11.391 0.619 1 98.81 122 PRO B O 1
ATOM 2933 N N . VAL B 1 123 ? 4.414 -12.758 -1.151 1 98.56 123 VAL B N 1
ATOM 2934 C CA . VAL B 1 123 ? 4.301 -13.945 -0.307 1 98.56 123 VAL B CA 1
ATOM 2935 C C . VAL B 1 123 ? 5.562 -14.102 0.538 1 98.56 123 VAL B C 1
ATOM 2937 O O . VAL B 1 123 ? 5.52 -14.68 1.626 1 98.56 123 VAL B O 1
ATOM 2940 N N . LEU B 1 124 ? 6.633 -13.531 0.078 1 97.62 124 LEU B N 1
ATOM 2941 C CA . LEU B 1 124 ? 7.922 -13.562 0.759 1 97.62 124 LEU B CA 1
ATOM 2942 C C . LEU B 1 124 ? 7.797 -13.039 2.184 1 97.62 124 LEU B C 1
ATOM 2944 O O . LEU B 1 124 ? 8.445 -13.547 3.1 1 97.62 124 LEU B O 1
ATOM 2948 N N . ILE B 1 125 ? 6.91 -12.008 2.379 1 98.25 125 ILE B N 1
ATOM 2949 C CA . ILE B 1 125 ? 6.785 -11.367 3.682 1 98.25 125 ILE B CA 1
ATOM 2950 C C . ILE B 1 125 ? 5.363 -11.531 4.207 1 98.25 125 ILE B C 1
ATOM 2952 O O . ILE B 1 125 ? 4.844 -10.648 4.898 1 98.25 125 ILE B O 1
ATOM 2956 N N . LYS B 1 126 ? 4.719 -12.562 3.729 1 98.31 126 LYS B N 1
ATOM 2957 C CA . LYS B 1 126 ? 3.395 -12.977 4.184 1 98.31 126 LYS B CA 1
ATOM 2958 C C . LYS B 1 126 ? 2.346 -11.922 3.859 1 98.31 126 LYS B C 1
ATOM 2960 O O . LYS B 1 126 ? 1.428 -11.688 4.648 1 98.31 126 LYS B O 1
ATOM 2965 N N . GLN B 1 127 ? 2.578 -11.188 2.785 1 98.75 127 GLN B N 1
ATOM 2966 C CA . GLN B 1 127 ? 1.63 -10.188 2.295 1 98.75 127 GLN B CA 1
ATOM 2967 C C . GLN B 1 127 ? 1.234 -10.477 0.848 1 98.75 127 GLN B C 1
ATOM 2969 O O . GLN B 1 127 ? 1.104 -9.547 0.043 1 98.75 127 GLN B O 1
ATOM 2974 N N . GLY B 1 128 ? 1.158 -11.688 0.543 1 98.69 128 GLY B N 1
ATOM 2975 C CA . GLY B 1 128 ? 0.836 -12.094 -0.817 1 98.69 128 GLY B CA 1
ATOM 2976 C C . GLY B 1 128 ? -0.636 -11.938 -1.15 1 98.69 128 GLY B C 1
ATOM 2977 O O . GLY B 1 128 ? -1.479 -11.883 -0.252 1 98.69 128 GLY B O 1
ATOM 2978 N N . ALA B 1 129 ? -0.937 -11.789 -2.396 1 98.81 129 ALA B N 1
ATOM 2979 C CA . ALA B 1 129 ? -2.271 -11.898 -2.982 1 98.81 129 ALA B CA 1
ATOM 2980 C C . ALA B 1 129 ? -2.334 -13.031 -4 1 98.81 129 ALA B C 1
ATOM 2982 O O . ALA B 1 129 ? -1.737 -12.945 -5.074 1 98.81 129 ALA B O 1
ATOM 2983 N N . SER B 1 130 ? -3.066 -14.094 -3.629 1 98.81 130 SER B N 1
ATOM 2984 C CA . SER B 1 130 ? -3.111 -15.281 -4.469 1 98.81 130 SER B CA 1
ATOM 2985 C C . SER B 1 130 ? -4.547 -15.648 -4.828 1 98.81 130 SER B C 1
ATOM 2987 O O . SER B 1 130 ? -5.48 -15.312 -4.098 1 98.81 130 SER B O 1
ATOM 2989 N N . VAL B 1 131 ? -4.711 -16.266 -5.949 1 98.88 131 VAL B N 1
ATOM 2990 C CA . VAL B 1 131 ? -5.965 -16.922 -6.324 1 98.88 131 VAL B CA 1
ATOM 2991 C C . VAL B 1 131 ? -5.691 -18.359 -6.766 1 98.88 131 VAL B C 1
ATOM 2993 O O . VAL B 1 131 ? -4.562 -18.703 -7.117 1 98.88 131 VAL B O 1
ATOM 2996 N N . PHE B 1 132 ? -6.746 -19.203 -6.703 1 98.81 132 PHE B N 1
ATOM 2997 C CA . PHE B 1 132 ? -6.555 -20.562 -7.184 1 98.81 132 PHE B CA 1
ATOM 2998 C C . PHE B 1 132 ? -7.836 -21.094 -7.816 1 98.81 132 PHE B C 1
ATOM 3000 O O . PHE B 1 132 ? -8.922 -20.578 -7.551 1 98.81 132 PHE B O 1
ATOM 3007 N N . ALA B 1 133 ? -7.688 -22.016 -8.656 1 98.75 133 ALA B N 1
ATOM 3008 C CA . ALA B 1 133 ? -8.773 -22.734 -9.32 1 98.75 133 ALA B CA 1
ATOM 3009 C C . ALA B 1 133 ? -8.555 -24.234 -9.266 1 98.75 133 ALA B C 1
ATOM 3011 O O . ALA B 1 133 ? -7.43 -24.719 -9.422 1 98.75 133 ALA B O 1
ATOM 3012 N N . LEU B 1 134 ? -9.625 -24.984 -9.117 1 98.69 134 LEU B N 1
ATOM 3013 C CA . LEU B 1 134 ? -9.555 -26.438 -9.062 1 98.69 134 LEU B CA 1
ATOM 3014 C C . LEU B 1 134 ? -9.57 -27.031 -10.469 1 98.69 134 LEU B C 1
ATOM 3016 O O . LEU B 1 134 ? -10.352 -26.609 -11.32 1 98.69 134 LEU B O 1
ATOM 3020 N N . GLY B 1 135 ? -8.656 -27.984 -10.695 1 98 135 GLY B N 1
ATOM 3021 C CA . GLY B 1 135 ? -8.773 -28.797 -11.898 1 98 135 GLY B CA 1
ATOM 3022 C C . GLY B 1 135 ? -9.938 -29.766 -11.859 1 98 135 GLY B C 1
ATOM 3023 O O . GLY B 1 135 ? -10.719 -29.766 -10.906 1 98 135 GLY B O 1
ATOM 3024 N N . ARG B 1 136 ? -10.031 -30.516 -12.898 1 96.62 136 ARG B N 1
ATOM 3025 C CA . ARG B 1 136 ? -11.18 -31.391 -13.102 1 96.62 136 ARG B CA 1
ATOM 3026 C C . ARG B 1 136 ? -11.258 -32.469 -12.016 1 96.62 136 ARG B C 1
ATOM 3028 O O . ARG B 1 136 ? -12.352 -32.844 -11.578 1 96.62 136 ARG B O 1
ATOM 3035 N N . ASN B 1 137 ? -10.148 -32.938 -11.547 1 96.81 137 ASN B N 1
ATOM 3036 C CA . ASN B 1 137 ? -10.133 -34.062 -10.641 1 96.81 137 ASN B CA 1
ATOM 3037 C C . ASN B 1 137 ? -9.859 -33.656 -9.203 1 96.81 137 ASN B C 1
ATOM 3039 O O . ASN B 1 137 ? -9.805 -34.469 -8.297 1 96.81 137 ASN B O 1
ATOM 3043 N N . ALA B 1 138 ? -9.617 -32.406 -8.961 1 97.81 138 ALA B N 1
ATOM 3044 C CA . ALA B 1 138 ? -9.398 -31.906 -7.609 1 97.81 138 ALA B CA 1
ATOM 3045 C C . ALA B 1 138 ? -10.711 -31.75 -6.855 1 97.81 138 ALA B C 1
ATOM 3047 O O . ALA B 1 138 ? -11.719 -31.312 -7.43 1 97.81 138 ALA B O 1
ATOM 3048 N N . GLN B 1 139 ? -10.688 -32.094 -5.605 1 97.19 139 GLN B N 1
ATOM 3049 C CA . GLN B 1 139 ? -11.867 -32 -4.75 1 97.19 139 GLN B CA 1
ATOM 3050 C C . GLN B 1 139 ? -11.812 -30.75 -3.875 1 97.19 139 GLN B C 1
ATOM 3052 O O . GLN B 1 139 ? -10.773 -30.094 -3.791 1 97.19 139 GLN B O 1
ATOM 3057 N N . LYS B 1 140 ? -12.961 -30.547 -3.248 1 97.94 140 LYS B N 1
ATOM 3058 C CA . LYS B 1 140 ? -13.047 -29.406 -2.336 1 97.94 140 LYS B CA 1
ATOM 3059 C C . LYS B 1 140 ? -11.984 -29.484 -1.245 1 97.94 140 LYS B C 1
ATOM 3061 O O . LYS B 1 140 ? -11.414 -28.469 -0.847 1 97.94 140 LYS B O 1
ATOM 3066 N N . SER B 1 141 ? -11.742 -30.656 -0.823 1 98 141 SER B N 1
ATOM 3067 C CA . SER B 1 141 ? -10.75 -30.859 0.224 1 98 141 SER B CA 1
ATOM 3068 C C . SER B 1 141 ? -9.359 -30.438 -0.249 1 98 141 SER B C 1
ATOM 3070 O O . SER B 1 141 ? -8.555 -29.938 0.535 1 98 141 SER B O 1
ATOM 3072 N N . ASP B 1 142 ? -9.039 -30.703 -1.51 1 98 142 ASP B N 1
ATOM 3073 C CA . ASP B 1 142 ? -7.77 -30.266 -2.076 1 98 142 ASP B CA 1
ATOM 3074 C C . ASP B 1 142 ? -7.672 -28.734 -2.088 1 98 142 ASP B C 1
ATOM 3076 O O . ASP B 1 142 ? -6.629 -28.172 -1.753 1 98 142 ASP B O 1
ATOM 3080 N N . GLY B 1 143 ? -8.805 -28.109 -2.467 1 98.5 143 GLY B N 1
ATOM 3081 C CA . GLY B 1 143 ? -8.875 -26.656 -2.445 1 98.5 143 GLY B CA 1
ATOM 3082 C C . GLY B 1 143 ? -8.672 -26.078 -1.061 1 98.5 143 GLY B C 1
ATOM 3083 O O . GLY B 1 143 ? -8.008 -25.047 -0.909 1 98.5 143 GLY B O 1
ATOM 3084 N N . ASP B 1 144 ? -9.211 -26.703 -0.101 1 98.56 144 ASP B N 1
ATOM 3085 C CA . ASP B 1 144 ? -9.062 -26.266 1.281 1 98.56 144 ASP B CA 1
ATOM 3086 C C . ASP B 1 144 ? -7.594 -26.297 1.707 1 98.56 144 ASP B C 1
ATOM 3088 O O . ASP B 1 144 ? -7.133 -25.406 2.43 1 98.56 144 ASP B O 1
ATOM 3092 N N . VAL B 1 145 ? -6.91 -27.297 1.268 1 97.81 145 VAL B N 1
ATOM 3093 C CA . VAL B 1 145 ? -5.488 -27.422 1.57 1 97.81 145 VAL B CA 1
ATOM 3094 C C . VAL B 1 145 ? -4.723 -26.281 0.927 1 97.81 145 VAL B C 1
ATOM 3096 O O . VAL B 1 145 ? -3.891 -25.641 1.575 1 97.81 145 VAL B O 1
ATOM 3099 N N . VAL B 1 146 ? -5.023 -26.016 -0.336 1 98.62 146 VAL B N 1
ATOM 3100 C CA . VAL B 1 146 ? -4.355 -24.938 -1.074 1 98.62 146 VAL B CA 1
ATOM 3101 C C . VAL B 1 146 ? -4.66 -23.594 -0.427 1 98.62 146 VAL B C 1
ATOM 3103 O O . VAL B 1 146 ? -3.76 -22.781 -0.23 1 98.62 146 VAL B O 1
ATOM 3106 N N . LYS B 1 147 ? -5.898 -23.406 -0.095 1 98.62 147 LYS B N 1
ATOM 3107 C CA . LYS B 1 147 ? -6.32 -22.156 0.543 1 98.62 147 LYS B CA 1
ATOM 3108 C C . LYS B 1 147 ? -5.59 -21.953 1.866 1 98.62 147 LYS B C 1
ATOM 3110 O O . LYS B 1 147 ? -5.098 -20.859 2.141 1 98.62 147 LYS B O 1
ATOM 3115 N N . LYS B 1 148 ? -5.512 -22.953 2.645 1 98 148 LYS B N 1
ATOM 3116 C CA . LYS B 1 148 ? -4.812 -22.859 3.924 1 98 148 LYS B CA 1
ATOM 3117 C C . LYS B 1 148 ? -3.338 -22.531 3.723 1 98 148 LYS B C 1
ATOM 3119 O O . LYS B 1 148 ? -2.783 -21.688 4.434 1 98 148 LYS B O 1
ATOM 3124 N N . LEU B 1 149 ? -2.727 -23.156 2.779 1 97.81 149 LEU B N 1
ATOM 3125 C CA . LEU B 1 149 ? -1.312 -22.953 2.484 1 97.81 149 LEU B CA 1
ATOM 3126 C C . LEU B 1 149 ? -1.039 -21.516 2.082 1 97.81 149 LEU B C 1
ATOM 3128 O O . LEU B 1 149 ? -0.167 -20.859 2.656 1 97.81 149 LEU B O 1
ATOM 3132 N N . PHE B 1 150 ? -1.859 -20.984 1.206 1 98.69 150 PHE B N 1
ATOM 3133 C CA . PHE B 1 150 ? -1.552 -19.672 0.638 1 98.69 150 PHE B CA 1
ATOM 3134 C C . PHE B 1 150 ? -2.125 -18.562 1.503 1 98.69 150 PHE B C 1
ATOM 3136 O O . PHE B 1 150 ? -1.629 -17.438 1.48 1 98.69 150 PHE B O 1
ATOM 3143 N N . GLU B 1 151 ? -3.15 -18.828 2.322 1 98.62 151 GLU B N 1
ATOM 3144 C CA . GLU B 1 151 ? -3.645 -17.844 3.287 1 98.62 151 GLU B CA 1
ATOM 3145 C C . GLU B 1 151 ? -2.629 -17.609 4.402 1 98.62 151 GLU B C 1
ATOM 3147 O O . GLU B 1 151 ? -2.67 -16.578 5.078 1 98.62 151 GLU B O 1
ATOM 3152 N N . SER B 1 152 ? -1.735 -18.609 4.555 1 98.31 152 SER B N 1
ATOM 3153 C CA . SER B 1 152 ? -0.699 -18.453 5.57 1 98.31 152 SER B CA 1
ATOM 3154 C C . SER B 1 152 ? 0.292 -17.359 5.18 1 98.31 152 SER B C 1
ATOM 3156 O O . SER B 1 152 ? 1.008 -16.828 6.031 1 98.31 152 SER B O 1
ATOM 3158 N N . VAL B 1 153 ? 0.345 -17 3.883 1 98.5 153 VAL B N 1
ATOM 3159 C CA . VAL B 1 153 ? 1.33 -16.016 3.434 1 98.5 153 VAL B CA 1
ATOM 3160 C C . VAL B 1 153 ? 0.628 -14.875 2.711 1 98.5 153 VAL B C 1
ATOM 3162 O O . VAL B 1 153 ? 1.225 -14.211 1.859 1 98.5 153 VAL B O 1
ATOM 3165 N N . GLY B 1 154 ? -0.58 -14.562 2.955 1 98.56 154 GLY B N 1
ATOM 3166 C CA . GLY B 1 154 ? -1.38 -13.5 2.373 1 98.56 154 GLY B CA 1
ATOM 3167 C C . GLY B 1 154 ? -2.836 -13.883 2.188 1 98.56 154 GLY B C 1
ATOM 3168 O O . GLY B 1 154 ? -3.344 -14.773 2.873 1 98.56 154 GLY B O 1
ATOM 3169 N N . ILE B 1 155 ? -3.488 -13.195 1.278 1 98.81 155 ILE B N 1
ATOM 3170 C CA . ILE B 1 155 ? -4.871 -13.555 0.985 1 98.81 155 ILE B CA 1
ATOM 3171 C C . ILE B 1 155 ? -4.902 -14.602 -0.132 1 98.81 155 ILE B C 1
ATOM 3173 O O . ILE B 1 155 ? -3.963 -14.695 -0.926 1 98.81 155 ILE B O 1
ATOM 3177 N N . CYS B 1 156 ? -5.934 -15.344 -0.185 1 98.81 156 CYS B N 1
ATOM 3178 C CA . CYS B 1 156 ? -6.082 -16.359 -1.22 1 98.81 156 CYS B CA 1
ATOM 3179 C C . CYS B 1 156 ? -7.555 -16.625 -1.523 1 98.81 156 CYS B C 1
ATOM 3181 O O . CYS B 1 156 ? -8.305 -17.062 -0.65 1 98.81 156 CYS B O 1
ATOM 3183 N N . ASP B 1 157 ? -7.953 -16.406 -2.764 1 98.69 157 ASP B N 1
ATOM 3184 C CA . ASP B 1 157 ? -9.344 -16.578 -3.168 1 98.69 157 ASP B CA 1
ATOM 3185 C C . ASP B 1 157 ? -9.469 -17.656 -4.242 1 98.69 157 ASP B C 1
ATOM 3187 O O . ASP B 1 157 ? -8.625 -17.75 -5.137 1 98.69 157 ASP B O 1
ATOM 3191 N N . GLN B 1 158 ? -10.539 -18.453 -4.16 1 98.75 158 GLN B N 1
ATOM 3192 C CA . GLN B 1 158 ? -10.844 -19.375 -5.242 1 98.75 158 GLN B CA 1
ATOM 3193 C C . GLN B 1 158 ? -11.586 -18.672 -6.379 1 98.75 158 GLN B C 1
ATOM 3195 O O . GLN B 1 158 ? -12.492 -17.875 -6.137 1 98.75 158 GLN B O 1
ATOM 3200 N N . VAL B 1 159 ? -11.195 -18.938 -7.551 1 98.69 159 VAL B N 1
ATOM 3201 C CA . VAL B 1 159 ? -11.836 -18.344 -8.719 1 98.69 159 VAL B CA 1
ATOM 3202 C C . VAL B 1 159 ? -12.023 -19.406 -9.797 1 98.69 159 VAL B C 1
ATOM 3204 O O . VAL B 1 159 ? -11.383 -20.469 -9.75 1 98.69 159 VAL B O 1
ATOM 3207 N N . PRO B 1 160 ? -12.938 -19.109 -10.734 1 98 160 PRO B N 1
ATOM 3208 C CA . PRO B 1 160 ? -12.977 -19.984 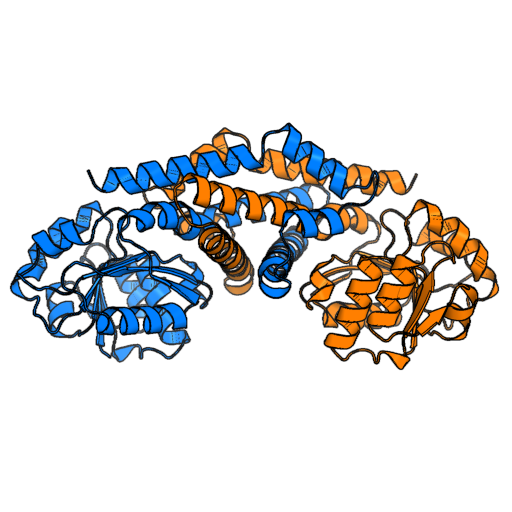-11.906 1 98 160 PRO B CA 1
ATOM 3209 C C . PRO B 1 160 ? -11.68 -19.969 -12.711 1 98 160 PRO B C 1
ATOM 3211 O O . PRO B 1 160 ? -11.008 -18.938 -12.773 1 98 160 PRO B O 1
ATOM 3214 N N . GLU B 1 161 ? -11.375 -21.062 -13.375 1 97.62 161 GLU B N 1
ATOM 3215 C CA . GLU B 1 161 ? -10.141 -21.25 -14.133 1 97.62 161 GLU B CA 1
ATOM 3216 C C . GLU B 1 161 ? -9.961 -20.141 -15.164 1 97.62 161 GLU B C 1
ATOM 3218 O O . GLU B 1 161 ? -8.844 -19.672 -15.391 1 97.62 161 GLU B O 1
ATOM 3223 N N . ASN B 1 162 ? -11.008 -19.688 -15.758 1 96.5 162 ASN B N 1
ATOM 3224 C CA . ASN B 1 162 ? -10.906 -18.75 -16.875 1 96.5 162 ASN B CA 1
ATOM 3225 C C . ASN B 1 162 ? -10.578 -17.328 -16.375 1 96.5 162 ASN B C 1
ATOM 3227 O O . ASN B 1 162 ? -10.336 -16.438 -17.188 1 96.5 162 ASN B O 1
ATOM 3231 N N . LEU B 1 163 ? -10.547 -17.094 -15.055 1 97.88 163 LEU B N 1
ATOM 3232 C CA . LEU B 1 163 ? -10.266 -15.766 -14.516 1 97.88 163 LEU B CA 1
ATOM 3233 C C . LEU B 1 163 ? -8.828 -15.672 -14.031 1 97.88 163 LEU B C 1
ATOM 3235 O O . LEU B 1 163 ? -8.359 -14.594 -13.664 1 97.88 163 LEU B O 1
ATOM 3239 N N . ILE B 1 164 ? -8.062 -16.75 -14.062 1 97.81 164 ILE B N 1
ATOM 3240 C CA . ILE B 1 164 ? -6.715 -16.797 -13.5 1 97.81 164 ILE B CA 1
ATOM 3241 C C . ILE B 1 164 ? -5.805 -15.844 -14.273 1 97.81 164 ILE B C 1
ATOM 3243 O O . ILE B 1 164 ? -4.957 -15.172 -13.68 1 97.81 164 ILE B O 1
ATOM 3247 N N . ASP B 1 165 ? -5.988 -15.75 -15.57 1 97.12 165 ASP B N 1
ATOM 3248 C CA . ASP B 1 165 ? -5.113 -14.898 -16.359 1 97.12 165 ASP B CA 1
ATOM 3249 C C . ASP B 1 165 ? -5.336 -13.422 -16.031 1 97.12 165 ASP B C 1
ATOM 3251 O O . ASP B 1 165 ? -4.383 -12.648 -15.969 1 97.12 165 ASP B O 1
ATOM 3255 N N . ALA B 1 166 ? -6.602 -13.047 -15.883 1 98.06 166 ALA B N 1
ATOM 3256 C CA . ALA B 1 166 ? -6.91 -11.68 -15.469 1 98.06 166 ALA B CA 1
ATOM 3257 C C . ALA B 1 166 ? -6.316 -11.383 -14.094 1 98.06 166 ALA B C 1
ATOM 3259 O O . ALA B 1 166 ? -5.797 -10.289 -13.867 1 98.06 166 ALA B O 1
ATOM 3260 N N . CYS B 1 167 ? -6.34 -12.359 -13.188 1 98.62 167 CYS B N 1
ATOM 3261 C CA . CYS B 1 167 ? -5.75 -12.195 -11.867 1 98.62 167 CYS B CA 1
ATOM 3262 C C . CYS B 1 167 ? -4.234 -12.086 -11.953 1 98.62 167 CYS B C 1
ATOM 3264 O O . CYS B 1 167 ? -3.615 -11.328 -11.203 1 98.62 167 CYS B O 1
ATOM 3266 N N . THR B 1 168 ? -3.641 -12.883 -12.836 1 97.69 168 THR B N 1
ATOM 3267 C CA . THR B 1 168 ? -2.203 -12.82 -13.07 1 97.69 168 THR B CA 1
ATOM 3268 C C . THR B 1 168 ? -1.785 -11.406 -13.469 1 97.69 168 THR B C 1
ATOM 3270 O O . THR B 1 168 ? -0.817 -10.867 -12.93 1 97.69 168 THR B O 1
ATOM 3273 N N . ALA B 1 169 ? -2.58 -10.812 -14.328 1 98.31 169 ALA B N 1
ATOM 3274 C CA . ALA B 1 169 ? -2.287 -9.469 -14.805 1 98.31 169 ALA B CA 1
ATOM 3275 C C . ALA B 1 169 ? -2.484 -8.438 -13.695 1 98.31 169 ALA B C 1
ATOM 3277 O O . ALA B 1 169 ? -1.726 -7.473 -13.594 1 98.31 169 ALA B O 1
ATOM 3278 N N . LEU B 1 170 ? -3.482 -8.602 -12.883 1 98.69 170 LEU B N 1
ATOM 3279 C CA . LEU B 1 170 ? -3.846 -7.609 -11.875 1 98.69 170 LEU B CA 1
ATOM 3280 C C . LEU B 1 170 ? -2.953 -7.738 -10.641 1 98.69 170 LEU B C 1
ATOM 3282 O O . LEU B 1 170 ? -2.279 -6.777 -10.258 1 98.69 170 LEU B O 1
ATOM 3286 N N . SER B 1 171 ? -2.887 -8.938 -10.062 1 98.69 171 SER B N 1
ATOM 3287 C CA . SER B 1 171 ? -2.205 -9.086 -8.781 1 98.69 171 SER B CA 1
ATOM 3288 C C . SER B 1 171 ? -0.87 -9.805 -8.945 1 98.69 171 SER B C 1
ATOM 3290 O O . SER B 1 171 ? 0.042 -9.625 -8.133 1 98.69 171 SER B O 1
ATOM 3292 N N . GLY B 1 172 ? -0.76 -10.648 -9.938 1 97.88 172 GLY B N 1
ATOM 3293 C CA . GLY B 1 172 ? 0.536 -11.242 -10.211 1 97.88 172 GLY B CA 1
ATOM 3294 C C . GLY B 1 172 ? 1.58 -10.234 -10.648 1 97.88 172 GLY B C 1
ATOM 3295 O O . GLY B 1 172 ? 2.684 -10.195 -10.102 1 97.88 172 GLY B O 1
ATOM 3296 N N . SER B 1 173 ? 1.178 -9.398 -11.586 1 98.19 173 SER B N 1
ATOM 3297 C CA . SER B 1 173 ? 2.049 -8.344 -12.102 1 98.19 173 SER B CA 1
ATOM 3298 C C . SER B 1 173 ? 1.941 -7.078 -11.266 1 98.19 173 SER B C 1
ATOM 3300 O O . SER B 1 173 ? 2.791 -6.188 -11.359 1 98.19 173 SER B O 1
ATOM 3302 N N . GLY B 1 174 ? 0.91 -7.004 -10.445 1 98.69 174 GLY B N 1
ATOM 3303 C CA . GLY B 1 174 ? 0.514 -5.824 -9.695 1 98.69 174 GLY B CA 1
ATOM 3304 C C . GLY B 1 174 ? 1.648 -5.223 -8.883 1 98.69 174 GLY B C 1
ATOM 3305 O O . GLY B 1 174 ? 1.809 -4.004 -8.844 1 98.69 174 GLY B O 1
ATOM 3306 N N . PRO B 1 175 ? 2.432 -6.074 -8.211 1 98.81 175 PRO B N 1
ATOM 3307 C CA . PRO B 1 175 ? 3.562 -5.52 -7.465 1 98.81 175 PRO B CA 1
ATOM 3308 C C . PRO B 1 175 ? 4.48 -4.664 -8.336 1 98.81 175 PRO B C 1
ATOM 3310 O O . PRO B 1 175 ? 4.969 -3.625 -7.883 1 98.81 175 PRO B O 1
ATOM 3313 N N . ALA B 1 176 ? 4.695 -5.055 -9.555 1 98.81 176 ALA B N 1
ATOM 3314 C CA . ALA B 1 176 ? 5.578 -4.301 -10.438 1 98.81 176 ALA B CA 1
ATOM 3315 C C . ALA B 1 176 ? 5.008 -2.914 -10.727 1 98.81 176 ALA B C 1
ATOM 3317 O O . ALA B 1 176 ? 5.746 -1.925 -10.734 1 98.81 176 ALA B O 1
ATOM 3318 N N . TYR B 1 177 ? 3.621 -2.84 -11 1 98.75 177 TYR B N 1
ATOM 3319 C CA . TYR B 1 177 ? 2.977 -1.54 -11.156 1 98.75 177 TYR B CA 1
ATOM 3320 C C . TYR B 1 177 ? 3.23 -0.656 -9.938 1 98.75 177 TYR B C 1
ATOM 3322 O O . TYR B 1 177 ? 3.531 0.531 -10.078 1 98.75 177 TYR B O 1
ATOM 3330 N N . THR B 1 178 ? 3.096 -1.271 -8.828 1 98.88 178 THR B N 1
ATOM 3331 C CA . THR B 1 178 ? 3.188 -0.56 -7.555 1 98.88 178 THR B CA 1
ATOM 3332 C C . THR B 1 178 ? 4.613 -0.075 -7.309 1 98.88 178 THR B C 1
ATOM 3334 O O . THR B 1 178 ? 4.82 1.041 -6.828 1 98.88 178 THR B O 1
ATOM 3337 N N . TYR B 1 179 ? 5.633 -0.941 -7.59 1 98.88 179 TYR B N 1
ATOM 3338 C CA . TYR B 1 179 ? 7.023 -0.526 -7.434 1 98.88 179 TYR B CA 1
ATOM 3339 C C . TYR B 1 179 ? 7.328 0.683 -8.305 1 98.88 179 TYR B C 1
ATOM 3341 O O . TYR B 1 179 ? 8.008 1.618 -7.871 1 98.88 179 TYR B O 1
ATOM 3349 N N . MET B 1 180 ? 6.887 0.662 -9.531 1 98.75 180 MET B N 1
ATOM 3350 C CA . MET B 1 180 ? 7.125 1.792 -10.422 1 98.75 180 MET B CA 1
ATOM 3351 C C . MET B 1 180 ? 6.418 3.045 -9.922 1 98.75 180 MET B C 1
ATOM 3353 O O . MET B 1 180 ? 6.973 4.141 -9.977 1 98.75 180 MET B O 1
ATOM 3357 N N . PHE B 1 181 ? 5.148 2.867 -9.461 1 98.88 181 PHE B N 1
ATOM 3358 C CA . PHE B 1 181 ? 4.371 3.951 -8.875 1 98.88 181 PHE B CA 1
ATOM 3359 C C . PHE B 1 181 ? 5.105 4.566 -7.691 1 98.88 181 PHE B C 1
ATOM 3361 O O . PHE B 1 181 ? 5.281 5.785 -7.629 1 98.88 181 PHE B O 1
ATOM 3368 N N . LEU B 1 182 ? 5.582 3.729 -6.797 1 98.81 182 LEU B N 1
ATOM 3369 C CA . LEU B 1 182 ? 6.281 4.141 -5.586 1 98.81 182 LEU B CA 1
ATOM 3370 C C . LEU B 1 182 ? 7.598 4.836 -5.926 1 98.81 182 LEU B C 1
ATOM 3372 O O . LEU B 1 182 ? 7.922 5.875 -5.348 1 98.81 182 LEU B O 1
ATOM 3376 N N . GLU B 1 183 ? 8.32 4.258 -6.832 1 98.69 183 GLU B N 1
ATOM 3377 C CA . GLU B 1 183 ? 9.586 4.84 -7.266 1 98.69 183 GLU B CA 1
ATOM 3378 C C . GLU B 1 183 ? 9.375 6.215 -7.891 1 98.69 183 GLU B C 1
ATOM 3380 O O . GLU B 1 183 ? 10.141 7.148 -7.629 1 98.69 183 GLU B O 1
ATOM 3385 N N . ALA B 1 184 ? 8.375 6.348 -8.711 1 98.81 184 ALA B N 1
ATOM 3386 C CA . ALA B 1 184 ? 8.07 7.621 -9.359 1 98.81 184 ALA B CA 1
ATOM 3387 C C . ALA B 1 184 ? 7.707 8.688 -8.336 1 98.81 184 ALA B C 1
ATOM 3389 O O . ALA B 1 184 ? 8.133 9.836 -8.445 1 98.81 184 ALA B O 1
ATOM 3390 N N . LEU B 1 185 ? 6.887 8.359 -7.355 1 98.81 185 LEU B N 1
A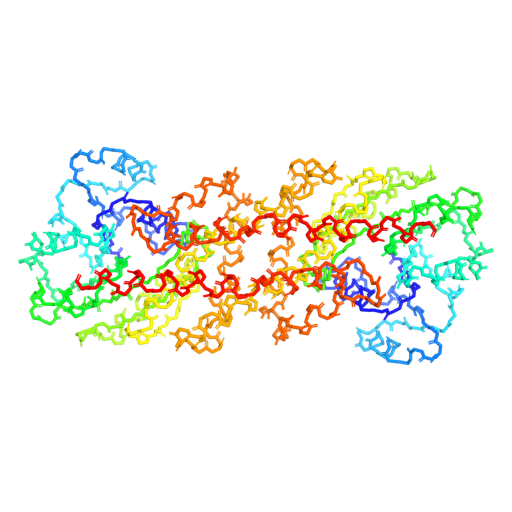TOM 3391 C CA . LEU B 1 185 ? 6.531 9.297 -6.297 1 98.81 185 LEU B CA 1
ATOM 3392 C C . LEU B 1 185 ? 7.766 9.727 -5.516 1 98.81 185 LEU B C 1
ATOM 3394 O O . LEU B 1 185 ? 7.922 10.914 -5.195 1 98.81 185 LEU B O 1
ATOM 3398 N N . ALA B 1 186 ? 8.609 8.719 -5.199 1 98.75 186 ALA B N 1
ATOM 3399 C CA . ALA B 1 186 ? 9.836 9.047 -4.48 1 98.75 186 ALA B CA 1
ATOM 3400 C C . ALA B 1 186 ? 10.719 9.992 -5.301 1 98.75 186 ALA B C 1
ATOM 3402 O O . ALA B 1 186 ? 11.266 10.953 -4.766 1 98.75 186 ALA B O 1
ATOM 3403 N N . ASP B 1 187 ? 10.875 9.719 -6.602 1 98.75 187 ASP B N 1
ATOM 3404 C CA . ASP B 1 187 ? 11.633 10.602 -7.484 1 98.75 187 ASP B CA 1
ATOM 3405 C C . ASP B 1 187 ? 11.023 12 -7.508 1 98.75 187 ASP B C 1
ATOM 3407 O O . ASP B 1 187 ? 11.742 13 -7.574 1 98.75 187 ASP B O 1
ATOM 3411 N N . ALA B 1 188 ? 9.734 12.055 -7.539 1 98.81 188 ALA B N 1
ATOM 3412 C CA . ALA B 1 188 ? 9.055 13.352 -7.492 1 98.81 188 ALA B CA 1
ATOM 3413 C C . ALA B 1 188 ? 9.414 14.117 -6.223 1 98.81 188 ALA B C 1
ATOM 3415 O O . ALA B 1 188 ? 9.617 15.328 -6.266 1 98.81 188 ALA B O 1
ATOM 3416 N N . GLY B 1 189 ? 9.406 13.414 -5.059 1 98.75 189 GLY B N 1
ATOM 3417 C CA . GLY B 1 189 ? 9.852 14.039 -3.828 1 98.75 189 GLY B CA 1
ATOM 3418 C C . GLY B 1 189 ? 11.266 14.594 -3.916 1 98.75 189 GLY B C 1
ATOM 3419 O O . GLY B 1 189 ? 11.516 15.734 -3.518 1 98.75 189 GLY B O 1
ATOM 3420 N N . VAL B 1 190 ? 12.156 13.805 -4.465 1 98.75 190 VAL B N 1
ATOM 3421 C CA . VAL B 1 190 ? 13.547 14.227 -4.625 1 98.75 190 VAL B CA 1
ATOM 3422 C C . VAL B 1 190 ? 13.617 15.438 -5.543 1 98.75 190 VAL B C 1
ATOM 3424 O O . VAL B 1 190 ? 14.352 16.391 -5.27 1 98.75 190 VAL B O 1
ATOM 3427 N N . LEU B 1 191 ? 12.852 15.367 -6.605 1 98.62 191 LEU B N 1
ATOM 3428 C CA . LEU B 1 191 ? 12.805 16.484 -7.547 1 98.62 191 LEU B CA 1
ATOM 3429 C C . LEU B 1 191 ? 12.367 17.766 -6.848 1 98.62 191 LEU B C 1
ATOM 3431 O O . LEU B 1 191 ? 12.805 18.859 -7.211 1 98.62 191 LEU B O 1
ATOM 3435 N N . GLN B 1 192 ? 11.57 17.656 -5.793 1 98.06 192 GLN B N 1
ATOM 3436 C CA . GLN B 1 192 ? 11.055 18.812 -5.062 1 98.06 192 GLN B CA 1
ATOM 3437 C C . GLN B 1 192 ? 11.945 19.156 -3.873 1 98.06 192 GLN B C 1
ATOM 3439 O O . GLN B 1 192 ? 11.594 20 -3.051 1 98.06 192 GLN B O 1
ATOM 3444 N N . GLY B 1 193 ? 13.055 18.438 -3.658 1 98.06 193 GLY B N 1
ATOM 3445 C CA . GLY B 1 193 ? 14.055 18.844 -2.682 1 98.06 193 GLY B CA 1
ATOM 3446 C C . GLY B 1 193 ? 14.133 17.906 -1.487 1 98.06 193 GLY B C 1
ATOM 3447 O O . GLY B 1 193 ? 14.961 18.109 -0.594 1 98.06 193 GLY B O 1
ATOM 3448 N N . LEU B 1 194 ? 13.352 16.875 -1.427 1 98.69 194 LEU B N 1
ATOM 3449 C CA . LEU B 1 194 ? 13.398 15.93 -0.32 1 98.69 194 LEU B CA 1
ATOM 3450 C C . LEU B 1 194 ? 14.547 14.938 -0.5 1 98.69 194 LEU B C 1
ATOM 3452 O O . LEU B 1 194 ? 14.953 14.648 -1.629 1 98.69 194 LEU B O 1
ATOM 3456 N N . SER B 1 195 ? 15.039 14.469 0.626 1 98.62 195 SER B N 1
ATOM 3457 C CA . SER B 1 195 ? 16.031 13.391 0.53 1 98.62 195 SER B CA 1
ATOM 3458 C C . SER B 1 195 ? 15.398 12.117 -0.019 1 98.62 195 SER B C 1
ATOM 3460 O O . SER B 1 195 ? 14.195 11.891 0.129 1 98.62 195 SER B O 1
ATOM 3462 N N . ARG B 1 196 ? 16.25 11.344 -0.639 1 97.88 196 ARG B N 1
ATOM 3463 C CA . ARG B 1 196 ? 15.805 10.07 -1.196 1 97.88 196 ARG B CA 1
ATOM 3464 C C . ARG B 1 196 ? 15.195 9.18 -0.115 1 97.88 196 ARG B C 1
ATOM 3466 O O . ARG B 1 196 ? 14.133 8.594 -0.31 1 97.88 196 ARG B O 1
ATOM 3473 N N . GLU B 1 197 ? 15.789 9.094 1.018 1 98 197 GLU B N 1
ATOM 3474 C CA . GLU B 1 197 ? 15.328 8.258 2.125 1 98 197 GLU B CA 1
ATOM 3475 C C . GLU B 1 197 ? 13.969 8.711 2.635 1 98 197 GLU B C 1
ATOM 3477 O O . GLU B 1 197 ? 13.055 7.898 2.795 1 98 197 GLU B O 1
ATOM 3482 N N . LEU B 1 198 ? 13.789 9.992 2.859 1 98.5 198 LEU B N 1
ATOM 3483 C CA . LEU B 1 198 ? 12.516 10.539 3.324 1 98.5 198 LEU B CA 1
ATOM 3484 C C . LEU B 1 198 ? 11.422 10.32 2.287 1 98.5 198 LEU B C 1
ATOM 3486 O O . LEU B 1 198 ? 10.289 9.984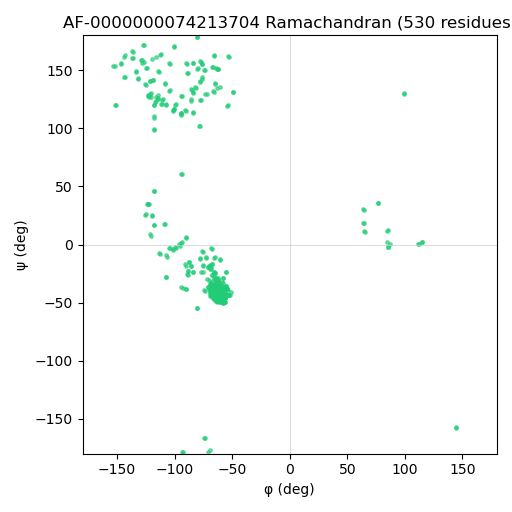 2.635 1 98.5 198 LEU B O 1
ATOM 3490 N N . SER B 1 199 ? 11.812 10.484 0.995 1 98.75 199 SER B N 1
ATOM 3491 C CA . SER B 1 199 ? 10.844 10.328 -0.089 1 98.75 199 SER B CA 1
ATOM 3492 C C . SER B 1 199 ? 10.305 8.898 -0.144 1 98.75 199 SER B C 1
ATOM 3494 O O . SER B 1 199 ? 9.094 8.695 -0.255 1 98.75 199 SER B O 1
ATOM 3496 N N . TYR B 1 200 ? 11.195 7.91 -0.075 1 98.62 200 TYR B N 1
ATOM 3497 C CA . TYR B 1 200 ? 10.766 6.512 -0.086 1 98.62 200 TYR B CA 1
ATOM 3498 C C . TYR B 1 200 ? 9.914 6.191 1.138 1 98.62 200 TYR B C 1
ATOM 3500 O O . TYR B 1 200 ? 8.891 5.512 1.028 1 98.62 200 TYR B O 1
ATOM 3508 N N . ASN B 1 201 ? 10.344 6.672 2.279 1 98.69 201 ASN B N 1
ATOM 3509 C CA . ASN B 1 201 ? 9.625 6.391 3.52 1 98.69 201 ASN B CA 1
ATOM 3510 C C . ASN B 1 201 ? 8.211 6.957 3.492 1 98.69 201 ASN B C 1
ATOM 3512 O O . ASN B 1 201 ? 7.246 6.246 3.787 1 98.69 201 ASN B O 1
ATOM 3516 N N . LEU B 1 202 ? 8.086 8.203 3.09 1 98.81 202 LEU B N 1
ATOM 3517 C CA . LEU B 1 202 ? 6.781 8.844 3.018 1 98.81 202 LEU B CA 1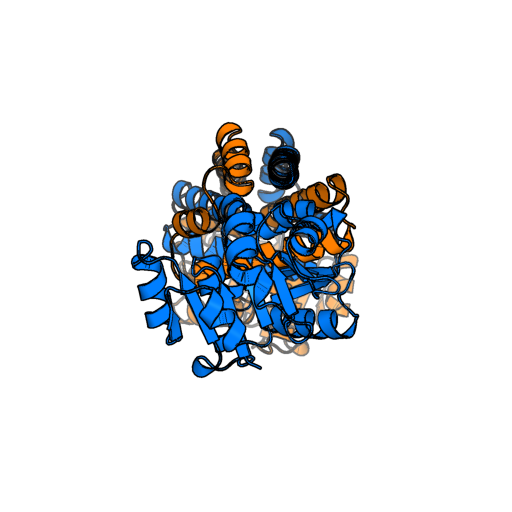
ATOM 3518 C C . LEU B 1 202 ? 5.906 8.188 1.961 1 98.81 202 LEU B C 1
ATOM 3520 O O . LEU B 1 202 ? 4.727 7.914 2.205 1 98.81 202 LEU B O 1
ATOM 3524 N N . ALA B 1 203 ? 6.492 7.906 0.792 1 98.88 203 ALA B N 1
ATOM 3525 C CA . ALA B 1 203 ? 5.723 7.316 -0.297 1 98.88 203 ALA B CA 1
ATOM 3526 C C . ALA B 1 203 ? 5.203 5.93 0.086 1 98.88 203 ALA B C 1
ATOM 3528 O O . ALA B 1 203 ? 4.02 5.633 -0.085 1 98.88 203 ALA B O 1
ATOM 3529 N N . ALA B 1 204 ? 6.078 5.078 0.626 1 98.88 204 ALA B N 1
ATOM 3530 C CA . ALA B 1 204 ? 5.711 3.707 0.963 1 98.88 204 ALA B CA 1
ATOM 3531 C C . ALA B 1 204 ? 4.625 3.678 2.035 1 98.88 204 ALA B C 1
ATOM 3533 O O . ALA B 1 204 ? 3.617 2.982 1.885 1 98.88 204 ALA B O 1
ATOM 3534 N N . HIS B 1 205 ? 4.758 4.469 3.1 1 98.88 205 HIS B N 1
ATOM 3535 C CA . HIS B 1 205 ? 3.779 4.484 4.18 1 98.88 205 HIS B CA 1
ATOM 3536 C C . HIS B 1 205 ? 2.459 5.094 3.723 1 98.88 205 HIS B C 1
ATOM 3538 O O . HIS B 1 205 ? 1.39 4.688 4.18 1 98.88 205 HIS B O 1
ATOM 3544 N N . THR B 1 206 ? 2.568 6.07 2.832 1 98.88 206 THR B N 1
ATOM 3545 C CA . THR B 1 206 ? 1.36 6.668 2.277 1 98.88 206 THR B CA 1
ATOM 3546 C C . THR B 1 206 ? 0.572 5.645 1.465 1 98.88 206 THR B C 1
ATOM 3548 O O . THR B 1 206 ? -0.652 5.559 1.585 1 98.88 206 THR B O 1
ATOM 3551 N N . LEU B 1 207 ? 1.267 4.848 0.623 1 98.88 207 LEU B N 1
ATOM 3552 C CA . LEU B 1 207 ? 0.608 3.807 -0.159 1 98.88 207 LEU B CA 1
ATOM 3553 C C . LEU B 1 207 ? -0.061 2.785 0.753 1 98.88 207 LEU B C 1
ATOM 3555 O O . LEU B 1 207 ? -1.22 2.42 0.539 1 98.88 207 LEU B O 1
ATOM 3559 N N . ILE B 1 208 ? 0.645 2.32 1.763 1 98.88 208 ILE B N 1
ATOM 3560 C CA . ILE B 1 208 ? 0.131 1.328 2.701 1 98.88 208 ILE B CA 1
ATOM 3561 C C . ILE B 1 208 ? -1.099 1.884 3.418 1 98.88 208 ILE B C 1
ATOM 3563 O O . ILE B 1 208 ? -2.145 1.232 3.463 1 98.88 208 ILE B O 1
ATOM 3567 N N . GLY B 1 209 ? -0.984 3.086 3.947 1 98.88 209 GLY B N 1
ATOM 3568 C CA . GLY B 1 209 ? -2.09 3.691 4.672 1 98.88 209 GLY B CA 1
ATOM 3569 C C . GLY B 1 209 ? -3.334 3.869 3.826 1 98.88 209 GLY B C 1
ATOM 3570 O O . GLY B 1 209 ? -4.441 3.557 4.27 1 98.88 209 GLY B O 1
ATOM 3571 N N . ALA B 1 210 ? -3.158 4.367 2.609 1 98.88 210 ALA B N 1
ATOM 3572 C CA . ALA B 1 210 ? -4.293 4.602 1.721 1 98.88 210 ALA B CA 1
ATOM 3573 C C . ALA B 1 210 ? -4.98 3.287 1.355 1 98.88 210 ALA B C 1
ATOM 3575 O O . ALA B 1 210 ? -6.211 3.199 1.371 1 98.88 210 ALA B O 1
ATOM 3576 N N . ALA B 1 211 ? -4.172 2.271 1.012 1 98.88 211 ALA B N 1
ATOM 3577 C CA . ALA B 1 211 ? -4.762 0.98 0.663 1 98.88 211 ALA B CA 1
ATOM 3578 C C . ALA B 1 211 ? -5.512 0.38 1.849 1 98.88 211 ALA B C 1
ATOM 3580 O O . ALA B 1 211 ? -6.602 -0.168 1.688 1 98.88 211 ALA B O 1
ATOM 3581 N N . LYS B 1 212 ? -4.965 0.496 3.018 1 98.81 212 LYS B N 1
ATOM 3582 C CA . LYS B 1 212 ? -5.621 -0.019 4.219 1 98.81 212 LYS B CA 1
ATOM 3583 C C . LYS B 1 212 ? -6.895 0.759 4.527 1 98.81 212 LYS B C 1
ATOM 3585 O O . LYS B 1 212 ? -7.867 0.193 5.027 1 98.81 212 LYS B O 1
ATOM 3590 N N . MET B 1 213 ? -6.887 2.066 4.277 1 98.69 213 MET B N 1
ATOM 3591 C CA . MET B 1 213 ? -8.102 2.854 4.438 1 98.69 213 MET B CA 1
ATOM 3592 C C . MET B 1 213 ? -9.258 2.24 3.648 1 98.69 213 MET B C 1
ATOM 3594 O O . MET B 1 213 ? -10.375 2.145 4.152 1 98.69 213 MET B O 1
ATOM 3598 N N . VAL B 1 214 ? -8.953 1.826 2.412 1 98.69 214 VAL B N 1
ATOM 3599 C CA . VAL B 1 214 ? -9.977 1.226 1.562 1 98.69 214 VAL B CA 1
ATOM 3600 C C . VAL B 1 214 ? -10.484 -0.066 2.199 1 98.69 214 VAL B C 1
ATOM 3602 O O . VAL B 1 214 ? -11.695 -0.28 2.305 1 98.69 214 VAL B O 1
ATOM 3605 N N . LEU B 1 215 ? -9.586 -0.895 2.643 1 98.44 215 LEU B N 1
ATOM 3606 C CA . LEU B 1 215 ? -9.93 -2.211 3.168 1 98.44 215 LEU B CA 1
ATOM 3607 C C . LEU B 1 215 ? -10.664 -2.088 4.5 1 98.44 215 LEU B C 1
ATOM 3609 O O . LEU B 1 215 ? -11.602 -2.84 4.77 1 98.44 215 LEU B O 1
ATOM 3613 N N . GLU B 1 216 ? -10.281 -1.142 5.391 1 97.88 216 GLU B N 1
ATOM 3614 C CA . GLU B 1 216 ? -10.781 -1.092 6.762 1 97.88 216 GLU B CA 1
ATOM 3615 C C . GLU B 1 216 ? -12.047 -0.248 6.859 1 97.88 216 GLU B C 1
ATOM 3617 O O . GLU B 1 216 ? -12.953 -0.562 7.637 1 97.88 216 GLU B O 1
ATOM 3622 N N . THR B 1 217 ? -12.086 0.85 6.102 1 96.88 217 THR B N 1
ATOM 3623 C CA . THR B 1 217 ? -13.25 1.719 6.191 1 96.88 217 THR B CA 1
ATOM 3624 C C . THR B 1 217 ? -14.375 1.216 5.285 1 96.88 217 THR B C 1
ATOM 3626 O O . THR B 1 217 ? -15.531 1.6 5.453 1 96.88 217 THR B O 1
ATOM 3629 N N . LYS B 1 218 ? -14.039 0.424 4.215 1 96.69 218 LYS B N 1
ATOM 3630 C CA . LYS B 1 218 ? -14.953 -0.118 3.219 1 96.69 218 LYS B CA 1
ATOM 3631 C C . LYS B 1 218 ? -15.594 0.998 2.396 1 96.69 218 LYS B C 1
ATOM 3633 O O . LYS B 1 218 ? -16.609 0.778 1.72 1 96.69 218 LYS B O 1
ATOM 3638 N N . LYS B 1 219 ? -15.047 2.191 2.566 1 96.75 219 LYS B N 1
ATOM 3639 C CA . LYS B 1 219 ? -15.5 3.293 1.718 1 96.75 219 LYS B CA 1
ATOM 3640 C C . LYS B 1 219 ? -14.953 3.15 0.299 1 96.75 219 LYS B C 1
ATOM 3642 O O . LYS B 1 219 ? -13.875 2.592 0.095 1 96.75 219 LYS B O 1
ATOM 3647 N N . HIS B 1 220 ? -15.734 3.668 -0.627 1 97.81 220 HIS B N 1
ATOM 3648 C CA . HIS B 1 220 ? -15.273 3.688 -2.012 1 97.81 220 HIS B CA 1
ATOM 3649 C C . HIS B 1 220 ? -14.047 4.578 -2.17 1 97.81 220 HIS B C 1
ATOM 3651 O O . HIS B 1 220 ? -13.992 5.672 -1.607 1 97.81 220 HIS B O 1
ATOM 3657 N N . PRO B 1 221 ? -13.023 4.129 -2.982 1 98.06 221 PRO B N 1
ATOM 3658 C CA . PRO B 1 221 ? -11.797 4.914 -3.154 1 98.06 221 PRO B CA 1
ATOM 3659 C C . PRO B 1 221 ? -12.07 6.332 -3.648 1 98.06 221 PRO B C 1
ATOM 3661 O O . PRO B 1 221 ? -11.391 7.273 -3.242 1 98.06 221 PRO B O 1
ATOM 3664 N N . ALA B 1 222 ? -13.023 6.504 -4.516 1 97.44 222 ALA B N 1
ATOM 3665 C CA . ALA B 1 222 ? -13.352 7.832 -5.023 1 97.44 222 ALA B CA 1
ATOM 3666 C C . ALA B 1 222 ? -13.805 8.75 -3.895 1 97.44 222 ALA B C 1
ATOM 3668 O O . ALA B 1 222 ? -13.484 9.945 -3.896 1 97.44 222 ALA B O 1
ATOM 3669 N N . GLY B 1 223 ? -14.586 8.188 -2.979 1 97.81 223 GLY B N 1
ATOM 3670 C CA . GLY B 1 223 ? -14.992 8.969 -1.816 1 97.81 223 GLY B CA 1
ATOM 3671 C C . GLY B 1 223 ? -13.828 9.336 -0.911 1 97.81 223 GLY B C 1
ATOM 3672 O O . GLY B 1 223 ? -13.75 10.461 -0.421 1 97.81 223 GLY B O 1
ATOM 3673 N N . LEU B 1 224 ? -12.938 8.414 -0.655 1 98.12 224 LEU B N 1
ATOM 3674 C CA . LEU B 1 224 ? -11.742 8.672 0.147 1 98.12 224 LEU B CA 1
ATOM 3675 C C . LEU B 1 224 ? -10.867 9.734 -0.508 1 98.12 224 LEU B C 1
ATOM 3677 O O . LEU B 1 224 ? -10.297 10.578 0.18 1 98.12 224 LEU B O 1
ATOM 3681 N N . LYS B 1 225 ? -10.742 9.617 -1.863 1 98.06 225 LYS B N 1
ATOM 3682 C CA . LYS B 1 225 ? -10.023 10.625 -2.631 1 98.06 225 LYS B CA 1
ATOM 3683 C C . LYS B 1 225 ? -10.617 12.008 -2.414 1 98.06 225 LYS B C 1
ATOM 3685 O O . LYS B 1 225 ? -9.883 12.984 -2.213 1 98.06 225 LYS B O 1
ATOM 3690 N N . ASP B 1 226 ? -11.953 12.125 -2.426 1 96.44 226 ASP B N 1
ATOM 3691 C CA . ASP B 1 226 ? -12.641 13.398 -2.209 1 96.44 226 ASP B CA 1
ATOM 3692 C C . ASP B 1 226 ? -12.328 13.961 -0.824 1 96.44 226 ASP B C 1
ATOM 3694 O O . ASP B 1 226 ? -12.219 15.18 -0.652 1 96.44 226 ASP B O 1
ATOM 3698 N N . ASP B 1 227 ? -12.188 13.109 0.124 1 94.56 227 ASP B N 1
ATOM 3699 C CA . ASP B 1 227 ? -11.922 13.516 1.499 1 94.56 227 ASP B CA 1
ATOM 3700 C C . ASP B 1 227 ? -10.547 14.18 1.617 1 94.56 227 ASP B C 1
ATOM 3702 O O . ASP B 1 227 ? -10.305 14.945 2.549 1 94.56 227 ASP B O 1
ATOM 3706 N N . VAL B 1 228 ? -9.641 13.891 0.691 1 96.44 228 VAL B N 1
ATOM 3707 C CA . VAL B 1 228 ? -8.289 14.43 0.717 1 96.44 228 VAL B CA 1
ATOM 3708 C C . VAL B 1 228 ? -8.25 15.766 -0.03 1 96.44 228 VAL B C 1
ATOM 3710 O O . VAL B 1 228 ? -7.398 16.609 0.237 1 96.44 228 VAL B O 1
ATOM 3713 N N . CYS B 1 229 ? -9.164 15.953 -0.958 1 95.38 229 CYS B N 1
ATOM 3714 C CA . CYS B 1 229 ? -9.188 17.125 -1.825 1 95.38 229 CYS B CA 1
ATOM 3715 C C . CYS B 1 229 ? -9.938 18.281 -1.165 1 95.38 229 CYS B C 1
ATOM 3717 O O . CYS B 1 229 ? -11.094 18.125 -0.778 1 95.38 229 CYS B O 1
ATOM 3719 N N . SER B 1 230 ? -9.312 19.422 -1.02 1 91 230 SER B N 1
ATOM 3720 C CA . SER B 1 230 ? -9.945 20.656 -0.565 1 91 230 SER B CA 1
ATOM 3721 C C . SER B 1 230 ? -10.188 21.609 -1.727 1 91 230 SER B C 1
ATOM 3723 O O . SER B 1 230 ? -9.547 21.5 -2.773 1 91 230 SER B O 1
ATOM 3725 N N . PRO B 1 231 ? -11.172 22.516 -1.593 1 91.19 231 PRO B N 1
ATOM 3726 C CA . PRO B 1 231 ? -11.43 23.484 -2.666 1 91.19 231 PRO B CA 1
ATOM 3727 C C . PRO B 1 231 ? -10.188 24.266 -3.072 1 91.19 231 PRO B C 1
ATOM 3729 O O . PRO B 1 231 ? -9.57 24.938 -2.234 1 91.19 231 PRO B O 1
ATOM 3732 N N . SER B 1 232 ? -9.789 24.156 -4.344 1 91.62 232 SER B N 1
ATOM 3733 C CA . SER B 1 232 ? -8.672 24.859 -4.973 1 91.62 232 SER B CA 1
ATOM 3734 C C . SER B 1 232 ? -7.344 24.469 -4.324 1 91.62 232 SER B C 1
ATOM 3736 O O . SER B 1 232 ? -6.359 25.203 -4.438 1 91.62 232 SER B O 1
ATOM 3738 N N . GLY B 1 233 ? -7.328 23.359 -3.623 1 92.69 233 GLY B N 1
ATOM 3739 C CA . GLY B 1 233 ? -6.129 22.938 -2.914 1 92.69 233 GLY B CA 1
ATOM 3740 C C . GLY B 1 233 ? -5.117 22.25 -3.811 1 92.69 233 GLY B C 1
ATOM 3741 O O . GLY B 1 233 ? -5.34 22.109 -5.016 1 92.69 233 GLY B O 1
ATOM 3742 N N . CYS B 1 234 ? -3.973 21.875 -3.211 1 95 234 CYS B N 1
ATOM 3743 C CA . CYS B 1 234 ? -2.891 21.266 -3.984 1 95 234 CYS B CA 1
ATOM 3744 C C . CYS B 1 234 ? -3.297 19.906 -4.516 1 95 234 CYS B C 1
ATOM 3746 O O . CYS B 1 234 ? -3.01 19.578 -5.668 1 95 234 CYS B O 1
ATOM 3748 N N . THR B 1 235 ? -4.055 19.078 -3.762 1 96.94 235 THR B N 1
ATOM 3749 C CA . THR B 1 235 ? -4.414 17.719 -4.133 1 96.94 235 THR B CA 1
ATOM 3750 C C . THR B 1 235 ? -5.312 17.719 -5.367 1 96.94 235 THR B C 1
ATOM 3752 O O . THR B 1 235 ? -5.074 16.953 -6.309 1 96.94 235 THR B O 1
ATOM 3755 N N . ILE B 1 236 ? -6.371 18.578 -5.387 1 97.62 236 ILE B N 1
ATOM 3756 C CA . ILE B 1 236 ? -7.328 18.547 -6.488 1 97.62 236 ILE B CA 1
ATOM 3757 C C . ILE B 1 236 ? -6.641 19.016 -7.773 1 97.62 236 ILE B C 1
ATOM 3759 O O . ILE B 1 236 ? -6.969 18.547 -8.859 1 97.62 236 ILE B O 1
ATOM 3763 N N . ASN B 1 237 ? -5.75 19.906 -7.66 1 97.69 237 ASN B N 1
ATOM 3764 C CA . ASN B 1 237 ? -5.008 20.344 -8.836 1 97.69 237 ASN B CA 1
ATOM 3765 C C . ASN B 1 237 ? -4.133 19.234 -9.398 1 97.69 237 ASN B C 1
ATOM 3767 O O . ASN B 1 237 ? -4.047 19.047 -10.617 1 97.69 237 ASN B O 1
ATOM 3771 N N . ALA B 1 238 ? -3.455 18.5 -8.547 1 98.56 238 ALA B N 1
ATOM 3772 C CA . ALA B 1 238 ? -2.676 17.344 -8.977 1 98.56 238 ALA B CA 1
ATOM 3773 C C . ALA B 1 238 ? -3.572 16.281 -9.602 1 98.56 238 ALA B C 1
ATOM 3775 O O . ALA B 1 238 ? -3.215 15.672 -10.609 1 98.56 238 ALA B O 1
ATOM 3776 N N . MET B 1 239 ? -4.762 16.031 -8.969 1 98.56 239 MET B N 1
ATOM 3777 C CA . MET B 1 239 ? -5.703 15.047 -9.5 1 98.56 239 MET B CA 1
ATOM 3778 C C . MET B 1 239 ? -6.176 15.438 -10.891 1 98.56 239 MET B C 1
ATOM 3780 O O . MET B 1 239 ? -6.336 14.578 -11.758 1 98.56 239 MET B O 1
ATOM 3784 N N . TYR B 1 240 ? -6.438 16.719 -11.047 1 98.31 240 TYR B N 1
ATOM 3785 C CA . TYR B 1 240 ? -6.824 17.219 -12.367 1 98.31 240 TYR B CA 1
ATOM 3786 C C . TYR B 1 240 ? -5.742 16.922 -13.398 1 98.31 240 TYR B C 1
ATOM 3788 O O . TYR B 1 240 ? -6.043 16.484 -14.516 1 98.31 240 TYR B O 1
ATOM 3796 N N . HIS B 1 241 ? -4.516 17.203 -13.031 1 98.25 241 HIS B N 1
ATOM 3797 C CA . HIS B 1 241 ? -3.41 16.906 -13.938 1 98.25 241 HIS B CA 1
ATOM 3798 C C . HIS B 1 241 ? -3.398 15.438 -14.344 1 98.25 241 HIS B C 1
ATOM 3800 O O . HIS B 1 241 ? -3.207 15.109 -15.516 1 98.25 241 HIS B O 1
ATOM 3806 N N . LEU B 1 242 ? -3.557 14.5 -13.414 1 98.5 242 LEU B N 1
ATOM 3807 C CA . LEU B 1 242 ? -3.566 13.062 -13.68 1 98.5 242 LEU B CA 1
ATOM 3808 C C . LEU B 1 242 ? -4.73 12.688 -14.586 1 98.5 242 LEU B C 1
ATOM 3810 O O . LEU B 1 242 ? -4.562 11.898 -15.516 1 98.5 242 LEU B O 1
ATOM 3814 N N . GLU B 1 243 ? -5.918 13.281 -14.273 1 97.69 243 GLU B N 1
ATOM 3815 C CA . GLU B 1 243 ? -7.09 13.008 -15.102 1 97.69 243 GLU B CA 1
ATOM 3816 C C . GLU B 1 243 ? -6.891 13.508 -16.531 1 97.69 243 GLU B C 1
ATOM 3818 O O . GLU B 1 243 ? -7.188 12.789 -17.484 1 97.69 243 GLU B O 1
ATOM 3823 N N . LYS B 1 244 ? -6.395 14.664 -16.625 1 97.81 244 LYS B N 1
ATOM 3824 C CA . LYS B 1 244 ? -6.215 15.312 -17.922 1 97.81 244 LYS B CA 1
ATOM 3825 C C . LYS B 1 244 ? -5.262 14.523 -18.797 1 97.81 244 LYS B C 1
ATOM 3827 O O . LYS B 1 244 ? -5.426 14.484 -20.016 1 97.81 244 LYS B O 1
ATOM 3832 N N . ASN B 1 245 ? -4.332 13.82 -18.219 1 97.62 245 ASN B N 1
ATOM 3833 C CA . ASN B 1 245 ? -3.287 13.148 -18.984 1 97.62 245 ASN B CA 1
ATOM 3834 C C . ASN B 1 245 ? -3.482 11.633 -18.984 1 97.62 245 ASN B C 1
ATOM 3836 O O . ASN B 1 245 ? -2.545 10.883 -19.266 1 97.62 245 ASN B O 1
ATOM 3840 N N . GLY B 1 246 ? -4.645 11.117 -18.656 1 97.5 246 GLY B N 1
ATOM 3841 C CA . GLY B 1 246 ? -5.074 9.75 -18.906 1 97.5 246 GLY B CA 1
ATOM 3842 C C . GLY B 1 246 ? -4.457 8.742 -17.953 1 97.5 246 GLY B C 1
ATOM 3843 O O . GLY B 1 246 ? -4.121 7.629 -18.359 1 97.5 246 GLY B O 1
ATOM 3844 N N . PHE B 1 247 ? -4.266 9.133 -16.719 1 98.31 247 PHE B N 1
ATOM 3845 C CA . PHE B 1 247 ? -3.629 8.289 -15.727 1 98.31 247 PHE B CA 1
ATOM 3846 C C . PHE B 1 247 ? -4.371 6.965 -15.586 1 98.31 247 PHE B C 1
ATOM 3848 O O . PHE B 1 247 ? -3.764 5.895 -15.648 1 98.31 247 PHE B O 1
ATOM 3855 N N . ARG B 1 248 ? -5.684 6.949 -15.422 1 97.81 248 ARG B N 1
ATOM 3856 C CA . ARG B 1 248 ? -6.48 5.746 -15.203 1 97.81 248 ARG B CA 1
ATOM 3857 C C . ARG B 1 248 ? -6.453 4.836 -16.422 1 97.81 248 ARG B C 1
ATOM 3859 O O . ARG B 1 248 ? -6.242 3.629 -16.297 1 97.81 248 ARG B O 1
ATOM 3866 N N . SER B 1 249 ? -6.648 5.438 -17.594 1 97.94 249 SER B N 1
ATOM 3867 C CA . SER B 1 249 ? -6.676 4.637 -18.812 1 97.94 249 SER B CA 1
ATOM 3868 C C . SER B 1 249 ? -5.32 3.984 -19.078 1 97.94 249 SER B C 1
ATOM 3870 O O . SER B 1 249 ? -5.254 2.857 -19.578 1 97.94 249 SER B O 1
ATOM 3872 N N . LEU B 1 250 ? -4.273 4.719 -18.766 1 98.06 250 LEU B N 1
ATOM 3873 C CA . LEU B 1 250 ? -2.922 4.191 -18.922 1 98.06 250 LEU B CA 1
ATOM 3874 C C . LEU B 1 250 ? -2.748 2.9 -18.125 1 98.06 250 LEU B C 1
ATOM 3876 O O . LEU B 1 250 ? -2.209 1.918 -18.641 1 98.06 250 LEU B O 1
ATOM 3880 N N . LEU B 1 251 ? -3.205 2.869 -16.906 1 98.44 251 LEU B N 1
ATOM 3881 C CA . LEU B 1 251 ? -3.107 1.707 -16.031 1 98.44 251 LEU B CA 1
ATOM 3882 C C . LEU B 1 251 ? -4 0.575 -16.531 1 98.44 251 LEU B C 1
ATOM 3884 O O . LEU B 1 251 ? -3.588 -0.587 -16.547 1 98.44 251 LEU B O 1
ATOM 3888 N N . MET B 1 252 ? -5.207 0.893 -16.922 1 98.5 252 MET B N 1
ATOM 3889 C CA . MET B 1 252 ? -6.141 -0.119 -17.406 1 98.5 252 MET B CA 1
ATOM 3890 C C . MET B 1 252 ? -5.609 -0.782 -18.672 1 98.5 252 MET B C 1
ATOM 3892 O O . MET B 1 252 ? -5.719 -1.999 -18.844 1 98.5 252 MET B O 1
ATOM 3896 N N . ASP B 1 253 ? -4.988 0.024 -19.547 1 98.44 253 ASP B N 1
ATOM 3897 C CA . ASP B 1 253 ? -4.367 -0.519 -20.75 1 98.44 253 ASP B CA 1
ATOM 3898 C C . ASP B 1 253 ? -3.23 -1.476 -20.406 1 98.44 253 ASP B C 1
ATOM 3900 O O . ASP B 1 253 ? -3.082 -2.527 -21.031 1 98.44 253 ASP B O 1
ATOM 3904 N N . ALA B 1 254 ? -2.387 -1.075 -19.453 1 98.56 254 ALA B N 1
ATOM 3905 C CA . ALA B 1 254 ? -1.263 -1.915 -19.047 1 98.56 254 ALA B CA 1
ATOM 3906 C C . ALA B 1 254 ? -1.746 -3.273 -18.547 1 98.56 254 ALA B C 1
ATOM 3908 O O . ALA B 1 254 ? -1.179 -4.309 -18.906 1 98.56 254 ALA B O 1
ATOM 3909 N N . VAL B 1 255 ? -2.771 -3.297 -17.719 1 98.5 255 VAL B N 1
ATOM 3910 C CA . VAL B 1 255 ? -3.338 -4.547 -17.219 1 98.5 255 VAL B CA 1
ATOM 3911 C C . VAL B 1 255 ? -3.904 -5.355 -18.391 1 98.5 255 VAL B C 1
ATOM 3913 O O . VAL B 1 255 ? -3.785 -6.586 -18.406 1 98.5 255 VAL B O 1
ATOM 3916 N N . GLY B 1 256 ? -4.555 -4.648 -19.328 1 98.12 256 GLY B N 1
ATOM 3917 C CA . GLY B 1 256 ? -5.039 -5.316 -20.531 1 98.12 256 GLY B CA 1
ATOM 3918 C C . GLY B 1 256 ? -3.936 -5.996 -21.328 1 98.12 256 GLY B C 1
ATOM 3919 O O . GLY B 1 256 ? -4.09 -7.137 -21.766 1 98.12 256 GLY B O 1
ATOM 3920 N N . VAL B 1 257 ? -2.826 -5.32 -21.547 1 97.75 257 VAL B N 1
ATOM 3921 C CA . VAL B 1 257 ? -1.667 -5.871 -22.25 1 97.75 257 VAL B CA 1
ATOM 3922 C C . VAL B 1 257 ? -1.175 -7.121 -21.516 1 97.75 257 VAL B C 1
ATOM 3924 O O . VAL B 1 257 ? -0.94 -8.156 -22.141 1 97.75 257 VAL B O 1
ATOM 3927 N N . ALA B 1 258 ? -1.018 -7.016 -20.203 1 97.5 258 ALA B N 1
ATOM 3928 C CA . ALA B 1 258 ? -0.55 -8.141 -19.391 1 97.5 258 ALA B CA 1
ATOM 3929 C C . ALA B 1 258 ? -1.506 -9.328 -19.5 1 97.5 258 ALA B C 1
ATOM 3931 O O . ALA B 1 258 ? -1.07 -10.477 -19.609 1 97.5 258 ALA B O 1
ATOM 3932 N N . THR B 1 259 ? -2.787 -9.039 -19.422 1 96.75 259 THR B N 1
ATOM 3933 C CA . THR B 1 259 ? -3.785 -10.102 -19.516 1 96.75 259 THR B CA 1
ATOM 3934 C C . THR B 1 259 ? -3.684 -10.836 -20.844 1 96.75 259 THR B C 1
ATOM 3936 O O . THR B 1 259 ? -3.744 -12.062 -20.891 1 96.75 259 THR B O 1
ATOM 3939 N N . ASN B 1 260 ? -3.568 -10.086 -21.922 1 96.06 260 ASN B N 1
ATOM 3940 C CA . ASN B 1 260 ? -3.467 -10.664 -23.25 1 96.06 260 ASN B CA 1
ATOM 3941 C C . ASN B 1 260 ? -2.238 -11.562 -23.375 1 96.06 260 ASN B C 1
ATOM 3943 O O . ASN B 1 260 ? -2.309 -12.641 -23.969 1 96.06 260 ASN B O 1
ATOM 3947 N N . VAL B 1 261 ? -1.149 -11.156 -22.875 1 94.5 261 VAL B N 1
ATOM 3948 C CA . VAL B 1 261 ? 0.072 -11.953 -22.922 1 94.5 261 VAL B CA 1
ATOM 3949 C C . VAL B 1 261 ? -0.103 -13.211 -22.078 1 94.5 261 VAL B C 1
ATOM 3951 O O . VAL B 1 261 ? 0.3 -14.305 -22.484 1 94.5 261 VAL B O 1
ATOM 3954 N N . ALA B 1 262 ? -0.676 -13.086 -20.875 1 92.06 262 ALA B N 1
ATOM 3955 C CA . ALA B 1 262 ? -0.903 -14.227 -20 1 92.06 262 ALA B CA 1
ATOM 3956 C C . ALA B 1 262 ? -1.783 -15.281 -20.672 1 92.06 262 ALA B C 1
ATOM 3958 O O . ALA B 1 262 ? -1.583 -16.484 -20.484 1 92.06 262 ALA B O 1
ATOM 3959 N N . ARG B 1 263 ? -2.75 -14.812 -21.469 1 90.06 263 ARG B N 1
ATOM 3960 C CA . ARG B 1 263 ? -3.666 -15.711 -22.172 1 90.06 263 ARG B CA 1
ATOM 3961 C C . ARG B 1 263 ? -2.969 -16.406 -23.344 1 90.06 263 ARG B C 1
ATOM 3963 O O . ARG B 1 263 ? -3.297 -17.531 -23.672 1 90.06 263 ARG B O 1
ATOM 3970 N N . LYS B 1 264 ? -2.119 -15.672 -24.078 1 77.5 264 LYS B N 1
ATOM 3971 C CA . LYS B 1 264 ? -1.441 -16.203 -25.25 1 77.5 264 LYS B CA 1
ATOM 3972 C C . LYS B 1 264 ? -0.456 -17.312 -24.875 1 77.5 264 LYS B C 1
ATOM 3974 O O . LYS B 1 264 ? -0.206 -18.234 -25.656 1 77.5 264 LYS B O 1
ATOM 3979 N N . ASP B 1 265 ? 0.136 -17.156 -23.766 1 60.62 265 ASP B N 1
ATOM 3980 C CA . ASP B 1 265 ? 1.064 -18.203 -23.375 1 60.62 265 ASP B CA 1
ATOM 3981 C C . ASP B 1 265 ? 0.346 -19.547 -23.25 1 60.62 265 ASP B C 1
ATOM 3983 O O . ASP B 1 265 ? 0.988 -20.594 -23.109 1 60.62 265 ASP B O 1
ATOM 3987 N N . GLU B 1 266 ? -1.047 -19.578 -23.234 1 50.97 266 GLU B N 1
ATOM 3988 C CA . GLU B 1 266 ? -1.863 -20.797 -23.266 1 50.97 266 GLU B CA 1
ATOM 3989 C C . GLU B 1 266 ? -1.813 -21.453 -24.641 1 50.97 266 GLU B C 1
ATOM 3991 O O . GLU B 1 266 ? -1.983 -22.672 -24.766 1 50.97 266 GLU B O 1
ATOM 3996 N N . GLN B 1 267 ? -1.621 -20.609 -25.812 1 41.28 267 GLN B N 1
ATOM 3997 C CA . GLN B 1 267 ? -1.732 -21.156 -27.172 1 41.28 267 GLN B CA 1
ATOM 3998 C C . GLN B 1 267 ? -0.396 -21.703 -27.656 1 41.28 267 GLN B C 1
ATOM 4000 O O . GLN B 1 267 ? 0.627 -21.016 -27.578 1 41.28 267 GLN B O 1
#

Radius of gyration: 26.39 Å; Cα contacts (8 Å, |Δi|>4): 1186; chains: 2; bounding box: 47×80×55 Å

Foldseek 3Di:
DAEEEEDQDLQNQLLLLLLCVLVVDPQASYEYEDAPVPVVSCVSSVVSVHHYDPALQVRLVRGQEYEYDDELVCLLVSLLRNQVSQDCSHAYEYQHFQAFQVNSCVSHDPLRWYKYKHWANQLSVLAIDMEMETDPNHDPVSVVVVQVSNNSSHHYYYDHRVCRLLCCLCRRCVVVVVVVVLVVQLVVCVVVPDDSVVSSVCSVVVVVVLVVCCVPVVDDSVVVLVVVDDVVDPSVVVVVVCVVVCVPVVSVVSSVVSSVVSNVSND/DAEEEEDQDLQNQLLLLLLCVLVVDPQASYEYEDAPVPVVSQVSSVVSVHHYDPALQVRLVRGQEYEYDDELVCLLVSLLRNQVSQDCSHAYEYQHFQAFQVNSCVSHDPLHWYKYKHWANQLSVLAIDMEMETDPNHDPVSVVVVQVSNNSSHHYYYDHRVCRLLCCLCRRCVVVVVVVVLVVQLVVCVVVPDDSVVSSVVSVVVVVVLVVCCVPVVDDSVVVLVVVDDVVDPSVVVVVVCVVVCVPVVSVVSSVVSSVVSNVSND

Nearest PDB structures (foldseek):
  5uau-assembly1_C  TM=9.576E-01  e=1.595E-31  Homo sapiens
  5uax-assembly1_E  TM=9.649E-01  e=3.979E-31  Homo sapiens
  2rcy-assembly1_A  TM=9.588E-01  e=3.846E-29  Plasmodium falciparum 3D7
  2rcy-assembly1_B-2  TM=9.610E-01  e=3.718E-27  Plasmodium falciparum 3D7
  2rcy-assembly1_D-2  TM=9.565E-01  e=6.113E-26  Plasmodium falciparum 3D7